Protein AF-A0A8J7SQ64-F1 (afdb_monomer)

Solvent-accessible surface area (backbone atoms only — not comparable to full-atom values): 25914 Å² total; per-residue (Å²): 132,75,70,47,69,82,54,44,61,34,35,61,50,92,50,92,68,51,44,20,25,31,20,70,39,71,40,62,25,16,48,54,80,66,48,77,78,44,72,49,49,48,28,24,40,29,30,31,47,74,80,78,87,43,92,93,32,79,51,44,76,92,58,34,40,45,36,34,55,45,58,55,84,51,38,51,83,14,46,50,96,53,75,65,32,33,33,56,42,92,40,44,45,82,41,66,35,43,42,69,44,82,62,48,44,80,44,76,47,54,33,49,90,81,44,46,58,64,89,55,80,65,48,71,85,42,43,23,52,30,47,49,35,36,37,20,49,43,10,30,50,44,27,43,38,76,74,43,40,62,56,62,66,76,35,47,45,77,69,66,76,37,35,32,36,36,52,37,20,76,39,65,77,37,74,43,79,38,30,34,66,38,52,45,55,19,33,73,77,29,99,77,85,67,60,55,46,59,38,36,54,32,97,29,56,49,55,35,50,51,57,52,37,41,27,53,67,29,43,34,37,52,92,59,65,60,51,49,75,64,40,35,50,15,44,33,47,55,49,40,36,39,49,34,40,19,29,67,66,24,44,72,50,76,46,78,43,75,50,75,59,70,60,92,59,46,58,61,52,51,51,51,46,48,58,71,71,34,61,91,70,54,56,72,68,59,46,54,49,52,61,67,43,38,66,57,51,42,61,56,54,69,67,40,53,46,48,73,67,54,54,51,50,53,52,51,49,49,49,57,81,68,56,73,87,89,59,81,63,55,62,55,48,48,49,55,50,49,53,54,48,52,51,53,39,47,76,66,26,71,33,28,43,43,78,45,50,23,43,56,20,63,69,55,52,52,51,52,51,50,52,49,54,39,50,76,72,67,38,37,29,34,38,28,27,26,63,69,51,68,72,95,85,70,82,65,47,69,40,80,28,70,54,29,42,27,50,56,24,44,55,14,65,35,33,23,14,47,77,50,66,24,36,90,76,74,58,94,53,34,19,48,20,37,28,38,30,33,21,57,49,28,54,13,35,44,42,21,29,67,89,77,65,48,76,56,74,58,52,76,22,59,59,50,70,64,66,41,70,32,60,36,72,44,16,60,32,61,42,48,49,70,54,48,49,64,23,35,38,31,39,26,34,74

pLDDT: mean 88.29, std 11.31, range [43.75, 98.62]

Structure (mmCIF, N/CA/C/O backbone):
data_AF-A0A8J7SQ64-F1
#
_entry.id   AF-A0A8J7SQ64-F1
#
loop_
_atom_site.group_PDB
_atom_site.id
_atom_site.type_symbol
_atom_site.label_atom_id
_atom_site.label_alt_id
_atom_site.label_comp_id
_atom_site.label_asym_id
_atom_site.label_entity_id
_atom_site.label_seq_id
_atom_site.pdbx_PDB_ins_code
_atom_site.Cartn_x
_atom_site.Cartn_y
_atom_site.Cartn_z
_atom_site.occupancy
_atom_site.B_iso_or_equiv
_atom_site.auth_seq_id
_atom_site.auth_comp_id
_atom_site.auth_asym_id
_atom_site.auth_atom_id
_atom_site.pdbx_PDB_model_num
ATOM 1 N N . GLY A 1 1 ? 7.816 -18.290 -26.094 1.00 52.81 1 GLY A N 1
ATOM 2 C CA . GLY A 1 1 ? 8.034 -16.859 -25.838 1.00 52.81 1 GLY A CA 1
ATOM 3 C C . GLY A 1 1 ? 9.463 -16.692 -25.401 1.00 52.81 1 GLY A C 1
ATOM 4 O O . GLY A 1 1 ? 9.955 -17.571 -24.698 1.00 52.81 1 GLY A O 1
ATOM 5 N N . ASP A 1 2 ? 10.123 -15.637 -25.861 1.00 73.06 2 ASP A N 1
ATOM 6 C CA . ASP A 1 2 ? 11.478 -15.314 -25.419 1.00 73.06 2 ASP A CA 1
ATOM 7 C C . ASP A 1 2 ? 11.495 -14.998 -23.917 1.00 73.06 2 ASP A C 1
ATOM 9 O O . ASP A 1 2 ? 10.488 -14.572 -23.345 1.00 73.06 2 ASP A O 1
ATOM 13 N N . ILE A 1 3 ? 12.628 -15.269 -23.266 1.00 80.88 3 ILE A N 1
ATOM 14 C CA . ILE A 1 3 ? 12.823 -14.954 -21.849 1.00 80.88 3 ILE A CA 1
ATOM 15 C C . ILE A 1 3 ? 13.008 -13.444 -21.717 1.00 80.88 3 ILE A C 1
ATOM 17 O O . ILE A 1 3 ? 13.889 -12.866 -22.353 1.00 80.88 3 ILE A O 1
ATOM 21 N N . SER A 1 4 ? 12.216 -12.818 -20.857 1.00 85.50 4 SER A N 1
ATOM 22 C CA . SER A 1 4 ? 12.432 -11.454 -20.399 1.00 85.50 4 SER A CA 1
ATOM 23 C C . SER A 1 4 ? 13.758 -11.362 -19.650 1.00 85.50 4 SER A C 1
ATOM 25 O O . SER A 1 4 ? 14.049 -12.185 -18.782 1.00 85.50 4 SER A O 1
ATOM 27 N N . ALA A 1 5 ? 14.554 -10.341 -19.965 1.00 86.62 5 ALA A N 1
ATOM 28 C CA . ALA A 1 5 ? 15.785 -10.073 -19.237 1.00 86.62 5 ALA A CA 1
ATOM 29 C C . ALA A 1 5 ? 15.503 -9.903 -17.736 1.00 86.62 5 ALA A C 1
ATOM 31 O O . ALA A 1 5 ? 14.507 -9.286 -17.347 1.00 86.62 5 ALA A O 1
ATOM 32 N N . ASP A 1 6 ? 16.395 -10.436 -16.902 1.00 93.38 6 ASP A N 1
ATOM 33 C CA . ASP A 1 6 ? 16.286 -10.282 -15.458 1.00 93.38 6 ASP A CA 1
ATOM 34 C C . ASP A 1 6 ? 16.346 -8.789 -15.088 1.00 93.38 6 ASP A C 1
ATOM 36 O O . ASP A 1 6 ? 17.288 -8.097 -15.493 1.00 93.38 6 ASP A O 1
ATOM 40 N N . PRO A 1 7 ? 15.373 -8.270 -14.316 1.00 95.94 7 PRO A N 1
ATOM 41 C CA . PRO A 1 7 ? 15.385 -6.872 -13.917 1.00 95.94 7 PRO A CA 1
ATOM 42 C C . PRO A 1 7 ? 16.632 -6.499 -13.120 1.00 95.94 7 PRO A C 1
ATOM 44 O O . PRO A 1 7 ? 17.193 -7.310 -12.377 1.00 95.94 7 PRO A O 1
ATOM 47 N N . VAL A 1 8 ? 17.042 -5.238 -13.208 1.00 96.19 8 VAL A N 1
ATOM 48 C CA . VAL A 1 8 ? 18.144 -4.733 -12.387 1.00 96.19 8 VAL A CA 1
ATO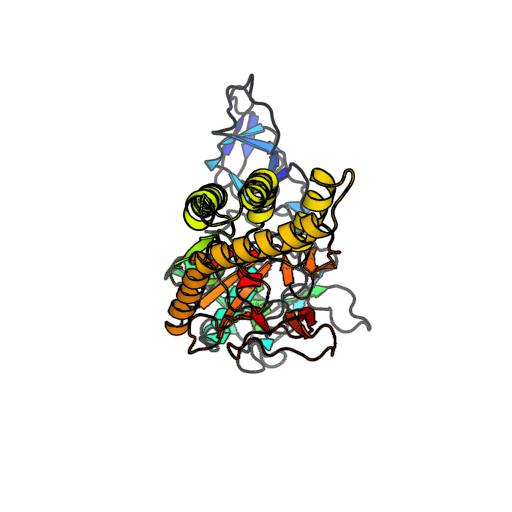M 49 C C . VAL A 1 8 ? 17.727 -4.685 -10.920 1.00 96.19 8 VAL A C 1
ATOM 51 O O . VAL A 1 8 ? 16.683 -4.134 -10.570 1.00 96.19 8 VAL A O 1
ATOM 54 N N . MET A 1 9 ? 18.579 -5.232 -10.056 1.00 96.00 9 MET A N 1
ATOM 55 C CA . MET A 1 9 ? 18.435 -5.144 -8.605 1.00 96.00 9 MET A CA 1
ATOM 56 C C . MET A 1 9 ? 18.752 -3.710 -8.166 1.00 96.00 9 MET A C 1
ATOM 58 O O . MET A 1 9 ? 19.890 -3.240 -8.270 1.00 96.00 9 MET A O 1
ATOM 62 N N . SER A 1 10 ? 17.729 -2.989 -7.727 1.00 95.94 10 SER A N 1
ATOM 63 C CA . SER A 1 10 ? 17.807 -1.576 -7.361 1.00 95.94 10 SER A CA 1
ATOM 64 C C . SER A 1 10 ? 16.888 -1.258 -6.182 1.00 95.94 10 SER A C 1
ATOM 66 O O . SER A 1 10 ? 16.122 -2.113 -5.736 1.00 95.94 10 SER A O 1
ATOM 68 N N . LYS A 1 11 ? 17.015 -0.039 -5.658 1.00 94.69 11 LYS A N 1
ATOM 69 C CA . LYS A 1 11 ? 16.102 0.573 -4.687 1.00 94.69 11 LYS A CA 1
ATOM 70 C C . LYS A 1 11 ? 15.801 2.013 -5.085 1.00 94.69 11 LYS A C 1
ATOM 72 O O . LYS A 1 11 ? 16.633 2.649 -5.738 1.00 94.69 11 LYS A O 1
ATOM 77 N N . LYS A 1 12 ? 14.655 2.537 -4.673 1.00 94.00 12 LYS A N 1
ATOM 78 C CA . LYS A 1 12 ? 14.281 3.941 -4.808 1.00 94.00 12 LYS A CA 1
ATOM 79 C C . LYS A 1 12 ? 15.234 4.823 -4.010 1.00 94.00 12 LYS A C 1
ATOM 81 O O . LYS A 1 12 ? 15.736 4.452 -2.947 1.00 94.00 12 LYS A O 1
ATOM 86 N N . VAL A 1 13 ? 15.460 6.018 -4.538 1.00 92.25 13 VAL A N 1
ATOM 87 C CA . VAL A 1 13 ? 16.202 7.082 -3.871 1.00 92.25 13 VAL A CA 1
ATOM 88 C C . VAL A 1 13 ? 15.390 8.360 -3.963 1.00 92.25 13 VAL A C 1
ATOM 90 O O . VAL A 1 13 ? 15.063 8.820 -5.058 1.00 92.25 13 VAL A O 1
ATOM 93 N N . ASP A 1 14 ? 15.103 8.951 -2.811 1.00 87.31 14 ASP A N 1
ATOM 94 C CA . ASP A 1 14 ? 14.416 10.233 -2.733 1.00 87.31 14 ASP A CA 1
ATOM 95 C C . ASP A 1 14 ? 15.458 11.353 -2.613 1.00 87.31 14 ASP A C 1
ATOM 97 O O . ASP A 1 14 ? 16.182 11.458 -1.621 1.00 87.31 14 ASP A O 1
ATOM 101 N N . ILE A 1 15 ? 15.559 12.189 -3.650 1.00 88.62 15 ILE A N 1
ATOM 102 C CA . ILE A 1 15 ? 16.463 13.345 -3.683 1.00 88.62 15 ILE A CA 1
ATOM 103 C C . ILE A 1 15 ? 15.612 14.603 -3.778 1.00 88.62 15 ILE A C 1
ATOM 105 O O . ILE A 1 15 ? 14.949 14.850 -4.785 1.00 88.62 15 ILE A O 1
ATOM 109 N N . LYS A 1 16 ? 15.645 15.403 -2.709 1.00 89.94 16 LYS A N 1
ATOM 110 C CA . LYS A 1 16 ? 14.811 16.597 -2.541 1.00 89.94 16 LYS A CA 1
ATOM 111 C C . LYS A 1 16 ? 14.906 17.535 -3.750 1.00 89.94 16 LYS A C 1
ATOM 113 O O . LYS A 1 16 ? 16.000 17.943 -4.134 1.00 89.94 16 LYS A O 1
ATOM 118 N N . GLY A 1 17 ? 13.752 17.930 -4.290 1.00 89.31 17 GLY A N 1
ATOM 119 C CA . GLY A 1 17 ? 13.652 18.857 -5.421 1.00 89.31 17 GLY A CA 1
ATOM 120 C C . GLY A 1 17 ? 13.862 18.217 -6.796 1.00 89.31 17 GLY A C 1
ATOM 121 O O . GLY A 1 17 ? 13.917 18.943 -7.792 1.00 89.31 17 GLY A O 1
ATOM 122 N N . THR A 1 18 ? 13.999 16.888 -6.859 1.00 91.44 18 THR A N 1
ATOM 123 C CA . THR A 1 18 ? 14.190 16.145 -8.108 1.00 91.44 18 THR A CA 1
ATOM 124 C C . THR A 1 18 ? 13.271 14.933 -8.187 1.00 91.44 18 THR A C 1
ATOM 126 O O . THR A 1 18 ? 13.074 14.229 -7.200 1.00 91.44 18 THR A O 1
ATOM 129 N N . GLN A 1 19 ? 12.795 14.643 -9.393 1.00 94.81 19 GLN A N 1
ATOM 130 C CA . GLN A 1 19 ? 12.017 13.454 -9.734 1.00 94.81 19 GLN A CA 1
ATOM 131 C C . GLN A 1 19 ? 12.660 12.791 -10.960 1.00 94.81 19 GLN A C 1
ATOM 133 O O . GLN A 1 19 ? 13.278 13.472 -11.773 1.00 94.81 19 GLN A O 1
ATOM 138 N N . GLY A 1 20 ? 12.560 11.474 -11.123 1.00 95.25 20 GLY A N 1
ATOM 139 C CA . GLY A 1 20 ? 12.994 10.832 -12.367 1.00 95.25 20 GLY A CA 1
ATOM 140 C C . GLY A 1 20 ? 11.999 11.114 -13.495 1.00 95.25 20 GLY A C 1
ATOM 141 O O . GLY A 1 20 ? 10.808 11.296 -13.245 1.00 95.25 20 GLY A O 1
ATOM 142 N N . GLY A 1 21 ? 12.459 11.139 -14.739 1.00 95.75 21 GLY A N 1
ATOM 143 C CA . GLY A 1 21 ? 11.611 11.259 -15.923 1.00 95.75 21 GLY A CA 1
ATOM 144 C C . GLY A 1 21 ? 11.967 10.197 -16.951 1.00 95.75 21 GLY A C 1
ATOM 145 O O . GLY A 1 21 ? 13.144 9.991 -17.216 1.00 95.75 21 GLY A O 1
ATOM 146 N N . ALA A 1 22 ? 10.969 9.531 -17.528 1.00 96.31 22 ALA A N 1
ATOM 147 C CA . ALA A 1 22 ? 11.131 8.637 -18.673 1.00 96.31 22 ALA A CA 1
ATOM 148 C C . ALA A 1 22 ? 10.503 9.267 -19.919 1.00 96.31 22 ALA A C 1
ATOM 150 O O . ALA A 1 22 ? 9.345 9.694 -19.884 1.00 96.31 22 ALA A O 1
ATOM 151 N N . PHE A 1 23 ? 11.244 9.314 -21.023 1.00 96.94 23 PHE A N 1
ATOM 152 C CA . PHE A 1 23 ? 10.729 9.850 -22.281 1.00 96.94 23 PHE A CA 1
ATOM 153 C C . PHE A 1 23 ? 9.831 8.827 -22.983 1.00 96.94 23 PHE A C 1
ATOM 155 O O . PHE A 1 23 ? 10.269 7.735 -23.343 1.00 96.94 23 PHE A O 1
ATOM 162 N N . LYS A 1 24 ? 8.573 9.218 -23.216 1.00 94.75 24 LYS A N 1
ATOM 163 C CA . LYS A 1 24 ? 7.543 8.415 -23.902 1.00 94.75 24 LYS A CA 1
ATOM 164 C C . LYS A 1 24 ? 7.705 8.367 -25.419 1.00 94.75 24 LYS A C 1
ATOM 166 O O . LYS A 1 24 ? 7.079 7.545 -26.070 1.00 94.75 24 LYS A O 1
ATOM 171 N N . LYS A 1 25 ? 8.457 9.312 -25.980 1.00 95.25 25 LYS A N 1
ATOM 172 C CA . LYS A 1 25 ? 8.663 9.497 -27.418 1.00 95.25 25 LYS A CA 1
ATOM 173 C C . LYS A 1 25 ? 9.945 10.288 -27.641 1.00 95.25 25 LYS A C 1
ATOM 175 O O . LYS A 1 25 ? 10.358 11.051 -26.764 1.00 95.25 25 LYS A O 1
ATOM 180 N N . ASN A 1 26 ? 10.530 10.177 -28.831 1.00 97.31 26 ASN A N 1
ATOM 181 C CA . ASN A 1 26 ? 11.593 11.094 -29.244 1.00 97.31 26 ASN A CA 1
ATOM 182 C C . ASN A 1 26 ? 11.079 12.539 -29.158 1.00 97.31 26 ASN A C 1
ATOM 184 O O . ASN A 1 26 ? 9.985 12.834 -29.637 1.00 97.31 26 ASN A O 1
ATOM 188 N N . THR A 1 27 ? 11.834 13.428 -28.519 1.00 97.56 27 THR A N 1
ATOM 189 C CA . THR A 1 27 ? 11.383 14.793 -28.216 1.00 97.56 27 THR A CA 1
ATOM 190 C C . THR A 1 27 ? 12.536 15.774 -28.279 1.00 97.56 27 THR A C 1
ATOM 192 O O . THR A 1 27 ? 13.620 15.513 -27.761 1.00 97.56 27 THR A O 1
ATOM 195 N N . ASP A 1 28 ? 12.291 16.919 -28.905 1.00 98.31 28 ASP A N 1
ATOM 196 C CA . ASP A 1 28 ? 13.250 18.013 -28.933 1.00 98.31 28 ASP A CA 1
ATOM 197 C C . ASP A 1 28 ? 13.348 18.664 -27.553 1.00 98.31 28 ASP A C 1
ATOM 199 O O . ASP A 1 28 ? 12.340 18.973 -26.914 1.00 98.31 28 ASP A O 1
ATOM 203 N N . ILE A 1 29 ? 14.583 18.876 -27.109 1.00 98.56 29 ILE A N 1
ATOM 204 C CA . ILE A 1 29 ? 14.885 19.660 -25.917 1.00 98.56 29 ILE A CA 1
ATOM 205 C C . ILE A 1 29 ? 15.124 21.085 -26.396 1.00 98.56 29 ILE A C 1
ATOM 207 O O . ILE A 1 29 ? 15.946 21.311 -27.292 1.00 98.56 29 ILE A O 1
ATOM 211 N N . VAL A 1 30 ? 14.406 22.039 -25.809 1.00 98.06 30 VAL A N 1
ATOM 212 C CA . VAL A 1 30 ? 14.472 23.449 -26.201 1.00 98.06 30 VAL A CA 1
ATOM 213 C C . VAL A 1 30 ? 15.034 24.339 -25.095 1.00 98.06 30 VAL A C 1
ATOM 215 O O . VAL A 1 30 ? 15.007 23.976 -23.919 1.00 98.06 30 VAL A O 1
ATOM 218 N N . ASP A 1 31 ? 15.544 25.509 -25.472 1.00 96.19 31 ASP A N 1
ATOM 219 C CA . ASP A 1 31 ? 15.875 26.595 -24.545 1.00 96.19 31 ASP A CA 1
ATOM 220 C C . ASP A 1 31 ? 14.626 27.416 -24.138 1.00 96.19 31 ASP A C 1
ATOM 222 O O . ASP A 1 31 ? 13.497 27.112 -24.530 1.00 96.19 31 ASP A O 1
ATOM 226 N N . ALA A 1 32 ? 14.816 28.478 -23.347 1.00 94.19 32 ALA A N 1
ATOM 227 C CA . ALA A 1 32 ? 13.733 29.358 -22.881 1.00 94.19 32 ALA A CA 1
ATOM 228 C C . ALA A 1 32 ? 13.016 30.125 -24.017 1.00 94.19 32 ALA A C 1
ATOM 230 O O . ALA A 1 32 ? 11.903 30.630 -23.838 1.00 94.19 32 ALA A O 1
ATOM 231 N N . SER A 1 33 ? 13.625 30.177 -25.202 1.00 93.88 33 SER A N 1
ATOM 232 C CA . SER A 1 33 ? 13.110 30.815 -26.416 1.00 93.88 33 SER A CA 1
ATOM 233 C C . SER A 1 33 ? 12.539 29.800 -27.417 1.00 93.88 33 SER A C 1
ATOM 235 O O . SER A 1 33 ? 12.230 30.173 -28.546 1.00 93.88 33 SER A O 1
ATOM 237 N N . LYS A 1 34 ? 12.374 28.529 -27.012 1.00 94.50 34 LYS A N 1
ATOM 238 C CA . LYS A 1 34 ? 11.909 27.399 -27.840 1.00 94.50 34 LYS A CA 1
ATOM 239 C C . LYS A 1 34 ? 12.844 27.013 -28.991 1.00 94.50 34 LYS A C 1
ATOM 241 O O . LYS A 1 34 ? 12.430 26.267 -29.880 1.00 94.50 34 LYS A O 1
ATOM 246 N N . ASN A 1 35 ? 14.105 27.438 -28.974 1.00 96.75 35 ASN A N 1
ATOM 247 C CA . ASN A 1 35 ? 15.074 26.936 -29.943 1.00 96.75 35 ASN A CA 1
ATOM 248 C C . ASN A 1 35 ? 15.493 25.524 -29.546 1.00 96.75 35 ASN A C 1
ATOM 250 O O . ASN A 1 35 ? 15.831 25.275 -28.388 1.00 96.75 35 ASN A O 1
ATOM 254 N N . LYS A 1 36 ? 15.512 24.601 -30.509 1.00 97.94 36 LYS A N 1
ATOM 255 C CA . LYS A 1 36 ? 16.032 23.248 -30.298 1.00 97.94 36 LYS A CA 1
ATOM 256 C C . LYS A 1 36 ? 17.521 23.305 -29.953 1.00 97.94 36 LYS A C 1
ATOM 258 O O . LYS A 1 36 ? 18.320 23.813 -30.736 1.00 97.94 36 LYS A O 1
ATOM 263 N N . ILE A 1 37 ? 17.892 22.724 -28.815 1.00 98.25 37 ILE A N 1
ATOM 264 C CA . ILE A 1 37 ? 19.281 22.650 -28.338 1.00 98.25 37 ILE A CA 1
ATOM 265 C C . ILE A 1 37 ? 19.826 21.222 -28.283 1.00 98.25 37 ILE A C 1
ATOM 267 O O . ILE A 1 37 ? 21.052 21.047 -28.297 1.00 98.25 37 ILE A O 1
ATOM 271 N N . ASP A 1 38 ? 18.933 20.230 -28.212 1.00 98.50 38 ASP A N 1
ATOM 272 C CA . ASP A 1 38 ? 19.241 18.799 -28.170 1.00 98.50 38 ASP A CA 1
ATOM 273 C C . ASP A 1 38 ? 17.981 17.950 -28.476 1.00 98.50 38 ASP A C 1
ATOM 275 O O . ASP A 1 38 ? 16.918 18.494 -28.791 1.00 98.50 38 ASP A O 1
ATOM 279 N N . GLN A 1 39 ? 18.081 16.622 -28.401 1.00 98.00 39 GLN A N 1
ATOM 280 C CA . GLN A 1 39 ? 16.969 15.692 -28.587 1.00 98.00 39 GLN A CA 1
ATOM 281 C C . GLN A 1 39 ? 17.040 14.517 -27.602 1.00 98.00 39 GLN A C 1
ATOM 283 O O . GLN A 1 39 ? 18.002 13.749 -27.585 1.00 98.00 39 GLN A O 1
ATOM 288 N N . ALA A 1 40 ? 15.973 14.321 -26.833 1.00 97.62 40 ALA A N 1
ATOM 289 C CA . ALA A 1 40 ? 15.764 13.139 -26.010 1.00 97.62 40 ALA A CA 1
ATOM 290 C C . ALA A 1 40 ? 15.181 11.988 -26.842 1.00 97.62 40 ALA A C 1
ATOM 292 O O . ALA A 1 40 ? 14.322 12.204 -27.703 1.00 97.62 40 ALA A O 1
ATOM 293 N N . LYS A 1 41 ? 15.631 10.760 -26.574 1.00 97.25 41 LYS A N 1
ATOM 294 C CA . LYS A 1 41 ? 15.117 9.545 -27.216 1.00 97.25 41 LYS A CA 1
ATOM 295 C C . LYS A 1 41 ? 14.100 8.840 -26.325 1.00 97.25 41 LYS A C 1
ATOM 297 O O . LYS A 1 41 ? 14.259 8.800 -25.107 1.00 97.25 41 LYS A O 1
ATOM 302 N N . GLU A 1 42 ? 13.094 8.237 -26.947 1.00 96.19 42 GLU A N 1
ATOM 303 C CA . GLU A 1 42 ? 12.191 7.298 -26.277 1.00 96.19 42 GLU A CA 1
ATOM 304 C C . GLU A 1 42 ? 12.988 6.190 -25.568 1.00 96.19 42 GLU A C 1
ATOM 306 O O . GLU A 1 42 ? 14.046 5.773 -26.051 1.00 96.19 42 GLU A O 1
ATOM 311 N N . GLY A 1 43 ? 12.519 5.723 -24.409 1.00 95.19 43 GLY A N 1
ATOM 312 C CA . GLY A 1 43 ? 13.238 4.687 -23.660 1.00 95.19 43 GLY A CA 1
ATOM 313 C C . GLY A 1 43 ? 14.255 5.226 -22.655 1.00 95.19 43 GLY A C 1
ATOM 314 O O . GLY A 1 43 ? 14.740 4.468 -21.812 1.00 95.19 43 GLY A O 1
ATOM 315 N N . LYS A 1 44 ? 14.627 6.509 -22.762 1.00 97.38 44 LYS A N 1
ATOM 316 C CA . LYS A 1 44 ? 15.702 7.122 -21.974 1.00 97.38 44 LYS A CA 1
ATOM 317 C C . LYS A 1 44 ? 15.174 7.865 -20.759 1.00 97.38 44 LYS A C 1
ATOM 319 O O . LYS A 1 44 ? 14.011 8.274 -20.724 1.00 97.38 44 LYS A O 1
ATOM 324 N N . VAL A 1 45 ? 16.041 8.017 -19.760 1.00 97.25 45 VAL A N 1
ATOM 325 C CA . VAL A 1 45 ? 15.698 8.673 -18.495 1.00 97.25 45 VAL A CA 1
ATOM 326 C C . VAL A 1 45 ? 16.453 9.980 -18.282 1.00 97.25 45 VAL A C 1
ATOM 328 O O . VAL A 1 45 ? 17.582 10.156 -18.738 1.00 97.25 45 VAL A O 1
ATOM 331 N N . SER A 1 46 ? 15.811 10.888 -17.557 1.00 97.50 46 SER A N 1
ATOM 332 C CA . SER A 1 46 ? 16.320 12.195 -17.152 1.00 97.50 46 SER A CA 1
ATOM 333 C C . SER A 1 46 ? 15.951 12.486 -15.698 1.00 97.50 46 SER A C 1
ATOM 335 O O . SER A 1 46 ? 15.172 11.764 -15.073 1.00 97.50 46 SER A O 1
ATOM 337 N N . ILE A 1 47 ? 16.457 13.597 -15.178 1.00 97.88 47 ILE A N 1
ATOM 338 C CA . ILE A 1 47 ? 15.970 14.205 -13.943 1.00 97.88 47 ILE A CA 1
ATOM 339 C C . ILE A 1 47 ? 14.983 15.306 -14.329 1.00 97.88 47 ILE A C 1
ATOM 341 O O . ILE A 1 47 ? 15.304 16.154 -15.156 1.00 97.88 47 ILE A O 1
ATOM 345 N N . ILE A 1 48 ? 13.795 15.302 -13.736 1.00 97.19 48 ILE A N 1
ATOM 346 C CA . ILE A 1 48 ? 12.847 16.415 -13.743 1.00 97.19 48 ILE A CA 1
ATOM 347 C C . ILE A 1 48 ? 13.144 17.279 -12.518 1.00 97.19 48 ILE A C 1
ATOM 349 O O . ILE A 1 48 ? 13.143 16.794 -11.383 1.00 97.19 48 ILE A O 1
ATOM 353 N N . VAL A 1 49 ? 13.392 18.565 -12.744 1.00 95.81 49 VAL A N 1
ATOM 354 C CA . VAL A 1 49 ? 13.673 19.529 -11.676 1.00 95.81 49 VAL A CA 1
ATOM 355 C C . VAL A 1 49 ? 12.379 20.237 -11.296 1.00 95.81 49 VAL A C 1
ATOM 357 O O . VAL A 1 49 ? 11.749 20.900 -12.121 1.00 95.81 49 VAL A O 1
ATOM 360 N N . GLU A 1 50 ? 11.986 20.126 -10.030 1.00 90.44 50 GLU A N 1
ATOM 361 C CA . GLU A 1 50 ? 10.698 20.652 -9.555 1.00 90.44 50 GLU A CA 1
ATOM 362 C C . GLU A 1 50 ? 10.667 22.185 -9.511 1.00 90.44 50 GLU A C 1
ATOM 364 O O . GLU A 1 50 ? 9.631 22.810 -9.742 1.00 90.44 50 GLU A O 1
ATOM 369 N N . LYS A 1 51 ? 11.815 22.805 -9.215 1.00 90.25 51 LYS A N 1
ATOM 370 C CA . LYS A 1 51 ? 11.944 24.255 -9.050 1.00 90.25 51 LYS A CA 1
ATOM 371 C C . LYS A 1 51 ? 12.783 24.859 -10.167 1.00 90.25 51 LYS A C 1
ATOM 373 O O . LYS A 1 51 ? 14.000 24.715 -10.188 1.00 90.25 51 LYS A O 1
ATOM 378 N N . TRP A 1 52 ? 12.118 25.593 -11.050 1.00 91.19 52 TRP A N 1
ATOM 379 C CA . TRP A 1 52 ? 12.726 26.444 -12.075 1.00 91.19 52 TRP A CA 1
ATOM 380 C C . TRP A 1 52 ? 11.907 27.737 -12.225 1.00 91.19 52 TRP A C 1
ATOM 382 O O . TRP A 1 52 ? 10.827 27.824 -11.642 1.00 91.19 52 TRP A O 1
ATOM 392 N N . ASP A 1 53 ? 12.401 28.758 -12.926 1.00 85.88 53 ASP A N 1
ATOM 393 C CA . ASP A 1 53 ? 11.690 30.036 -13.137 1.00 85.88 53 ASP A CA 1
ATOM 394 C C . ASP A 1 53 ? 11.290 30.192 -14.617 1.00 85.88 53 ASP A C 1
ATOM 396 O O . ASP A 1 53 ? 12.080 29.873 -15.505 1.00 85.88 53 ASP A O 1
ATOM 400 N N . ASP A 1 54 ? 10.061 30.648 -14.872 1.00 87.56 54 ASP A N 1
ATOM 401 C CA . ASP A 1 54 ? 9.476 30.875 -16.199 1.00 87.56 54 ASP A CA 1
ATOM 402 C C . ASP A 1 54 ? 9.037 32.332 -16.449 1.00 87.56 54 ASP A C 1
ATOM 404 O O . ASP A 1 54 ? 8.386 32.609 -17.466 1.00 87.56 54 ASP A O 1
ATOM 408 N N . LYS A 1 55 ? 9.403 33.274 -15.563 1.00 80.75 55 LYS A N 1
ATOM 409 C CA . LYS A 1 55 ? 9.011 34.695 -15.650 1.00 80.75 55 LYS A CA 1
ATOM 410 C C . LYS A 1 55 ? 9.389 35.346 -16.982 1.00 80.75 55 LYS A C 1
ATOM 412 O O . LYS A 1 55 ? 8.533 35.989 -17.581 1.00 80.75 55 LYS A O 1
ATOM 417 N N . ASP A 1 56 ? 10.578 35.049 -17.504 1.00 74.56 56 ASP A N 1
ATOM 418 C CA . ASP A 1 56 ? 11.092 35.622 -18.762 1.00 74.56 56 ASP A CA 1
ATOM 419 C C . ASP A 1 56 ? 11.213 34.587 -19.895 1.00 74.56 56 ASP A C 1
ATOM 421 O O . ASP A 1 56 ? 11.915 34.791 -20.883 1.00 74.56 56 ASP A O 1
ATOM 425 N N . SER A 1 57 ? 10.527 33.448 -19.757 1.00 83.50 57 SER A N 1
ATOM 426 C CA . SER A 1 57 ? 10.584 32.340 -20.713 1.00 83.50 57 SER A CA 1
ATOM 427 C C . SER A 1 57 ? 9.331 32.271 -21.590 1.00 83.50 57 SER A C 1
ATOM 429 O O . SER A 1 57 ? 8.206 32.464 -21.116 1.00 83.50 57 SER A O 1
ATOM 431 N N . THR A 1 58 ? 9.505 31.922 -22.868 1.00 87.06 58 THR A N 1
ATOM 432 C CA . THR A 1 58 ? 8.394 31.532 -23.762 1.00 87.06 58 THR A CA 1
ATOM 433 C C . THR A 1 58 ? 7.880 30.117 -23.463 1.00 87.06 58 THR A C 1
ATOM 435 O O . THR A 1 58 ? 6.813 29.714 -23.938 1.00 87.06 58 THR A O 1
ATOM 438 N N . VAL A 1 59 ? 8.641 29.365 -22.669 1.00 90.94 59 VAL A N 1
ATOM 439 C CA . VAL A 1 59 ? 8.326 28.040 -22.145 1.00 90.94 59 VAL A CA 1
ATOM 440 C C . VAL A 1 59 ? 7.710 28.208 -20.755 1.00 90.94 59 VAL A C 1
ATOM 442 O O . VAL A 1 59 ? 8.372 28.690 -19.838 1.00 90.94 59 VAL A O 1
ATOM 445 N N . LYS A 1 60 ? 6.448 27.803 -20.597 1.00 93.19 60 LYS A N 1
ATOM 446 C CA . LYS A 1 60 ? 5.685 27.958 -19.352 1.00 93.19 60 LYS A CA 1
ATOM 447 C C . LYS A 1 60 ? 5.548 26.648 -18.582 1.00 93.19 60 LYS A C 1
ATOM 449 O O . LYS A 1 60 ? 5.500 25.563 -19.171 1.00 93.19 60 LYS A O 1
ATOM 454 N N . LYS A 1 61 ? 5.501 26.758 -17.250 1.00 91.12 61 LYS A N 1
ATOM 455 C CA . LYS A 1 61 ? 5.444 25.617 -16.319 1.00 91.12 61 LYS A CA 1
ATOM 456 C C . LYS A 1 61 ? 4.212 24.750 -16.437 1.00 91.12 61 LYS A C 1
ATOM 458 O O . LYS A 1 61 ? 4.242 23.620 -15.969 1.00 91.12 61 LYS A O 1
ATOM 463 N N . ASP A 1 62 ? 3.118 25.260 -16.971 1.00 91.56 62 ASP A N 1
ATOM 464 C CA . ASP A 1 62 ? 1.900 24.496 -17.214 1.00 91.56 62 ASP A CA 1
ATOM 465 C C . ASP A 1 62 ? 2.105 23.459 -18.329 1.00 91.56 62 ASP A C 1
ATOM 467 O O . ASP A 1 62 ? 1.705 22.309 -18.146 1.00 91.56 62 ASP A O 1
ATOM 471 N N . ALA A 1 63 ? 2.818 23.822 -19.399 1.00 94.62 63 ALA A N 1
ATOM 472 C CA . ALA A 1 63 ? 3.003 23.012 -20.602 1.00 94.62 63 ALA A CA 1
ATOM 473 C C . ALA A 1 63 ? 4.336 22.242 -20.670 1.00 94.62 63 ALA A C 1
ATOM 475 O O . ALA A 1 63 ? 4.409 21.211 -21.341 1.00 94.62 63 ALA A O 1
ATOM 476 N N . TYR A 1 64 ? 5.382 22.701 -19.979 1.00 96.75 64 TYR A N 1
ATOM 477 C CA . TYR A 1 64 ? 6.722 22.109 -20.064 1.00 96.75 64 TYR A CA 1
ATOM 478 C C . TYR A 1 64 ? 7.264 21.640 -18.712 1.00 96.75 64 TYR A C 1
ATOM 480 O O . TYR A 1 64 ? 6.885 22.132 -17.647 1.00 96.75 64 TYR A O 1
ATOM 488 N N . ALA A 1 65 ? 8.191 20.689 -18.776 1.00 96.69 65 ALA A N 1
ATOM 489 C CA . ALA A 1 65 ? 9.058 20.283 -17.681 1.00 96.69 65 ALA A CA 1
ATOM 490 C C . ALA A 1 65 ? 10.495 20.736 -17.972 1.00 96.69 65 ALA A C 1
ATOM 492 O O . ALA A 1 65 ? 10.947 20.660 -19.116 1.00 96.69 65 ALA A O 1
ATOM 493 N N . TYR A 1 66 ? 11.212 21.180 -16.938 1.00 97.12 66 TYR A N 1
ATOM 494 C CA . TYR A 1 66 ? 12.655 21.392 -17.019 1.00 97.12 66 TYR A CA 1
ATOM 495 C C . TYR A 1 66 ? 13.372 20.099 -16.635 1.00 97.12 66 TYR A C 1
ATOM 497 O O . TYR A 1 66 ? 13.098 19.525 -15.574 1.00 97.12 66 TYR A O 1
ATOM 505 N N . ILE A 1 67 ? 14.263 19.637 -17.510 1.00 98.00 67 ILE A N 1
ATOM 506 C CA . ILE A 1 67 ? 14.987 18.380 -17.346 1.00 98.00 67 ILE A CA 1
ATOM 507 C C . ILE A 1 67 ? 16.499 18.585 -17.362 1.00 98.00 67 ILE A C 1
ATOM 509 O O . ILE A 1 67 ? 17.018 19.509 -17.990 1.00 98.00 67 ILE A O 1
ATOM 513 N N . THR A 1 68 ? 17.208 17.697 -16.674 1.00 97.75 68 THR A N 1
ATOM 514 C CA . THR A 1 68 ? 18.667 17.551 -16.741 1.00 97.75 68 THR A CA 1
ATOM 515 C C . THR A 1 68 ? 19.021 16.086 -16.966 1.00 97.75 68 THR A C 1
ATOM 517 O O . THR A 1 68 ? 18.185 15.198 -16.782 1.00 97.75 68 THR A O 1
ATOM 520 N N . LYS A 1 69 ? 20.267 15.800 -17.349 1.00 97.25 69 LYS A N 1
ATOM 521 C CA . LYS A 1 69 ? 20.721 14.411 -17.475 1.00 97.25 69 LYS A CA 1
ATOM 522 C C . LYS A 1 69 ? 20.673 13.668 -16.138 1.00 97.25 69 LYS A C 1
ATOM 524 O O . LYS A 1 69 ? 20.930 14.261 -15.092 1.00 97.25 69 LYS A O 1
ATOM 529 N N . GLU A 1 70 ? 20.357 12.379 -16.204 1.00 96.75 70 GLU A N 1
ATOM 530 C CA . GLU A 1 70 ? 20.487 11.444 -15.081 1.00 96.75 70 GLU A CA 1
ATOM 531 C C . GLU A 1 70 ? 21.924 10.914 -15.006 1.00 96.75 70 GLU A C 1
ATOM 533 O O . GLU A 1 70 ? 22.643 10.883 -16.008 1.00 96.75 70 GLU A O 1
ATOM 538 N N . GLU A 1 71 ? 22.369 10.489 -13.827 1.00 95.31 71 GLU A N 1
ATOM 539 C CA . GLU A 1 71 ? 23.697 9.902 -13.693 1.00 95.31 71 GLU A CA 1
ATOM 540 C C . GLU A 1 71 ? 23.760 8.537 -14.397 1.00 95.31 71 GLU A C 1
ATOM 542 O O . GLU A 1 71 ? 22.941 7.648 -14.152 1.00 95.31 71 GLU A O 1
ATOM 547 N N . GLN A 1 72 ? 24.777 8.330 -15.242 1.00 94.75 72 GLN A N 1
ATOM 548 C CA . GLN A 1 72 ? 24.939 7.098 -16.028 1.00 94.75 72 GLN A CA 1
ATOM 549 C C . GLN A 1 72 ? 24.918 5.827 -15.163 1.00 94.75 72 GLN A C 1
ATOM 551 O O . GLN A 1 72 ? 24.351 4.810 -15.563 1.00 94.75 72 GLN A O 1
ATOM 556 N N . ALA A 1 73 ? 25.491 5.889 -13.957 1.00 92.69 73 ALA A N 1
ATOM 557 C CA . ALA A 1 73 ? 25.506 4.771 -13.016 1.00 92.69 73 ALA A CA 1
ATOM 558 C C . ALA A 1 73 ? 24.094 4.333 -12.574 1.00 92.69 73 ALA A C 1
ATOM 560 O O . ALA A 1 73 ? 23.859 3.132 -12.406 1.00 92.69 73 ALA A O 1
ATOM 561 N N . ARG A 1 74 ? 23.164 5.290 -12.430 1.00 93.06 74 ARG A N 1
ATOM 562 C CA . ARG A 1 74 ? 21.755 5.049 -12.083 1.00 93.06 74 ARG A CA 1
ATOM 563 C C . ARG A 1 74 ? 20.936 4.643 -13.296 1.00 93.06 74 ARG A C 1
ATOM 565 O O . ARG A 1 74 ? 20.205 3.660 -13.245 1.00 93.06 74 ARG A O 1
ATOM 572 N N . ALA A 1 75 ? 21.096 5.378 -14.393 1.00 93.75 75 ALA A N 1
ATOM 573 C CA . ALA A 1 75 ? 20.300 5.199 -15.600 1.00 93.75 75 ALA A CA 1
ATOM 574 C C . ALA A 1 75 ? 20.590 3.880 -16.339 1.00 93.75 75 ALA A C 1
ATOM 576 O O . ALA A 1 75 ? 19.702 3.360 -17.014 1.00 93.75 75 ALA A O 1
ATOM 577 N N . GLY A 1 76 ? 21.807 3.330 -16.230 1.00 93.75 76 GLY A N 1
ATOM 578 C CA . GLY A 1 76 ? 22.170 2.079 -16.902 1.00 93.75 76 GLY A CA 1
ATOM 579 C C . GLY A 1 76 ? 21.923 2.153 -18.412 1.00 93.75 76 GLY A C 1
ATOM 580 O O . GLY A 1 76 ? 22.311 3.127 -19.057 1.00 93.75 76 GLY A O 1
ATOM 581 N N . ASP A 1 77 ? 21.228 1.163 -18.977 1.00 94.69 77 ASP A N 1
ATOM 582 C CA . ASP A 1 77 ? 20.933 1.134 -20.423 1.00 94.69 77 ASP A CA 1
ATOM 583 C C . ASP A 1 77 ? 19.911 2.208 -20.839 1.00 94.69 77 ASP A C 1
ATOM 585 O O . ASP A 1 77 ? 19.791 2.554 -22.021 1.00 94.69 77 ASP A O 1
ATOM 589 N N . ASN A 1 78 ? 19.208 2.799 -19.869 1.00 96.56 78 ASN A N 1
ATOM 590 C CA . ASN A 1 78 ? 18.310 3.927 -20.094 1.00 96.56 78 ASN A CA 1
ATOM 591 C C . ASN A 1 78 ? 19.060 5.270 -20.149 1.00 96.56 78 ASN A C 1
ATOM 593 O O . ASN A 1 78 ? 18.431 6.308 -20.347 1.00 96.56 78 ASN A O 1
ATOM 597 N N . TYR A 1 79 ? 20.390 5.285 -19.996 1.00 97.56 79 TYR A N 1
ATOM 598 C CA . TYR A 1 79 ? 21.180 6.513 -20.066 1.00 97.56 79 TYR A CA 1
ATOM 599 C C . TYR A 1 79 ? 21.178 7.122 -21.471 1.00 97.56 79 TYR A C 1
ATOM 601 O O . TYR A 1 79 ? 21.302 6.423 -22.488 1.00 97.56 79 TYR A O 1
ATOM 609 N N . GLN A 1 80 ? 21.097 8.448 -21.500 1.00 97.31 80 GLN A N 1
ATOM 610 C CA . GLN A 1 80 ? 21.433 9.286 -22.636 1.00 97.31 80 GLN A CA 1
ATOM 611 C C . GLN A 1 80 ? 22.137 10.537 -22.106 1.00 97.31 80 GLN A C 1
ATOM 613 O O . GLN A 1 80 ? 21.644 11.172 -21.176 1.00 97.31 80 GLN A O 1
ATOM 618 N N . ASP A 1 81 ? 23.271 10.899 -22.705 1.00 97.50 81 ASP A N 1
ATOM 619 C CA . ASP A 1 81 ? 23.878 12.203 -22.445 1.00 97.50 81 ASP A CA 1
ATOM 620 C C . ASP A 1 81 ? 23.063 13.258 -23.200 1.00 97.50 81 ASP A C 1
ATOM 622 O O . ASP A 1 81 ? 22.986 13.220 -24.429 1.00 97.50 81 ASP A O 1
ATOM 626 N N . ILE A 1 82 ? 22.389 14.126 -22.447 1.00 97.94 82 ILE A N 1
ATOM 627 C CA . ILE A 1 82 ? 21.525 15.192 -22.960 1.00 97.94 82 ILE A CA 1
ATOM 628 C C . ILE A 1 82 ? 21.901 16.526 -22.321 1.00 97.94 82 ILE A C 1
ATOM 630 O O . ILE A 1 82 ? 22.349 16.581 -21.169 1.00 97.94 82 ILE A O 1
ATOM 634 N N . LYS A 1 83 ? 21.660 17.620 -23.040 1.00 98.06 83 LYS A N 1
ATOM 635 C CA . LYS A 1 83 ? 21.683 18.970 -22.477 1.00 98.06 83 LYS A CA 1
ATOM 636 C C . LYS A 1 83 ? 20.465 19.199 -21.589 1.00 98.06 83 LYS A C 1
ATOM 638 O O . LYS A 1 83 ? 19.366 18.728 -21.873 1.00 98.06 83 LYS A O 1
ATOM 643 N N . SER A 1 84 ? 20.662 19.980 -20.533 1.00 98.00 84 SER A N 1
ATOM 644 C CA . SER A 1 84 ? 19.554 20.479 -19.723 1.00 98.00 84 SER A CA 1
ATOM 645 C C . SER A 1 84 ? 18.716 21.476 -20.519 1.00 98.00 84 SER A C 1
ATOM 647 O O . SER A 1 84 ? 19.264 22.314 -21.236 1.00 98.00 84 SER A O 1
ATOM 649 N N . GLY A 1 85 ? 17.397 21.403 -20.379 1.00 97.38 85 GLY A N 1
ATOM 650 C CA . GLY A 1 85 ? 16.469 22.247 -21.125 1.00 97.38 85 GLY A CA 1
ATOM 651 C C . GLY A 1 85 ? 15.018 21.876 -20.860 1.00 97.38 85 GLY A C 1
ATOM 652 O O . GLY A 1 85 ? 14.706 21.211 -19.871 1.00 97.38 85 GLY A O 1
ATOM 653 N N . TYR A 1 86 ? 14.127 22.315 -21.741 1.00 97.88 86 TYR A N 1
ATOM 654 C CA . TYR A 1 86 ? 12.689 22.139 -21.577 1.00 97.88 86 TYR A CA 1
ATOM 655 C C . TYR A 1 86 ? 12.131 21.118 -22.559 1.00 97.88 86 TYR A C 1
ATOM 657 O O . TYR A 1 86 ? 12.493 21.108 -23.736 1.00 97.88 86 TYR A O 1
ATOM 665 N N . VAL A 1 87 ? 11.201 20.299 -22.076 1.00 97.94 87 VAL A N 1
ATOM 666 C CA . VAL A 1 87 ? 10.433 19.349 -22.890 1.00 97.94 87 VAL A CA 1
ATOM 667 C C . VAL A 1 87 ? 8.941 19.504 -22.603 1.00 97.94 87 VAL A C 1
ATOM 669 O O . VAL A 1 87 ? 8.580 19.845 -21.472 1.00 97.94 87 VAL A O 1
ATOM 672 N N . PRO A 1 88 ? 8.054 19.269 -23.584 1.00 97.50 88 PRO A N 1
ATOM 673 C CA . PRO A 1 88 ? 6.620 19.189 -23.327 1.00 97.50 88 PRO A CA 1
ATOM 674 C C . PRO A 1 88 ? 6.314 18.173 -22.216 1.00 97.50 88 PRO A C 1
ATOM 676 O O . PRO A 1 88 ? 6.875 17.075 -22.202 1.00 97.50 88 PRO A O 1
ATOM 679 N N . LYS A 1 89 ? 5.430 18.510 -21.271 1.00 95.56 89 LYS A N 1
ATOM 680 C CA . LYS A 1 89 ? 5.095 17.602 -20.155 1.00 95.56 89 LYS A CA 1
ATOM 681 C C . LYS A 1 89 ? 4.511 16.274 -20.624 1.00 95.56 89 LYS A C 1
ATOM 683 O O . LYS A 1 89 ? 4.737 15.246 -20.000 1.00 95.56 89 LYS A O 1
ATOM 688 N N . ASP A 1 90 ? 3.775 16.272 -21.728 1.00 95.12 90 ASP A N 1
ATOM 689 C CA . ASP A 1 90 ? 3.204 15.060 -22.313 1.00 95.12 90 ASP A CA 1
ATOM 690 C C . ASP A 1 90 ? 4.268 14.135 -22.935 1.00 95.12 90 ASP A C 1
ATOM 692 O O . ASP A 1 90 ? 3.961 12.979 -23.223 1.00 95.12 90 ASP A O 1
ATOM 696 N N . ALA A 1 91 ? 5.508 14.598 -23.117 1.00 96.12 91 ALA A N 1
ATOM 697 C CA . ALA A 1 91 ? 6.618 13.795 -23.626 1.00 96.12 91 ALA A CA 1
ATOM 698 C C . ALA A 1 91 ? 7.371 13.013 -22.540 1.00 96.12 91 ALA A C 1
ATOM 700 O O . ALA A 1 91 ? 8.059 12.043 -22.861 1.00 96.12 91 ALA A O 1
ATOM 701 N N . VAL A 1 92 ? 7.227 13.392 -21.269 1.00 95.44 92 VAL A N 1
ATOM 702 C CA . VAL A 1 92 ? 7.939 12.778 -20.143 1.00 95.44 92 VAL A CA 1
ATOM 703 C C . VAL A 1 92 ? 6.952 12.255 -19.101 1.00 95.44 92 VAL A C 1
ATOM 705 O O . VAL A 1 92 ? 5.975 12.914 -18.761 1.00 95.44 92 VAL A O 1
ATOM 708 N N . THR A 1 93 ? 7.180 11.043 -18.607 1.00 93.62 93 THR A N 1
ATOM 709 C CA . THR A 1 93 ? 6.425 10.473 -17.485 1.00 93.62 93 THR A CA 1
ATOM 710 C C . THR A 1 93 ? 7.300 10.502 -16.236 1.00 93.62 93 THR A C 1
ATOM 712 O O . THR A 1 93 ? 8.428 10.008 -16.295 1.00 93.62 93 THR A O 1
ATOM 715 N N . PRO A 1 94 ? 6.822 11.057 -15.108 1.00 93.31 94 PRO A N 1
ATOM 716 C CA . PRO A 1 94 ? 7.529 10.961 -13.839 1.00 93.31 94 PRO A CA 1
ATOM 717 C C . PRO A 1 94 ? 7.744 9.501 -13.422 1.00 93.31 94 PRO A C 1
ATOM 719 O O . PRO A 1 94 ? 6.805 8.711 -13.403 1.00 93.31 94 PRO A O 1
ATOM 722 N N . ILE A 1 95 ? 8.974 9.151 -13.056 1.00 93.69 95 ILE A N 1
ATOM 723 C CA . ILE A 1 95 ? 9.358 7.826 -12.551 1.00 93.69 95 ILE A CA 1
ATOM 724 C C . ILE A 1 95 ? 10.216 7.962 -11.300 1.00 93.69 95 ILE A C 1
ATOM 726 O O . ILE A 1 95 ? 10.827 9.007 -11.068 1.00 93.69 95 ILE A O 1
ATOM 730 N N . LYS A 1 96 ? 10.293 6.911 -10.483 1.00 93.25 96 LYS A N 1
ATOM 731 C CA . LYS A 1 96 ? 11.203 6.889 -9.334 1.00 93.25 96 LYS A CA 1
ATOM 732 C C . LYS A 1 96 ? 12.658 6.968 -9.806 1.00 93.25 96 LYS A C 1
ATOM 734 O O . LYS A 1 96 ? 13.024 6.344 -10.802 1.00 93.25 96 LYS A O 1
ATOM 739 N N . ARG A 1 97 ? 13.492 7.713 -9.075 1.00 94.38 97 ARG A N 1
ATOM 740 C CA . ARG A 1 97 ? 14.952 7.612 -9.214 1.00 94.38 97 ARG A CA 1
ATOM 741 C C . ARG A 1 97 ? 15.423 6.395 -8.430 1.00 94.38 97 ARG A C 1
ATOM 743 O O . ARG A 1 97 ? 14.879 6.112 -7.362 1.00 94.38 97 ARG A O 1
ATOM 750 N N . VAL A 1 98 ? 16.406 5.672 -8.960 1.00 95.12 98 VAL A N 1
ATOM 751 C CA . VAL A 1 98 ? 16.838 4.385 -8.400 1.00 95.12 98 VAL A CA 1
ATOM 752 C C . VAL A 1 98 ? 18.358 4.271 -8.322 1.00 95.12 98 VAL A C 1
ATOM 754 O O . VAL A 1 98 ? 19.066 4.721 -9.219 1.00 95.12 98 VAL A O 1
ATOM 757 N N . ASP A 1 99 ? 18.847 3.623 -7.265 1.00 94.62 99 ASP A N 1
ATOM 758 C CA . ASP A 1 99 ? 20.242 3.203 -7.111 1.00 94.62 99 ASP A CA 1
ATOM 759 C C . ASP A 1 99 ? 20.345 1.684 -7.243 1.00 94.62 99 ASP A C 1
ATOM 761 O O . ASP A 1 99 ? 19.535 0.938 -6.687 1.00 94.62 99 ASP A O 1
ATOM 765 N N . LYS A 1 100 ? 21.378 1.209 -7.946 1.00 93.69 100 LYS A N 1
ATOM 766 C CA . LYS A 1 100 ? 21.694 -0.224 -8.015 1.00 93.69 100 LYS A CA 1
ATOM 767 C C . LYS A 1 100 ? 22.073 -0.751 -6.628 1.00 93.69 100 LYS A C 1
ATOM 769 O O . LYS A 1 100 ? 22.863 -0.126 -5.920 1.00 93.69 100 LYS A O 1
ATOM 774 N N . LYS A 1 101 ? 21.592 -1.943 -6.269 1.00 92.50 101 LYS A N 1
ATOM 775 C CA . LYS A 1 101 ? 21.999 -2.636 -5.035 1.00 92.50 101 LYS A CA 1
ATOM 776 C C . LYS A 1 101 ? 23.191 -3.553 -5.301 1.00 92.50 101 LYS A C 1
ATOM 778 O O . LYS A 1 101 ? 23.035 -4.733 -5.602 1.00 92.50 101 LYS A O 1
ATOM 783 N N . ALA A 1 102 ? 24.403 -3.002 -5.232 1.00 89.19 102 ALA A N 1
ATOM 784 C CA . ALA A 1 102 ? 25.639 -3.738 -5.538 1.00 89.19 102 ALA A CA 1
ATOM 785 C C . ALA A 1 102 ? 25.915 -4.924 -4.588 1.00 89.19 102 ALA A C 1
ATOM 787 O O . ALA A 1 102 ? 26.634 -5.865 -4.943 1.00 89.19 102 ALA A O 1
ATOM 788 N N . ASP A 1 103 ? 25.325 -4.897 -3.396 1.00 89.62 103 ASP A N 1
ATOM 789 C CA . ASP A 1 103 ? 25.362 -5.931 -2.364 1.00 89.62 103 ASP A CA 1
ATOM 790 C C . ASP A 1 103 ? 24.370 -7.077 -2.611 1.00 89.62 103 ASP A C 1
ATOM 792 O O . ASP A 1 103 ? 24.230 -7.947 -1.762 1.00 89.62 103 ASP A O 1
ATOM 796 N N . THR A 1 104 ? 23.719 -7.135 -3.775 1.00 92.75 104 THR A N 1
ATOM 797 C CA . THR A 1 104 ? 22.765 -8.197 -4.130 1.00 92.75 104 THR A CA 1
ATOM 798 C C . THR A 1 104 ? 23.255 -9.041 -5.305 1.00 92.75 104 THR A C 1
ATOM 800 O O . THR A 1 104 ? 24.185 -8.665 -6.034 1.00 92.75 104 THR A O 1
ATOM 803 N N . LYS A 1 105 ? 22.675 -10.232 -5.465 1.00 93.44 105 LYS A N 1
ATOM 804 C CA . LYS A 1 105 ? 22.873 -11.099 -6.631 1.00 93.44 105 LYS A CA 1
ATOM 805 C C . LYS A 1 105 ? 21.613 -11.907 -6.924 1.00 93.44 105 LYS A C 1
ATOM 807 O O . LYS A 1 105 ? 20.841 -12.198 -6.013 1.00 93.44 105 LYS A O 1
ATOM 812 N N . TYR A 1 106 ? 21.479 -12.350 -8.171 1.00 94.00 106 TYR A N 1
ATOM 813 C CA . TYR A 1 106 ? 20.545 -13.417 -8.502 1.00 94.00 106 TYR A CA 1
ATOM 814 C C . TYR A 1 106 ? 21.090 -14.771 -8.043 1.00 94.00 106 TYR A C 1
ATOM 816 O O . TYR A 1 106 ? 22.249 -15.108 -8.297 1.00 94.00 106 TYR A O 1
ATOM 824 N N . GLN A 1 107 ? 20.240 -15.549 -7.383 1.00 92.12 107 GLN A N 1
ATOM 825 C CA . GLN A 1 107 ? 20.476 -16.940 -7.029 1.00 92.12 107 GLN A CA 1
ATOM 826 C C . GLN A 1 107 ? 19.508 -17.817 -7.822 1.00 92.12 107 GLN A C 1
ATOM 828 O O . GLN A 1 107 ? 18.294 -17.712 -7.666 1.00 92.12 107 GLN A O 1
ATOM 833 N N . ASN A 1 108 ? 20.049 -18.665 -8.697 1.00 90.81 108 ASN A N 1
ATOM 834 C CA . ASN A 1 108 ? 19.249 -19.640 -9.432 1.00 90.81 108 ASN A CA 1
ATOM 835 C C . ASN A 1 108 ? 18.657 -20.661 -8.462 1.00 90.81 108 ASN A C 1
ATOM 837 O O . ASN A 1 108 ? 19.364 -21.161 -7.592 1.00 90.81 108 ASN A O 1
ATOM 841 N N . GLN A 1 109 ? 17.386 -20.985 -8.666 1.00 88.06 109 GLN A N 1
ATOM 842 C CA . GLN A 1 109 ? 16.643 -21.959 -7.865 1.00 88.06 109 GLN A CA 1
ATOM 843 C C . GLN A 1 109 ? 16.459 -23.281 -8.623 1.00 88.06 109 GLN A C 1
ATOM 845 O O . GLN A 1 109 ? 15.543 -24.037 -8.340 1.00 88.06 109 GLN A O 1
ATOM 850 N N . GLY A 1 110 ? 17.306 -23.549 -9.622 1.00 82.19 110 GLY A N 1
ATOM 851 C CA . GLY A 1 110 ? 17.373 -24.847 -10.290 1.00 82.19 110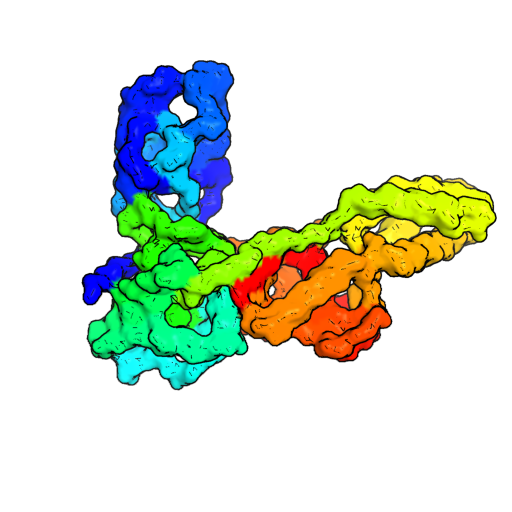 GLY A CA 1
ATOM 852 C C . GLY A 1 110 ? 16.050 -25.322 -10.897 1.00 82.19 110 GLY A C 1
ATOM 853 O O . GLY A 1 110 ? 15.333 -24.563 -11.558 1.00 82.19 110 GLY A O 1
ATOM 854 N N . THR A 1 111 ? 15.769 -26.611 -10.717 1.00 78.94 111 THR A N 1
ATOM 855 C CA . THR A 1 111 ? 14.565 -27.279 -11.240 1.00 78.94 111 THR A CA 1
ATOM 856 C C . THR A 1 111 ? 13.440 -27.346 -10.204 1.00 78.94 111 THR A C 1
ATOM 858 O O . THR A 1 111 ? 13.642 -27.102 -9.019 1.00 78.94 111 THR A O 1
ATOM 861 N N . ASP A 1 112 ? 12.226 -27.688 -10.638 1.00 76.62 112 ASP A N 1
ATOM 862 C CA . ASP A 1 112 ? 11.076 -27.878 -9.738 1.00 76.62 112 ASP A CA 1
ATOM 863 C C . ASP A 1 112 ? 11.257 -29.042 -8.746 1.00 76.62 112 ASP A C 1
ATOM 865 O O . ASP A 1 112 ? 10.698 -29.016 -7.656 1.00 76.62 112 ASP A O 1
ATOM 869 N N . LEU A 1 113 ? 12.098 -30.028 -9.080 1.00 73.75 113 LEU A N 1
ATOM 870 C CA . LEU A 1 113 ? 12.439 -31.128 -8.172 1.00 73.75 113 LEU A CA 1
ATOM 871 C C . LEU A 1 113 ? 13.337 -30.677 -7.011 1.00 73.75 113 LEU A C 1
ATOM 873 O O . LEU A 1 113 ? 13.240 -31.225 -5.917 1.00 73.75 113 LEU A O 1
ATOM 877 N N . GLU A 1 114 ? 14.217 -29.704 -7.250 1.00 78.00 114 GLU A N 1
ATOM 878 C CA . GLU A 1 114 ? 15.142 -29.182 -6.236 1.00 78.00 114 GLU A CA 1
ATOM 879 C C . GLU A 1 114 ? 14.466 -28.114 -5.373 1.00 78.00 114 GLU A C 1
ATOM 881 O O . GLU A 1 114 ? 14.594 -28.116 -4.149 1.00 78.00 114 GLU A O 1
ATOM 886 N N . HIS A 1 115 ? 13.720 -27.218 -6.021 1.00 85.06 115 HIS A N 1
ATOM 887 C CA . HIS A 1 115 ? 13.037 -26.103 -5.381 1.00 85.06 115 HIS A CA 1
ATOM 888 C C . HIS A 1 115 ? 11.636 -25.955 -5.985 1.00 85.06 115 HIS A C 1
ATOM 890 O O . HIS A 1 115 ? 11.467 -25.217 -6.964 1.00 85.06 115 HIS A O 1
ATOM 896 N N . PRO A 1 116 ? 10.623 -26.659 -5.447 1.00 90.12 116 PRO A N 1
ATOM 897 C CA . PRO A 1 116 ? 9.278 -26.605 -5.995 1.00 90.12 116 PRO A CA 1
ATOM 898 C C . PRO A 1 116 ? 8.734 -25.181 -5.931 1.00 90.12 116 PRO A C 1
ATOM 900 O O . PRO A 1 116 ? 8.887 -24.491 -4.920 1.00 90.12 116 PRO A O 1
ATOM 903 N N . LEU A 1 117 ? 8.075 -24.740 -7.003 1.00 91.50 117 LEU A N 1
ATOM 904 C CA . LEU A 1 117 ? 7.448 -23.416 -7.038 1.00 91.50 117 LEU A CA 1
ATOM 905 C C . LEU A 1 117 ? 6.400 -23.258 -5.920 1.00 91.50 117 LEU A C 1
ATOM 907 O O . LEU A 1 117 ? 6.291 -22.194 -5.312 1.00 91.50 117 LEU A O 1
ATOM 911 N N . PHE A 1 118 ? 5.681 -24.346 -5.629 1.00 94.19 118 PHE A N 1
ATOM 912 C CA . PHE A 1 118 ? 4.683 -24.450 -4.568 1.00 94.19 118 PHE A CA 1
ATOM 913 C C . PHE A 1 118 ? 4.988 -25.665 -3.677 1.00 94.19 118 PHE A C 1
ATOM 915 O O . PHE A 1 118 ? 4.527 -26.768 -3.976 1.00 94.19 118 PHE A O 1
ATOM 922 N N . PRO A 1 119 ? 5.749 -25.505 -2.577 1.00 91.88 119 PRO A N 1
ATOM 923 C CA . PRO A 1 119 ? 5.991 -26.598 -1.627 1.00 91.88 119 PRO A CA 1
ATOM 924 C C . PRO A 1 119 ? 4.716 -27.027 -0.879 1.00 91.88 119 PRO A C 1
ATOM 926 O O . PRO A 1 119 ? 4.642 -28.121 -0.327 1.00 91.88 119 PRO A O 1
ATOM 929 N N . HIS A 1 120 ? 3.706 -26.161 -0.867 1.00 94.19 120 HIS A N 1
ATOM 930 C CA . HIS A 1 120 ? 2.354 -26.392 -0.377 1.00 94.19 120 HIS A CA 1
ATOM 931 C C . HIS A 1 120 ? 1.380 -25.507 -1.178 1.00 94.19 120 HIS A C 1
ATOM 933 O O . HIS A 1 120 ? 1.832 -24.614 -1.905 1.00 94.19 120 HIS A O 1
ATOM 939 N N . PRO A 1 121 ? 0.051 -25.714 -1.073 1.00 94.69 121 PRO A N 1
ATOM 940 C CA . PRO A 1 121 ? -0.919 -24.779 -1.639 1.00 94.69 121 PRO A CA 1
ATOM 941 C C . PRO A 1 121 ? -0.658 -23.341 -1.155 1.00 94.69 121 PRO A C 1
ATOM 943 O O . PRO A 1 121 ? -0.238 -23.184 -0.005 1.00 94.69 121 PRO A O 1
ATOM 946 N N . PRO A 1 122 ? -0.905 -22.301 -1.974 1.00 96.38 122 PRO A N 1
ATOM 947 C CA . PRO A 1 122 ? -0.712 -20.918 -1.548 1.00 96.38 122 PRO A CA 1
ATOM 948 C C . PRO A 1 122 ? -1.504 -20.580 -0.285 1.00 96.38 122 PRO A C 1
ATOM 950 O O . PRO A 1 122 ? -2.696 -20.873 -0.179 1.00 96.38 122 PRO A O 1
ATOM 953 N N . THR A 1 123 ? -0.839 -19.934 0.663 1.00 96.12 123 THR A N 1
ATOM 954 C CA . THR A 1 123 ? -1.408 -19.515 1.945 1.00 96.12 123 THR A CA 1
ATOM 955 C C . THR A 1 123 ? -1.068 -18.065 2.246 1.00 96.12 123 THR A C 1
ATOM 957 O O . THR A 1 123 ? -0.162 -17.474 1.659 1.00 96.12 123 THR A O 1
ATOM 960 N N . MET A 1 124 ? -1.773 -17.471 3.209 1.00 94.94 124 MET A N 1
ATOM 961 C CA . MET A 1 124 ? -1.456 -16.115 3.651 1.00 94.94 124 MET A CA 1
ATOM 962 C C . MET A 1 124 ? -0.017 -16.026 4.171 1.00 94.94 124 MET A C 1
ATOM 964 O O . MET A 1 124 ? 0.613 -14.991 3.986 1.00 94.94 124 MET A O 1
ATOM 968 N N . GLN A 1 125 ? 0.528 -17.093 4.764 1.00 95.44 125 GLN A N 1
ATOM 969 C CA . GLN A 1 125 ? 1.875 -17.146 5.341 1.00 95.44 125 GLN A CA 1
ATOM 970 C C . GLN A 1 125 ? 3.000 -17.085 4.296 1.00 95.44 125 GLN A C 1
ATOM 972 O O . GLN A 1 125 ? 4.134 -16.773 4.666 1.00 95.44 125 GLN A O 1
ATOM 977 N N . ASP A 1 126 ? 2.691 -17.333 3.020 1.00 96.44 126 ASP A N 1
ATOM 978 C CA . ASP A 1 126 ? 3.627 -17.164 1.904 1.00 96.44 126 ASP A CA 1
ATOM 979 C C . ASP A 1 126 ? 3.946 -15.697 1.615 1.00 96.44 126 ASP A C 1
ATOM 981 O O . ASP A 1 126 ? 5.044 -15.370 1.173 1.00 96.44 126 ASP A O 1
ATOM 985 N N . ILE A 1 127 ? 2.987 -14.800 1.856 1.00 97.44 127 ILE A N 1
ATOM 986 C CA . ILE A 1 127 ? 3.118 -13.387 1.500 1.00 97.44 127 ILE A CA 1
ATOM 987 C C . ILE A 1 127 ? 3.954 -12.663 2.560 1.00 97.44 127 ILE A C 1
ATOM 989 O O . ILE A 1 127 ? 3.448 -12.278 3.621 1.00 97.44 127 ILE A O 1
ATOM 993 N N . LYS A 1 128 ? 5.243 -12.483 2.279 1.00 96.88 128 LYS A N 1
ATOM 994 C CA . LYS A 1 128 ? 6.178 -11.771 3.154 1.00 96.88 128 LYS A CA 1
ATOM 995 C C . LYS A 1 128 ? 7.027 -10.807 2.342 1.00 96.88 128 LYS A C 1
ATOM 997 O O . LYS A 1 128 ? 7.850 -11.220 1.533 1.00 96.88 128 LYS A O 1
ATOM 1002 N N . GLN A 1 129 ? 6.822 -9.520 2.578 1.00 95.81 129 GLN A N 1
ATOM 1003 C CA . GLN A 1 129 ? 7.639 -8.457 2.003 1.00 95.81 129 GLN A CA 1
ATOM 1004 C C . GLN A 1 129 ? 9.022 -8.421 2.658 1.00 95.81 129 GLN A C 1
ATOM 1006 O O . GLN A 1 129 ? 9.128 -8.521 3.888 1.00 95.81 129 GLN A O 1
ATOM 1011 N N . GLY A 1 130 ? 10.059 -8.204 1.853 1.00 93.94 130 GLY A N 1
ATOM 1012 C CA . GLY A 1 130 ? 11.408 -7.889 2.325 1.00 93.94 130 GLY A CA 1
ATOM 1013 C C . GLY A 1 130 ? 11.710 -6.403 2.255 1.00 93.94 130 GLY A C 1
ATOM 1014 O O . GLY A 1 130 ? 10.936 -5.587 2.751 1.00 93.94 130 GLY A O 1
ATOM 1015 N N . LYS A 1 131 ? 12.866 -6.033 1.702 1.00 90.88 131 LYS A N 1
ATOM 1016 C CA . LYS A 1 131 ? 13.471 -4.698 1.869 1.00 90.88 131 LYS A CA 1
ATOM 1017 C C . LYS A 1 131 ? 13.110 -3.687 0.778 1.00 90.88 131 LYS A C 1
ATOM 1019 O O . LYS A 1 131 ? 13.867 -2.746 0.549 1.00 90.88 131 LYS A O 1
ATOM 1024 N N . ILE A 1 132 ? 12.015 -3.912 0.062 1.00 93.00 132 ILE A N 1
ATOM 1025 C CA . ILE A 1 132 ? 11.538 -3.012 -0.986 1.00 93.00 132 ILE A CA 1
ATOM 1026 C C . ILE A 1 132 ? 10.132 -2.529 -0.656 1.00 93.00 132 ILE A C 1
ATOM 1028 O O . ILE A 1 132 ? 9.331 -3.299 -0.144 1.00 93.00 132 ILE A O 1
ATOM 1032 N N . GLY A 1 133 ? 9.845 -1.248 -0.886 1.00 94.12 133 GLY A N 1
ATOM 1033 C CA . GLY A 1 133 ? 8.567 -0.603 -0.562 1.00 94.12 133 GLY A CA 1
ATOM 1034 C C . GLY A 1 133 ? 7.425 -0.915 -1.536 1.00 94.12 133 GLY A C 1
ATOM 1035 O O . GLY A 1 133 ? 6.796 0.007 -2.049 1.00 94.12 133 GLY A O 1
ATOM 1036 N N . ASP A 1 134 ? 7.149 -2.184 -1.822 1.00 96.75 134 ASP A N 1
ATOM 1037 C CA . ASP A 1 134 ? 6.103 -2.637 -2.751 1.00 96.75 134 ASP A CA 1
ATOM 1038 C C . ASP A 1 134 ? 4.878 -3.241 -2.035 1.00 96.75 134 ASP A C 1
ATOM 1040 O O . ASP A 1 134 ? 4.129 -4.045 -2.590 1.00 96.75 134 ASP A O 1
ATOM 1044 N N . CYS A 1 135 ? 4.629 -2.806 -0.797 1.00 97.38 135 CYS A N 1
ATOM 1045 C CA . CYS A 1 135 ? 3.560 -3.308 0.069 1.00 97.38 135 CYS A CA 1
ATOM 1046 C C . CYS A 1 135 ? 2.184 -3.379 -0.605 1.00 97.38 135 CYS A C 1
ATOM 1048 O O . CYS A 1 135 ? 1.423 -4.305 -0.339 1.00 97.38 135 CYS A O 1
ATOM 1050 N N . TYR A 1 136 ? 1.873 -2.446 -1.509 1.00 97.31 136 TYR A N 1
ATOM 1051 C CA . TYR A 1 136 ? 0.634 -2.434 -2.288 1.00 97.31 136 TYR A CA 1
ATOM 1052 C C . TYR A 1 136 ? 0.446 -3.702 -3.137 1.00 97.31 136 TYR A C 1
ATOM 1054 O O . TYR A 1 136 ? -0.671 -4.213 -3.232 1.00 97.31 136 TYR A O 1
ATOM 1062 N N . LEU A 1 137 ? 1.528 -4.227 -3.723 1.00 98.00 137 LEU A N 1
ATOM 1063 C CA . LEU A 1 137 ? 1.513 -5.426 -4.553 1.00 98.00 137 LEU A CA 1
ATOM 1064 C C . LEU A 1 137 ? 1.259 -6.657 -3.685 1.00 98.00 137 LEU A C 1
ATOM 1066 O O . LEU A 1 137 ? 0.357 -7.444 -3.967 1.00 98.00 137 LEU A O 1
ATOM 1070 N N . LEU A 1 138 ? 1.996 -6.795 -2.582 1.00 98.44 138 LEU A N 1
ATOM 1071 C CA . LEU A 1 138 ? 1.852 -7.948 -1.694 1.00 98.44 138 LEU A CA 1
ATOM 1072 C C . LEU A 1 138 ? 0.531 -7.916 -0.913 1.00 98.44 138 LEU A C 1
ATOM 1074 O O . LEU A 1 138 ? -0.088 -8.962 -0.715 1.00 98.44 138 LEU A O 1
ATOM 1078 N N . ALA A 1 139 ? 0.044 -6.737 -0.522 1.00 98.38 139 ALA A N 1
ATOM 1079 C CA . ALA A 1 139 ? -1.281 -6.584 0.074 1.00 98.38 139 ALA A CA 1
ATOM 1080 C C . ALA A 1 139 ? -2.380 -7.016 -0.909 1.00 98.38 139 ALA A C 1
ATOM 1082 O O . ALA A 1 139 ? -3.297 -7.741 -0.511 1.00 98.38 139 ALA A O 1
ATOM 1083 N N . ALA A 1 140 ? -2.263 -6.648 -2.191 1.00 97.62 140 ALA A N 1
ATOM 1084 C CA . ALA A 1 140 ? -3.155 -7.129 -3.243 1.00 97.62 140 ALA A CA 1
ATOM 1085 C C . ALA A 1 140 ? -3.086 -8.661 -3.378 1.00 97.62 140 ALA A C 1
ATOM 1087 O O . ALA A 1 140 ? -4.124 -9.325 -3.334 1.00 97.62 140 ALA A O 1
ATOM 1088 N N . MET A 1 141 ? -1.883 -9.244 -3.438 1.00 98.25 141 MET A N 1
ATOM 1089 C CA . MET A 1 141 ? -1.712 -10.701 -3.512 1.00 98.25 141 MET A CA 1
ATOM 1090 C C . MET A 1 141 ? -2.360 -11.429 -2.332 1.00 98.25 141 MET A C 1
ATOM 1092 O O . MET A 1 141 ? -3.052 -12.426 -2.529 1.00 98.25 141 MET A O 1
ATOM 1096 N N . ALA A 1 142 ? -2.208 -10.907 -1.116 1.00 98.38 142 ALA A N 1
ATOM 1097 C CA . ALA A 1 142 ? -2.832 -11.466 0.078 1.00 98.38 142 ALA A CA 1
ATOM 1098 C C . ALA A 1 142 ? -4.372 -11.453 0.002 1.00 98.38 142 ALA A C 1
ATOM 1100 O O . ALA A 1 142 ? -5.001 -12.444 0.369 1.00 98.38 142 ALA A O 1
ATOM 1101 N N . THR A 1 143 ? -5.004 -10.401 -0.535 1.00 97.69 143 THR A N 1
ATOM 1102 C CA . THR A 1 143 ? -6.471 -10.419 -0.732 1.00 97.69 143 THR A CA 1
ATOM 1103 C C . THR A 1 143 ? -6.912 -11.485 -1.736 1.00 97.69 143 THR A C 1
ATOM 1105 O O . THR A 1 143 ? -7.947 -12.122 -1.534 1.00 97.69 143 THR A O 1
ATOM 1108 N N . ILE A 1 144 ? -6.109 -11.720 -2.781 1.00 97.50 144 ILE A N 1
ATOM 1109 C CA . ILE A 1 144 ? -6.363 -12.761 -3.777 1.00 97.50 144 ILE A CA 1
ATOM 1110 C C . ILE A 1 144 ? -6.237 -14.137 -3.130 1.00 97.50 144 ILE A C 1
ATOM 1112 O O . ILE A 1 144 ? -7.154 -14.934 -3.279 1.00 97.50 144 ILE A O 1
ATOM 1116 N N . VAL A 1 145 ? -5.171 -14.409 -2.365 1.00 97.50 145 VAL A N 1
ATOM 1117 C CA . VAL A 1 145 ? -5.011 -15.694 -1.657 1.00 97.50 145 VAL A CA 1
ATOM 1118 C C . VAL A 1 145 ? -6.176 -15.947 -0.697 1.00 97.50 145 VAL A C 1
ATOM 1120 O O . VAL A 1 145 ? -6.713 -17.053 -0.671 1.00 97.50 145 VAL A O 1
ATOM 1123 N N . ASN A 1 146 ? -6.616 -14.921 0.039 1.00 96.44 146 ASN A N 1
ATOM 1124 C CA . ASN A 1 146 ? -7.764 -15.023 0.942 1.00 96.44 146 ASN A CA 1
ATOM 1125 C C . ASN A 1 146 ? -9.069 -15.377 0.202 1.00 96.44 146 ASN A C 1
ATOM 1127 O O . ASN A 1 146 ? -9.954 -16.005 0.779 1.00 96.44 146 ASN A O 1
ATOM 1131 N N . LYS A 1 147 ? -9.203 -14.976 -1.071 1.00 95.38 147 LYS A N 1
ATOM 1132 C CA . LYS A 1 147 ? -10.420 -15.181 -1.869 1.00 95.38 147 LYS A CA 1
ATOM 1133 C C . LYS A 1 147 ? -10.390 -16.434 -2.753 1.00 95.38 147 LYS A C 1
ATOM 1135 O O . LYS A 1 147 ? -11.391 -17.144 -2.824 1.00 95.38 147 LYS A O 1
ATOM 1140 N N . ASP A 1 148 ? -9.288 -16.668 -3.456 1.00 95.25 148 ASP A N 1
ATOM 1141 C CA . ASP A 1 148 ? -9.009 -17.829 -4.307 1.00 95.25 148 ASP A CA 1
ATOM 1142 C C . ASP A 1 148 ? -7.512 -18.165 -4.221 1.00 95.25 148 ASP A C 1
ATOM 1144 O O . ASP A 1 148 ? -6.699 -17.700 -5.022 1.00 95.25 148 ASP A O 1
ATOM 1148 N N . ALA A 1 149 ? -7.147 -19.025 -3.266 1.00 90.38 149 ALA A N 1
ATOM 1149 C CA . ALA A 1 149 ? -5.778 -19.519 -3.104 1.00 90.38 149 ALA A CA 1
ATOM 1150 C C . ALA A 1 149 ? -5.219 -20.192 -4.376 1.00 90.38 149 ALA A C 1
ATOM 1152 O O . ALA A 1 149 ? -4.008 -20.211 -4.584 1.00 90.38 149 ALA A O 1
ATOM 1153 N N . ASN A 1 150 ? -6.082 -20.696 -5.267 1.00 94.44 150 ASN A N 1
ATOM 1154 C CA . ASN A 1 150 ? -5.666 -21.323 -6.522 1.00 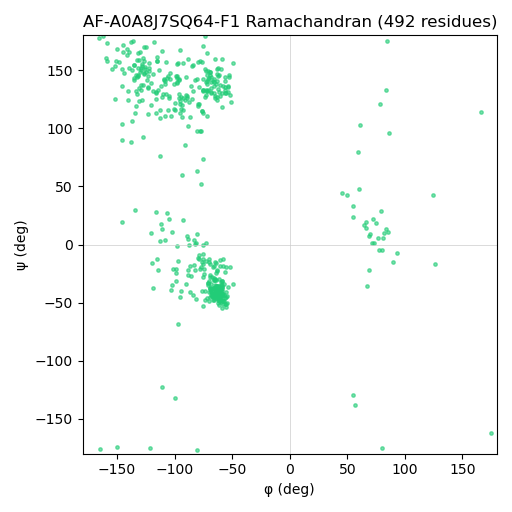94.44 150 ASN A CA 1
ATOM 1155 C C . ASN A 1 150 ? -5.491 -20.321 -7.672 1.00 94.44 150 ASN A C 1
ATOM 1157 O O . ASN A 1 150 ? -5.164 -20.732 -8.783 1.00 94.44 150 ASN A O 1
ATOM 1161 N N . HIS A 1 151 ? -5.724 -19.021 -7.462 1.00 96.19 151 HIS A N 1
ATOM 1162 C CA . HIS A 1 151 ? -5.513 -18.017 -8.508 1.00 96.19 151 HIS A CA 1
ATOM 1163 C C . HIS A 1 151 ? -4.079 -18.082 -9.035 1.00 96.19 151 HIS A C 1
ATOM 1165 O O . HIS A 1 151 ? -3.869 -18.221 -10.235 1.00 96.19 151 HIS A O 1
ATOM 1171 N N . PHE A 1 152 ? -3.091 -18.057 -8.143 1.00 96.88 152 PHE A N 1
ATOM 1172 C CA . PHE A 1 152 ? -1.683 -18.014 -8.535 1.00 96.88 152 PHE A CA 1
ATOM 1173 C C . PHE A 1 152 ? -1.211 -19.313 -9.189 1.00 96.88 152 PHE A C 1
ATOM 1175 O O . PHE A 1 152 ? -0.487 -19.258 -10.175 1.00 96.88 152 PHE A O 1
ATOM 1182 N N . THR A 1 153 ? -1.675 -20.477 -8.726 1.00 96.12 153 THR A N 1
ATOM 1183 C CA . THR A 1 153 ? -1.304 -21.770 -9.330 1.00 96.12 153 THR A CA 1
ATOM 1184 C C . THR A 1 153 ? -1.824 -21.925 -10.761 1.00 96.12 153 THR A C 1
ATOM 1186 O O . THR A 1 153 ? -1.168 -22.561 -11.580 1.00 96.12 153 THR A O 1
ATOM 1189 N N . LYS A 1 154 ? -2.969 -21.314 -11.099 1.00 96.62 154 LYS A N 1
ATOM 1190 C CA . LYS A 1 154 ? -3.530 -21.319 -12.465 1.00 96.62 154 LYS A CA 1
ATOM 1191 C C . LYS A 1 154 ? -2.779 -20.396 -13.430 1.00 96.62 154 LYS A C 1
ATOM 1193 O O . LYS A 1 154 ? -2.834 -20.613 -14.638 1.00 96.62 154 LYS A O 1
ATOM 1198 N N . HIS A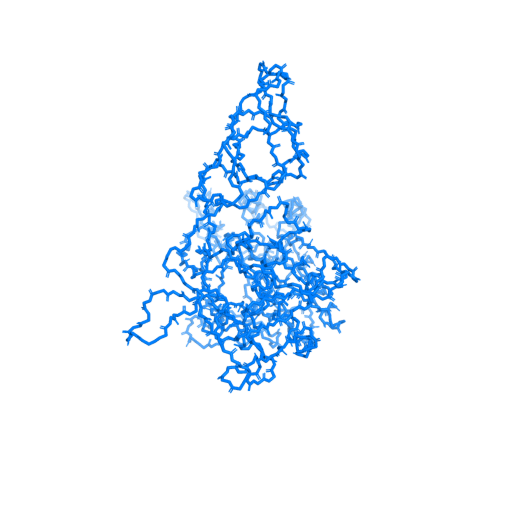 1 155 ? -2.111 -19.367 -12.910 1.00 96.94 155 HIS A N 1
ATOM 1199 C CA . HIS A 1 155 ? -1.514 -18.284 -13.699 1.00 96.94 155 HIS A CA 1
ATOM 1200 C C . HIS A 1 155 ? 0.020 -18.306 -13.685 1.00 96.94 155 HIS A C 1
ATOM 1202 O O . HIS A 1 155 ? 0.653 -17.347 -14.122 1.00 96.94 155 HIS A O 1
ATOM 1208 N N . ILE A 1 156 ? 0.634 -19.400 -13.235 1.00 96.50 156 ILE A N 1
ATOM 1209 C CA . ILE A 1 156 ? 2.080 -19.591 -13.293 1.00 96.50 156 ILE A CA 1
ATOM 1210 C C . ILE A 1 156 ? 2.416 -20.997 -13.785 1.00 96.50 156 ILE A C 1
ATOM 1212 O O . ILE A 1 156 ? 1.748 -21.973 -13.450 1.00 96.50 156 ILE A O 1
ATOM 1216 N N . LYS A 1 157 ? 3.461 -21.100 -14.602 1.00 95.06 157 LYS A N 1
ATOM 1217 C CA . LYS A 1 157 ? 3.935 -22.362 -15.166 1.00 95.06 157 LYS A CA 1
ATOM 1218 C C . LYS A 1 157 ? 5.446 -22.466 -15.028 1.00 95.06 157 LYS A C 1
ATOM 1220 O O . LYS A 1 157 ? 6.171 -21.670 -15.624 1.00 95.06 157 LYS A O 1
ATOM 1225 N N . ASP A 1 158 ? 5.906 -23.480 -14.305 1.00 94.00 158 ASP A N 1
ATOM 1226 C CA . ASP A 1 158 ? 7.298 -23.927 -14.356 1.00 94.00 158 ASP A CA 1
ATOM 1227 C C . ASP A 1 158 ? 7.515 -24.788 -15.613 1.00 94.00 158 ASP A C 1
ATOM 1229 O O . ASP A 1 158 ? 6.679 -25.624 -15.967 1.00 94.00 158 ASP A O 1
ATOM 1233 N N . HIS A 1 159 ? 8.619 -24.559 -16.325 1.00 92.81 159 HIS A N 1
ATOM 1234 C CA . HIS A 1 159 ? 8.979 -25.319 -17.529 1.00 92.81 159 HIS A CA 1
ATOM 1235 C C . HIS A 1 159 ? 9.987 -26.443 -17.260 1.00 92.81 159 HIS A C 1
ATOM 1237 O O . HIS A 1 159 ? 10.385 -27.133 -18.198 1.00 92.81 159 HIS A O 1
ATOM 1243 N N . GLY A 1 160 ? 10.450 -26.607 -16.018 1.00 89.88 160 GLY A N 1
ATOM 1244 C CA . GLY A 1 160 ? 11.420 -27.627 -15.611 1.00 89.88 160 GLY A CA 1
ATOM 1245 C C . GLY A 1 160 ? 12.851 -27.382 -16.105 1.00 89.88 160 GLY A C 1
ATOM 1246 O O . GLY A 1 160 ? 13.738 -28.184 -15.838 1.00 89.88 160 GLY A O 1
ATOM 1247 N N . ASN A 1 161 ? 13.099 -26.278 -16.813 1.00 88.62 161 ASN A N 1
ATOM 1248 C CA . ASN A 1 161 ? 14.392 -25.929 -17.412 1.00 88.62 161 ASN A CA 1
ATOM 1249 C C . ASN A 1 161 ? 14.998 -24.645 -16.815 1.00 88.62 161 ASN A C 1
ATOM 1251 O O . ASN A 1 161 ? 15.721 -23.920 -17.501 1.00 88.62 161 ASN A O 1
ATOM 1255 N N . GLY A 1 162 ? 14.662 -24.342 -15.556 1.00 90.12 162 GLY A N 1
ATOM 1256 C CA . GLY A 1 162 ? 15.102 -23.128 -14.863 1.00 90.12 162 GLY A CA 1
ATOM 1257 C C . GLY A 1 162 ? 14.376 -21.856 -15.312 1.00 90.12 162 GLY A C 1
ATOM 1258 O O . GLY A 1 162 ? 14.873 -20.755 -15.076 1.00 90.12 162 GLY A O 1
ATOM 1259 N N . LYS A 1 163 ? 13.215 -21.983 -15.965 1.00 93.50 163 LYS A N 1
ATOM 1260 C CA . LYS A 1 163 ? 12.382 -20.862 -16.422 1.00 93.50 163 LYS A CA 1
ATOM 1261 C C . LYS A 1 163 ? 10.959 -21.011 -15.913 1.00 93.50 163 LYS A C 1
ATOM 1263 O O . LYS A 1 163 ? 10.429 -22.119 -15.852 1.00 93.50 163 LYS A O 1
ATOM 1268 N N . VAL A 1 164 ? 10.323 -19.875 -15.654 1.00 95.69 164 VAL A N 1
ATOM 1269 C CA . VAL A 1 164 ? 8.926 -19.786 -15.226 1.00 95.69 164 VAL A CA 1
ATOM 1270 C C . VAL A 1 164 ? 8.200 -18.779 -16.110 1.00 95.69 164 VAL A C 1
ATOM 1272 O O . VAL A 1 164 ? 8.742 -17.719 -16.417 1.00 95.69 164 VAL A O 1
ATOM 1275 N N . THR A 1 165 ? 6.977 -19.100 -16.529 1.00 97.38 165 THR A N 1
ATOM 1276 C CA . THR A 1 165 ? 6.066 -18.130 -17.149 1.00 97.38 165 THR A CA 1
ATOM 1277 C C . THR A 1 165 ? 4.983 -17.742 -16.159 1.00 97.38 165 THR A C 1
ATOM 1279 O O . THR A 1 165 ? 4.270 -18.609 -15.661 1.00 97.38 165 THR A O 1
ATOM 1282 N N . VAL A 1 166 ? 4.835 -16.442 -15.926 1.00 97.81 166 VAL A N 1
ATOM 1283 C CA . VAL A 1 166 ? 3.766 -15.847 -15.121 1.00 97.81 166 VAL A CA 1
ATOM 1284 C C . VAL A 1 166 ? 2.797 -15.135 -16.056 1.00 97.81 166 VAL A C 1
ATOM 1286 O O . VAL A 1 166 ? 3.220 -14.343 -16.899 1.00 97.81 166 VAL A O 1
ATOM 1289 N N . GLN A 1 167 ? 1.504 -15.404 -15.920 1.00 97.69 167 GLN A N 1
ATOM 1290 C CA . GLN A 1 167 ? 0.458 -14.617 -16.556 1.00 97.69 167 GLN A CA 1
ATOM 1291 C C . GLN A 1 167 ? 0.071 -13.450 -15.643 1.00 97.69 167 GLN A C 1
ATOM 1293 O O . GLN A 1 167 ? -0.327 -13.648 -14.495 1.00 97.69 167 GLN A O 1
ATOM 1298 N N . LEU A 1 168 ? 0.189 -12.243 -16.184 1.00 96.44 168 LEU A N 1
ATOM 1299 C CA . LEU A 1 168 ? -0.298 -10.990 -15.614 1.00 96.44 168 LEU A CA 1
ATOM 1300 C C . LEU A 1 168 ? -1.279 -10.349 -16.602 1.00 96.44 168 LEU A C 1
ATOM 1302 O O . LEU A 1 168 ? -1.581 -10.927 -17.646 1.00 96.44 168 LEU A O 1
ATOM 1306 N N . PHE A 1 169 ? -1.754 -9.146 -16.304 1.00 94.81 169 PHE A N 1
ATOM 1307 C CA . PHE A 1 169 ? -2.697 -8.412 -17.137 1.00 94.81 169 PHE A CA 1
ATOM 1308 C C . PHE A 1 169 ? -2.222 -6.969 -17.312 1.00 94.81 169 PHE A C 1
ATOM 1310 O O . PHE A 1 169 ? -1.893 -6.312 -16.333 1.00 94.81 169 PHE A O 1
ATOM 1317 N N . LYS A 1 170 ? -2.168 -6.474 -18.554 1.00 89.62 170 LYS A N 1
ATOM 1318 C CA . LYS A 1 170 ? -1.837 -5.059 -18.833 1.00 89.62 170 LYS A CA 1
ATOM 1319 C C . LYS A 1 170 ? -3.001 -4.119 -18.529 1.00 89.62 170 LYS A C 1
ATOM 1321 O O . LYS A 1 170 ? -2.795 -2.946 -18.257 1.00 89.62 170 LYS A O 1
ATOM 1326 N N . ASP A 1 171 ? -4.209 -4.658 -18.643 1.00 84.12 171 ASP A N 1
ATOM 1327 C CA . ASP A 1 171 ? -5.488 -4.003 -18.399 1.00 84.12 171 ASP A CA 1
ATOM 1328 C C . ASP A 1 171 ? -6.561 -5.099 -18.219 1.00 84.12 171 ASP A C 1
ATOM 1330 O O . ASP A 1 171 ? -6.276 -6.302 -18.325 1.00 84.12 171 ASP A O 1
ATOM 1334 N N . VAL A 1 172 ? -7.805 -4.696 -17.981 1.00 84.81 172 VAL A N 1
ATOM 1335 C CA . VAL A 1 172 ? -8.979 -5.558 -17.869 1.00 84.81 172 VAL A CA 1
ATOM 1336 C C . VAL A 1 172 ? -9.071 -6.500 -19.070 1.00 84.81 172 VAL A C 1
ATOM 1338 O O . VAL A 1 172 ? -9.126 -6.070 -20.220 1.00 84.81 172 VAL A O 1
ATOM 1341 N N . ASN A 1 173 ? -9.103 -7.806 -18.800 1.00 87.00 173 ASN A N 1
ATOM 1342 C CA . ASN A 1 173 ? -9.128 -8.870 -19.811 1.00 87.00 173 ASN A CA 1
ATOM 1343 C C . ASN A 1 173 ? -7.983 -8.823 -20.850 1.00 87.00 173 ASN A C 1
ATOM 1345 O O . ASN A 1 173 ? -8.122 -9.395 -21.931 1.00 87.00 173 ASN A O 1
ATOM 1349 N N . SER A 1 174 ? -6.845 -8.193 -20.536 1.00 92.56 174 SER A N 1
ATOM 1350 C CA . SER A 1 174 ? -5.677 -8.116 -21.426 1.00 92.56 174 SER A CA 1
ATOM 1351 C C . SER A 1 174 ? -4.486 -8.910 -20.863 1.00 92.56 174 SER A C 1
ATOM 1353 O O . SER A 1 174 ? -3.549 -8.303 -20.329 1.00 92.56 174 SER A O 1
ATOM 1355 N N . PRO A 1 175 ? -4.494 -10.258 -20.952 1.00 95.44 175 PRO A N 1
ATOM 1356 C CA . PRO A 1 175 ? -3.440 -11.092 -20.386 1.00 95.44 175 PRO A CA 1
ATOM 1357 C C . PRO A 1 175 ? -2.105 -10.918 -21.119 1.00 95.44 175 PRO A C 1
ATOM 1359 O O . PRO A 1 175 ? -2.044 -10.808 -22.345 1.00 95.44 175 PRO A O 1
ATOM 1362 N N . VAL A 1 176 ? -1.015 -10.974 -20.362 1.00 94.50 176 VAL A N 1
ATOM 1363 C CA . VAL A 1 176 ? 0.363 -10.982 -20.852 1.00 94.50 176 VAL A CA 1
ATOM 1364 C C . VAL A 1 176 ? 1.151 -12.079 -20.138 1.00 94.50 176 VAL A C 1
ATOM 1366 O O . VAL A 1 176 ? 1.101 -12.207 -18.918 1.00 94.50 176 VAL A O 1
ATOM 1369 N N . ASN A 1 177 ? 1.879 -12.891 -20.905 1.00 96.88 177 ASN A N 1
ATOM 1370 C CA . ASN A 1 177 ? 2.706 -13.972 -20.373 1.00 96.88 177 ASN A CA 1
ATOM 1371 C C . ASN A 1 177 ? 4.169 -13.523 -20.312 1.00 96.88 177 ASN A C 1
ATOM 1373 O O . ASN A 1 177 ? 4.796 -13.299 -21.348 1.00 96.88 177 ASN A O 1
ATOM 1377 N N . ILE A 1 178 ? 4.717 -13.445 -19.105 1.00 96.88 178 ILE A N 1
ATOM 1378 C CA . ILE A 1 178 ? 6.081 -12.997 -18.833 1.00 96.88 178 ILE A CA 1
ATOM 1379 C C . ILE A 1 178 ? 6.927 -14.215 -18.486 1.00 96.88 178 ILE A C 1
ATOM 1381 O O . ILE A 1 178 ? 6.664 -14.896 -17.498 1.00 96.88 178 ILE A O 1
ATOM 1385 N N . THR A 1 179 ? 7.922 -14.527 -19.317 1.00 97.44 179 THR A N 1
ATOM 1386 C CA . THR A 1 179 ? 8.825 -15.663 -19.078 1.00 97.44 179 THR A CA 1
ATOM 1387 C C . THR A 1 179 ? 10.118 -15.154 -18.467 1.00 97.44 179 THR A C 1
ATOM 1389 O O . THR A 1 179 ? 10.792 -14.345 -19.084 1.00 97.44 179 THR A O 1
ATOM 1392 N N . ILE A 1 180 ? 10.481 -15.632 -17.284 1.00 96.88 180 ILE A N 1
ATOM 1393 C CA . ILE A 1 180 ? 11.653 -15.190 -16.515 1.00 96.88 180 ILE A CA 1
ATOM 1394 C C . ILE A 1 180 ? 12.515 -16.383 -16.109 1.00 96.88 180 ILE A C 1
ATOM 1396 O O . ILE A 1 180 ? 12.049 -17.526 -16.072 1.00 96.88 180 ILE A O 1
ATOM 1400 N N . ASN A 1 181 ? 13.776 -16.117 -15.765 1.00 95.62 181 ASN A N 1
ATOM 1401 C CA . ASN A 1 181 ? 14.612 -17.116 -15.103 1.00 95.62 181 ASN A CA 1
ATOM 1402 C C . ASN A 1 181 ? 14.051 -17.425 -13.708 1.00 95.62 181 ASN A C 1
ATOM 1404 O O . ASN A 1 181 ? 13.661 -16.505 -12.979 1.00 95.62 181 ASN A O 1
ATOM 1408 N N . LYS A 1 182 ? 14.078 -18.701 -13.316 1.00 94.88 182 LYS A N 1
ATOM 1409 C CA . LYS A 1 182 ? 13.726 -19.178 -11.974 1.00 94.88 182 LYS A CA 1
ATOM 1410 C C . LYS A 1 182 ? 14.862 -18.857 -10.999 1.00 94.88 182 LYS A C 1
ATOM 1412 O O . LYS A 1 182 ? 15.673 -19.708 -10.633 1.00 94.88 182 LYS A O 1
ATOM 1417 N N . SER A 1 183 ? 14.972 -17.582 -10.648 1.00 94.50 183 SER A N 1
ATOM 1418 C CA . SER A 1 183 ? 16.027 -17.052 -9.791 1.00 94.50 183 SER A CA 1
ATOM 1419 C C . SER A 1 183 ? 15.502 -15.943 -8.894 1.00 94.50 183 SER A C 1
ATOM 1421 O O . SER A 1 183 ? 14.614 -15.182 -9.282 1.00 94.50 183 SER A O 1
ATOM 1423 N N . THR A 1 184 ? 16.074 -15.851 -7.700 1.00 94.25 184 THR A N 1
ATOM 1424 C CA . THR A 1 184 ? 15.642 -14.942 -6.634 1.00 94.25 184 THR A CA 1
ATOM 1425 C C . THR A 1 184 ? 16.734 -13.930 -6.346 1.00 94.25 184 THR A C 1
ATOM 1427 O O . THR A 1 184 ? 17.902 -14.159 -6.669 1.00 94.25 184 THR A O 1
ATOM 1430 N N . VAL A 1 185 ? 16.365 -12.790 -5.770 1.00 94.88 185 VAL A N 1
ATOM 1431 C CA . VAL A 1 185 ? 17.333 -11.760 -5.395 1.00 94.88 185 VAL A CA 1
ATOM 1432 C C . VAL A 1 185 ? 17.701 -11.936 -3.934 1.00 94.88 185 VAL A C 1
ATOM 1434 O O . VAL A 1 185 ? 16.834 -11.905 -3.064 1.00 94.88 185 VAL A O 1
ATOM 1437 N N . VAL A 1 186 ? 18.998 -12.092 -3.673 1.00 93.00 186 VAL A N 1
ATOM 1438 C CA . VAL A 1 186 ? 19.527 -12.285 -2.322 1.00 93.00 186 VAL A CA 1
ATOM 1439 C C . VAL A 1 186 ? 20.633 -11.284 -2.003 1.00 93.00 186 VAL A C 1
ATOM 1441 O O . VAL A 1 186 ? 21.429 -10.925 -2.882 1.00 93.00 186 VAL A O 1
ATOM 1444 N N . SER A 1 187 ? 20.738 -10.860 -0.741 1.00 88.81 187 SER A N 1
ATOM 1445 C CA . SER A 1 187 ? 21.895 -10.090 -0.269 1.00 88.81 187 SER A CA 1
ATOM 1446 C C . SER A 1 187 ? 23.154 -10.969 -0.227 1.00 88.81 187 SER A C 1
ATOM 1448 O O . SER A 1 187 ? 23.119 -12.158 0.109 1.00 88.81 187 SER A O 1
ATOM 1450 N N . LYS A 1 188 ? 24.308 -10.370 -0.516 1.00 81.62 188 LYS A N 1
ATOM 1451 C CA . LYS A 1 188 ? 25.633 -10.969 -0.340 1.00 81.62 188 LYS A CA 1
ATOM 1452 C C . LYS A 1 188 ? 25.982 -10.942 1.153 1.00 81.62 188 LYS A C 1
ATOM 1454 O O . LYS A 1 188 ? 26.165 -9.866 1.707 1.00 81.62 188 LYS A O 1
ATOM 1459 N N . GLY A 1 189 ? 26.102 -12.113 1.788 1.00 62.97 189 GLY A N 1
ATOM 1460 C CA . GLY A 1 189 ? 26.655 -12.231 3.149 1.00 62.97 189 GLY A CA 1
ATOM 1461 C C . GLY A 1 189 ? 25.780 -12.921 4.202 1.00 62.97 189 GLY A C 1
ATOM 1462 O O . GLY A 1 189 ? 25.732 -12.447 5.332 1.00 62.97 189 GLY A O 1
ATOM 1463 N N . GLY A 1 190 ? 25.111 -14.036 3.884 1.00 55.50 190 GLY A N 1
ATOM 1464 C CA . GLY A 1 190 ? 24.493 -14.880 4.919 1.00 55.50 190 GLY A CA 1
ATOM 1465 C C . GLY A 1 190 ? 25.514 -15.348 5.972 1.00 55.50 190 GLY A C 1
ATOM 1466 O O . GLY A 1 190 ? 26.669 -15.616 5.634 1.00 55.50 190 GLY A O 1
ATOM 1467 N N . TRP A 1 191 ? 25.082 -15.438 7.240 1.00 47.56 191 TRP A N 1
ATOM 1468 C CA . TRP A 1 191 ? 25.920 -15.531 8.457 1.00 47.56 191 TRP A CA 1
ATOM 1469 C C . TRP A 1 191 ? 26.996 -16.639 8.442 1.00 47.56 191 TRP A C 1
ATOM 1471 O O . TRP A 1 191 ? 27.966 -16.522 9.177 1.00 47.56 191 TRP A O 1
ATOM 1481 N N . LEU A 1 192 ? 26.927 -17.686 7.612 1.00 46.88 192 LEU A N 1
ATOM 1482 C CA . LEU A 1 192 ? 27.920 -18.784 7.621 1.00 46.88 192 LEU A CA 1
ATOM 1483 C C . LEU A 1 192 ? 28.410 -19.214 6.231 1.00 46.88 192 LEU A C 1
ATOM 1485 O O . LEU A 1 192 ? 28.742 -20.377 6.025 1.00 46.88 192 LEU A O 1
ATOM 1489 N N . GLY A 1 193 ? 28.437 -18.312 5.246 1.00 43.75 193 GLY A N 1
ATOM 1490 C CA . GLY A 1 193 ? 28.962 -18.650 3.913 1.00 43.75 193 GLY A CA 1
ATOM 1491 C C . GLY A 1 193 ? 28.099 -19.633 3.102 1.00 43.75 193 GLY A C 1
ATOM 1492 O O . GLY A 1 193 ? 28.504 -20.036 2.015 1.00 43.75 193 GLY A O 1
ATOM 1493 N N . GLY A 1 194 ? 26.897 -19.975 3.580 1.00 44.78 194 GLY A N 1
ATOM 1494 C CA . GLY A 1 194 ? 25.896 -20.769 2.865 1.00 44.78 194 GLY A CA 1
ATOM 1495 C C . GLY A 1 194 ? 24.574 -20.008 2.744 1.00 44.78 194 GLY A C 1
ATOM 1496 O O . GLY A 1 194 ? 23.910 -19.783 3.749 1.00 44.78 194 GLY A O 1
ATOM 1497 N N . GLY A 1 195 ? 24.205 -19.622 1.517 1.00 57.47 195 GLY A N 1
ATOM 1498 C CA . GLY A 1 195 ? 22.932 -18.966 1.171 1.00 57.47 195 GLY A CA 1
ATOM 1499 C C . GLY A 1 195 ? 22.914 -17.445 1.375 1.00 57.47 195 GLY A C 1
ATOM 1500 O O . GLY A 1 195 ? 23.374 -16.935 2.393 1.00 57.47 195 GLY A O 1
ATOM 1501 N N . GLY A 1 196 ? 22.422 -16.694 0.385 1.00 68.50 196 GLY A N 1
ATOM 1502 C CA . GLY A 1 196 ? 22.072 -15.287 0.602 1.00 68.50 196 GLY A CA 1
ATOM 1503 C C . GLY A 1 196 ? 20.729 -15.172 1.335 1.00 68.50 196 GLY A C 1
ATOM 1504 O O . GLY A 1 196 ? 19.944 -16.115 1.321 1.00 68.50 196 GLY A O 1
ATOM 1505 N N . VAL A 1 197 ? 20.475 -14.039 1.993 1.00 84.38 197 VAL A N 1
ATOM 1506 C CA . VAL A 1 197 ? 19.163 -13.731 2.594 1.00 84.38 197 VAL A CA 1
ATOM 1507 C C . VAL A 1 197 ? 18.281 -13.110 1.518 1.00 84.38 197 VAL A C 1
ATOM 1509 O O . VAL A 1 197 ? 18.778 -12.264 0.773 1.00 84.38 197 VAL A O 1
ATOM 1512 N N . ASP A 1 198 ? 17.011 -13.510 1.432 1.00 90.25 198 ASP A N 1
ATOM 1513 C CA . ASP A 1 198 ? 16.059 -12.918 0.486 1.00 90.25 198 ASP A CA 1
ATOM 1514 C C . ASP A 1 198 ? 16.009 -11.392 0.642 1.00 90.25 198 ASP A C 1
ATOM 1516 O O . ASP A 1 198 ? 15.940 -10.856 1.751 1.00 90.25 198 ASP A O 1
ATOM 1520 N N . GLU A 1 199 ? 16.101 -10.684 -0.482 1.00 91.75 199 GLU A N 1
ATOM 1521 C CA . GLU A 1 199 ? 16.200 -9.225 -0.487 1.00 91.75 199 GLU A CA 1
ATOM 1522 C C . GLU A 1 199 ? 14.840 -8.537 -0.644 1.00 91.75 199 GLU A C 1
ATOM 1524 O O . GLU A 1 199 ? 14.595 -7.510 -0.010 1.00 91.75 199 GLU A O 1
ATOM 1529 N N . TYR A 1 200 ? 13.978 -9.091 -1.496 1.00 93.69 200 TYR A N 1
ATOM 1530 C CA . TYR A 1 200 ? 12.670 -8.544 -1.863 1.00 93.69 200 TYR A CA 1
ATOM 1531 C C . TYR A 1 200 ? 11.570 -9.437 -1.279 1.00 93.69 200 TYR A C 1
ATOM 1533 O O . TYR A 1 200 ? 11.597 -9.632 -0.070 1.00 93.69 200 TYR A O 1
ATOM 1541 N N . ALA A 1 201 ? 10.634 -10.015 -2.033 1.00 94.69 201 ALA A N 1
ATOM 1542 C CA . ALA A 1 201 ? 9.734 -11.019 -1.451 1.00 94.69 201 ALA A CA 1
ATOM 1543 C C . ALA A 1 201 ? 10.518 -12.166 -0.764 1.00 94.69 201 ALA A C 1
ATOM 1545 O O . ALA A 1 201 ? 11.518 -12.663 -1.286 1.00 94.69 201 ALA A O 1
ATOM 1546 N N . GLU A 1 202 ? 10.079 -12.591 0.422 1.00 92.69 202 GLU A N 1
ATOM 1547 C CA . GLU A 1 202 ? 10.812 -13.525 1.288 1.00 92.69 202 GLU A CA 1
ATOM 1548 C C . GLU A 1 202 ? 10.178 -14.928 1.289 1.00 92.69 202 GLU A C 1
ATOM 1550 O O . GLU A 1 202 ? 8.957 -15.074 1.340 1.00 92.69 202 GLU A O 1
ATOM 1555 N N . GLN A 1 203 ? 11.024 -15.962 1.348 1.00 89.94 203 GLN A N 1
ATOM 1556 C CA . GLN A 1 203 ? 10.733 -17.378 1.633 1.00 89.94 203 GLN A CA 1
ATOM 1557 C C . GLN A 1 203 ? 9.899 -18.143 0.596 1.00 89.94 203 GLN A C 1
ATOM 1559 O O . GLN A 1 203 ? 10.138 -19.334 0.401 1.00 89.94 203 GLN A O 1
ATOM 1564 N N . SER A 1 204 ? 8.924 -17.506 -0.052 1.00 95.06 204 SER A N 1
ATOM 1565 C CA . SER A 1 204 ? 7.996 -18.182 -0.955 1.00 95.06 204 SER A CA 1
ATOM 1566 C C . SER A 1 204 ? 8.353 -17.932 -2.419 1.00 95.06 204 SER A C 1
ATOM 1568 O O . SER A 1 204 ? 8.205 -16.823 -2.941 1.00 95.06 204 SER A O 1
ATOM 1570 N N . LEU A 1 205 ? 8.821 -18.985 -3.098 1.00 95.56 205 LEU A N 1
ATOM 1571 C CA . LEU A 1 205 ? 9.360 -18.874 -4.453 1.00 95.56 205 LEU A CA 1
ATOM 1572 C C . LEU A 1 205 ? 8.318 -18.381 -5.460 1.00 95.56 205 LEU A C 1
ATOM 1574 O O . LEU A 1 205 ? 8.639 -17.565 -6.321 1.00 95.56 205 LEU A O 1
ATOM 1578 N N . TRP A 1 206 ? 7.061 -18.821 -5.353 1.00 96.94 206 TRP A N 1
ATOM 1579 C CA . TRP A 1 206 ? 6.012 -18.333 -6.247 1.00 96.94 206 TRP A CA 1
ATOM 1580 C C . TRP A 1 206 ? 5.765 -16.831 -6.075 1.00 96.94 206 TRP A C 1
ATOM 1582 O O . TRP A 1 206 ? 5.606 -16.135 -7.076 1.00 96.94 206 TRP A O 1
ATOM 1592 N N . VAL A 1 207 ? 5.815 -16.307 -4.845 1.00 97.81 207 VAL A N 1
ATOM 1593 C CA . VAL A 1 207 ? 5.667 -14.866 -4.580 1.00 97.81 207 VAL A CA 1
ATOM 1594 C C . VAL A 1 207 ? 6.819 -14.096 -5.221 1.00 97.81 207 VAL A C 1
ATOM 1596 O O . VAL A 1 207 ? 6.585 -13.132 -5.949 1.00 97.81 207 VAL A O 1
ATOM 1599 N N . GLN A 1 208 ? 8.048 -14.586 -5.046 1.00 97.75 208 GLN A N 1
ATOM 1600 C CA . GLN A 1 208 ? 9.252 -14.019 -5.661 1.00 97.75 208 GLN A CA 1
ATOM 1601 C C . GLN A 1 208 ? 9.189 -14.032 -7.196 1.00 97.75 208 GLN A C 1
ATOM 1603 O O . GLN A 1 208 ? 9.610 -13.074 -7.844 1.00 97.75 208 GLN A O 1
ATOM 1608 N N . MET A 1 209 ? 8.640 -15.090 -7.806 1.00 97.88 209 MET A N 1
ATOM 1609 C CA . MET A 1 209 ? 8.454 -15.143 -9.261 1.00 97.88 209 MET A CA 1
ATOM 1610 C C . MET A 1 209 ? 7.401 -14.140 -9.745 1.00 97.88 209 MET A C 1
ATOM 1612 O O . MET A 1 209 ? 7.604 -13.525 -10.791 1.00 97.88 209 MET A O 1
ATOM 1616 N N . TYR A 1 210 ? 6.311 -13.939 -8.998 1.00 97.94 210 TYR A N 1
ATOM 1617 C CA . TYR A 1 210 ? 5.299 -12.929 -9.328 1.00 97.94 210 TYR A CA 1
ATOM 1618 C C . TYR A 1 210 ? 5.849 -11.505 -9.230 1.00 97.94 210 TYR A C 1
ATOM 1620 O O . TYR A 1 210 ? 5.689 -10.740 -10.178 1.00 97.94 210 TYR A O 1
ATOM 1628 N N . GLU A 1 211 ? 6.544 -11.163 -8.143 1.00 98.19 211 GLU A N 1
ATOM 1629 C CA . GLU A 1 211 ? 7.200 -9.859 -7.965 1.00 98.19 211 GLU A CA 1
ATOM 1630 C C . GLU A 1 211 ? 8.207 -9.593 -9.100 1.00 98.19 211 GLU A C 1
ATOM 1632 O O . GLU A 1 211 ? 8.149 -8.565 -9.778 1.00 98.19 211 GLU A O 1
ATOM 1637 N N . LYS A 1 212 ? 9.066 -10.573 -9.410 1.00 98.00 212 LYS A N 1
ATOM 1638 C CA . LYS A 1 212 ? 10.030 -10.473 -10.513 1.00 98.00 212 LYS A CA 1
ATOM 1639 C C . LYS A 1 212 ? 9.358 -10.306 -11.877 1.00 98.00 212 LYS A C 1
ATOM 1641 O O . LYS A 1 212 ? 9.793 -9.475 -12.677 1.00 98.00 212 LYS A O 1
ATOM 1646 N N . ALA A 1 213 ? 8.316 -11.087 -12.161 1.00 97.38 213 ALA A N 1
ATOM 1647 C CA . ALA A 1 213 ? 7.569 -10.986 -13.412 1.00 97.38 213 ALA A CA 1
ATOM 1648 C C . ALA A 1 213 ? 6.845 -9.641 -13.536 1.00 97.38 213 ALA A C 1
ATOM 1650 O O . ALA A 1 213 ? 6.791 -9.086 -14.631 1.00 97.38 213 ALA A O 1
ATOM 1651 N N . TYR A 1 214 ? 6.352 -9.091 -12.425 1.00 97.06 214 TYR A N 1
ATOM 1652 C CA . TYR A 1 214 ? 5.722 -7.774 -12.372 1.00 97.06 214 TYR A CA 1
ATOM 1653 C C . TYR A 1 214 ? 6.701 -6.672 -12.800 1.00 97.06 214 TYR A C 1
ATOM 1655 O O . TYR A 1 214 ? 6.387 -5.858 -13.670 1.00 97.06 214 TYR A O 1
ATOM 1663 N N . VAL A 1 215 ? 7.934 -6.709 -12.283 1.00 96.69 215 VAL A N 1
ATOM 1664 C CA . VAL A 1 215 ? 9.000 -5.786 -12.707 1.00 96.69 215 VAL A CA 1
ATOM 1665 C C . VAL A 1 215 ? 9.393 -6.026 -14.171 1.00 96.69 215 VAL A C 1
ATOM 1667 O O . VAL A 1 215 ? 9.550 -5.071 -14.933 1.00 96.69 215 VAL A O 1
ATOM 1670 N N . ALA A 1 216 ? 9.542 -7.286 -14.590 1.00 95.44 216 ALA A N 1
ATOM 1671 C CA . ALA A 1 216 ? 9.925 -7.641 -15.960 1.00 95.44 216 ALA A CA 1
ATOM 1672 C C . ALA A 1 216 ? 8.866 -7.243 -17.005 1.00 95.44 216 ALA A C 1
ATOM 1674 O O . ALA A 1 216 ? 9.226 -6.895 -18.130 1.00 95.44 216 ALA A O 1
ATOM 1675 N N . ALA A 1 217 ? 7.583 -7.219 -16.627 1.00 93.62 217 ALA A N 1
ATOM 1676 C CA . ALA A 1 217 ? 6.495 -6.679 -17.443 1.00 93.62 217 ALA A CA 1
ATOM 1677 C C . ALA A 1 217 ? 6.611 -5.160 -17.660 1.00 93.62 217 ALA A C 1
ATOM 1679 O O . ALA A 1 217 ? 6.014 -4.616 -18.583 1.00 93.62 217 ALA A O 1
ATOM 1680 N N . GLY A 1 218 ? 7.397 -4.462 -16.835 1.00 93.12 218 GLY A N 1
ATOM 1681 C CA . GLY A 1 218 ? 7.500 -3.006 -16.857 1.00 93.12 218 GLY A CA 1
ATO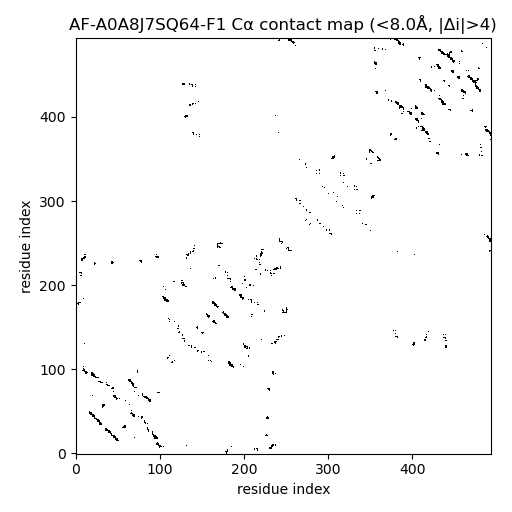M 1682 C C . GLY A 1 218 ? 6.412 -2.292 -16.063 1.00 93.12 218 GLY A C 1
ATOM 1683 O O . GLY A 1 218 ? 6.289 -1.072 -16.205 1.00 93.12 218 GLY A O 1
ATOM 1684 N N . PHE A 1 219 ? 5.663 -3.022 -15.233 1.00 94.12 219 PHE A N 1
ATOM 1685 C CA . PHE A 1 219 ? 4.755 -2.428 -14.263 1.00 94.12 219 PHE A CA 1
ATOM 1686 C C . PHE A 1 219 ? 5.539 -1.762 -13.135 1.00 94.12 219 PHE A C 1
ATOM 1688 O O . PHE A 1 219 ? 6.649 -2.167 -12.789 1.00 94.12 219 PHE A O 1
ATOM 1695 N N . HIS A 1 220 ? 4.955 -0.707 -12.576 1.00 92.00 220 HIS A N 1
ATOM 1696 C CA . HIS A 1 220 ? 5.640 0.174 -11.627 1.00 92.00 220 HIS A CA 1
ATOM 1697 C C . HIS A 1 220 ? 4.707 0.731 -10.539 1.00 92.00 220 HIS A C 1
ATOM 1699 O O . HIS A 1 220 ? 4.988 1.758 -9.929 1.00 92.00 220 HIS A O 1
ATOM 1705 N N . GLY A 1 221 ? 3.562 0.074 -10.326 1.00 89.25 221 GLY A N 1
ATOM 1706 C CA . GLY A 1 221 ? 2.592 0.465 -9.298 1.00 89.25 221 GLY A CA 1
ATOM 1707 C C . GLY A 1 221 ? 1.646 1.599 -9.691 1.00 89.25 221 GLY A C 1
ATOM 1708 O O . GLY A 1 221 ? 0.925 2.118 -8.840 1.00 89.25 221 GLY A O 1
ATOM 1709 N N . SER A 1 222 ? 1.624 1.991 -10.961 1.00 90.00 222 SER A N 1
ATOM 1710 C CA . SER A 1 222 ? 0.630 2.901 -11.540 1.00 90.00 222 SER A CA 1
ATOM 1711 C C . SER A 1 222 ? 0.175 2.369 -12.897 1.00 90.00 222 SER A C 1
ATOM 1713 O O . SER A 1 222 ? 0.687 1.343 -13.350 1.00 90.00 222 SER A O 1
ATOM 1715 N N . ASP A 1 223 ? -0.803 3.041 -13.502 1.00 85.25 223 ASP A N 1
ATOM 1716 C CA . ASP A 1 223 ? -1.375 2.639 -14.785 1.00 85.25 223 ASP A CA 1
ATOM 1717 C C . ASP A 1 223 ? -0.325 2.556 -15.897 1.00 85.25 223 ASP A C 1
ATOM 1719 O O . ASP A 1 223 ? 0.484 3.469 -16.089 1.00 85.25 223 ASP A O 1
ATOM 1723 N N . GLY A 1 224 ? -0.411 1.486 -16.685 1.00 82.75 224 GLY A N 1
ATOM 1724 C CA . GLY A 1 224 ? 0.400 1.284 -17.878 1.00 82.75 224 GLY A CA 1
ATOM 1725 C C . GLY A 1 224 ? 1.818 0.767 -17.621 1.00 82.75 224 GLY A C 1
ATOM 1726 O O . GLY A 1 224 ? 2.221 0.406 -16.515 1.00 82.75 224 GLY A O 1
ATOM 1727 N N . GLU A 1 225 ? 2.583 0.693 -18.708 1.00 84.12 225 GLU A N 1
ATOM 1728 C CA . GLU A 1 225 ? 3.970 0.225 -18.712 1.00 84.12 225 GLU A CA 1
ATOM 1729 C C . GLU A 1 225 ? 4.935 1.401 -18.869 1.00 84.12 225 GLU A C 1
ATOM 1731 O O . GLU A 1 225 ? 4.678 2.351 -19.615 1.00 84.12 225 GLU A O 1
ATOM 1736 N N . LEU A 1 226 ? 6.100 1.319 -18.219 1.00 86.25 226 LEU A N 1
ATOM 1737 C CA . LEU A 1 226 ? 7.135 2.335 -18.408 1.00 86.25 226 LEU A CA 1
ATOM 1738 C C . LEU A 1 226 ? 7.796 2.214 -19.789 1.00 86.25 226 LEU A C 1
ATOM 1740 O O . LEU A 1 226 ? 8.284 1.127 -20.125 1.00 86.25 226 LEU A O 1
ATOM 1744 N N . PRO A 1 227 ? 7.955 3.322 -20.539 1.00 86.12 227 PRO A N 1
ATOM 1745 C CA . PRO A 1 227 ? 8.674 3.356 -21.809 1.00 86.12 227 PRO A CA 1
ATOM 1746 C C . PRO A 1 227 ? 10.182 3.425 -21.541 1.00 86.12 227 PRO A C 1
ATOM 1748 O O . PRO A 1 227 ? 10.828 4.427 -21.817 1.00 86.12 227 PRO A O 1
ATOM 1751 N N . ILE A 1 228 ? 10.740 2.392 -20.913 1.00 90.50 228 ILE A N 1
ATOM 1752 C CA . ILE A 1 228 ? 12.173 2.281 -20.605 1.00 90.50 228 ILE A CA 1
ATOM 1753 C C . ILE A 1 228 ? 12.688 0.907 -21.020 1.00 90.50 228 ILE A C 1
ATOM 1755 O O . ILE A 1 228 ? 11.967 -0.088 -20.894 1.00 90.50 228 ILE A O 1
ATOM 1759 N N . ALA A 1 229 ? 13.932 0.853 -21.489 1.00 86.56 229 ALA A N 1
ATOM 1760 C CA . ALA A 1 229 ? 14.549 -0.378 -21.974 1.00 86.56 229 ALA A CA 1
ATOM 1761 C C . ALA A 1 229 ? 14.908 -1.331 -20.823 1.00 86.56 229 ALA A C 1
ATOM 1763 O O . ALA A 1 229 ? 14.573 -2.512 -20.855 1.00 86.56 229 ALA A O 1
ATOM 1764 N N . GLN A 1 230 ? 15.550 -0.809 -19.779 1.00 91.31 230 GLN A N 1
ATOM 1765 C CA . GLN A 1 230 ? 15.988 -1.577 -18.617 1.00 91.31 230 GLN A CA 1
ATOM 1766 C C . GLN A 1 230 ? 15.010 -1.385 -17.456 1.00 91.31 230 GLN A C 1
ATOM 1768 O O . GLN A 1 230 ? 14.854 -0.275 -16.941 1.00 91.31 230 GLN A O 1
ATOM 1773 N N . LYS A 1 231 ? 14.355 -2.475 -17.045 1.00 94.25 231 LYS A N 1
ATOM 1774 C CA . LYS A 1 231 ? 13.468 -2.515 -15.873 1.00 94.25 231 LYS A CA 1
ATOM 1775 C C . LYS A 1 231 ? 14.277 -2.763 -14.601 1.00 94.25 231 LYS A C 1
ATOM 1777 O O . LYS A 1 231 ? 15.352 -3.364 -14.649 1.00 94.25 231 LYS A O 1
ATOM 1782 N N . SER A 1 232 ? 13.775 -2.308 -13.457 1.00 95.69 232 SER A N 1
ATOM 1783 C CA . SER A 1 232 ? 14.471 -2.475 -12.179 1.00 95.69 232 SER A CA 1
ATOM 1784 C C . SER A 1 232 ? 13.509 -2.456 -10.996 1.00 95.69 232 SER A C 1
ATOM 1786 O O . SER A 1 232 ? 12.474 -1.796 -11.071 1.00 95.69 232 SER A O 1
ATOM 1788 N N . TYR A 1 233 ? 13.859 -3.150 -9.914 1.00 97.00 233 TYR A N 1
ATOM 1789 C CA . TYR A 1 233 ? 12.986 -3.315 -8.747 1.00 97.00 233 TYR A CA 1
ATOM 1790 C C . TYR A 1 233 ? 12.629 -1.988 -8.069 1.00 97.00 233 TYR A C 1
ATOM 1792 O O . TYR A 1 233 ? 11.466 -1.743 -7.796 1.00 97.00 233 TYR A O 1
ATOM 1800 N N . GLY A 1 234 ? 13.568 -1.058 -7.896 1.00 95.69 234 GLY A N 1
ATOM 1801 C CA . GLY A 1 234 ? 13.296 0.241 -7.263 1.00 95.69 234 GLY A CA 1
ATOM 1802 C C . GLY A 1 234 ? 12.214 1.091 -7.953 1.00 95.69 234 GLY A C 1
ATOM 1803 O O . GLY A 1 234 ? 11.754 2.075 -7.379 1.00 95.69 234 GLY A O 1
ATOM 1804 N N . LEU A 1 235 ? 11.791 0.734 -9.173 1.00 95.19 235 LEU A N 1
ATOM 1805 C CA . LEU A 1 235 ? 10.678 1.384 -9.872 1.00 95.19 235 LEU A CA 1
ATOM 1806 C C . LEU A 1 235 ? 9.303 0.945 -9.361 1.00 95.19 235 LEU A C 1
ATOM 1808 O O . LEU A 1 235 ? 8.349 1.688 -9.564 1.00 95.19 235 LEU A O 1
ATOM 18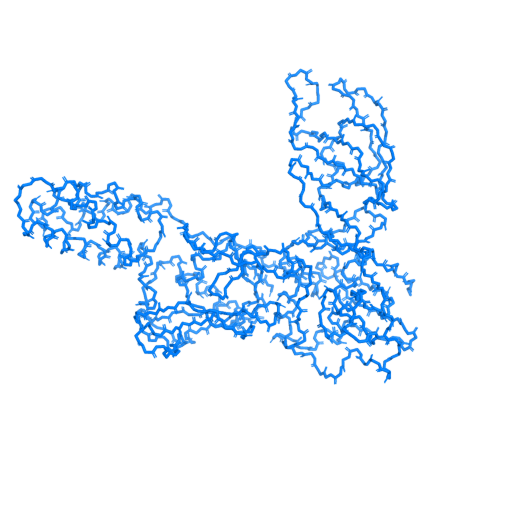12 N N . ILE A 1 236 ? 9.196 -0.217 -8.709 1.00 95.62 236 ILE A N 1
ATOM 1813 C CA . ILE A 1 236 ? 7.950 -0.684 -8.089 1.00 95.62 236 ILE A CA 1
ATOM 1814 C C . ILE A 1 236 ? 7.797 -0.198 -6.642 1.00 95.62 236 ILE A C 1
ATOM 1816 O O . ILE A 1 236 ? 6.840 -0.586 -5.989 1.00 95.62 236 ILE A O 1
ATOM 1820 N N . GLU A 1 237 ? 8.692 0.647 -6.119 1.00 95.06 237 GLU A N 1
ATOM 1821 C CA . GLU A 1 237 ? 8.551 1.201 -4.766 1.00 95.06 237 GLU A CA 1
ATOM 1822 C C . GLU A 1 237 ? 7.506 2.317 -4.699 1.00 95.06 237 GLU A C 1
ATOM 1824 O O . GLU A 1 237 ? 7.699 3.417 -5.231 1.00 95.06 237 GLU A O 1
ATOM 1829 N N . GLY A 1 238 ? 6.433 2.051 -3.957 1.00 91.69 238 GLY A N 1
ATOM 1830 C CA . GLY A 1 238 ? 5.247 2.889 -3.862 1.00 91.69 238 GLY A CA 1
ATOM 1831 C C . GLY A 1 238 ? 4.339 2.717 -5.078 1.00 91.69 238 GLY A C 1
ATOM 1832 O O . GLY A 1 238 ? 4.727 3.001 -6.209 1.00 91.69 238 GLY A O 1
ATOM 1833 N N . GLY A 1 239 ? 3.099 2.305 -4.835 1.00 92.88 239 GLY A N 1
ATOM 1834 C CA . GLY A 1 239 ? 2.121 2.052 -5.883 1.00 92.88 239 GLY A CA 1
ATOM 1835 C C . GLY A 1 239 ? 0.705 1.937 -5.340 1.00 92.88 239 GLY A C 1
ATOM 1836 O O . GLY A 1 239 ? 0.476 2.034 -4.135 1.00 92.88 239 GLY A O 1
ATOM 1837 N N . SER A 1 240 ? -0.248 1.747 -6.247 1.00 93.62 240 SER A N 1
ATOM 1838 C CA . SER A 1 240 ? -1.665 1.605 -5.923 1.00 93.62 240 SER A CA 1
ATOM 1839 C C . SER A 1 240 ? -2.070 0.130 -5.824 1.00 93.62 240 SER A C 1
ATOM 1841 O O . SER A 1 240 ? -1.891 -0.616 -6.796 1.00 93.62 240 SER A O 1
ATOM 1843 N N . PRO A 1 241 ? -2.679 -0.304 -4.702 1.00 94.44 241 PRO A N 1
ATOM 1844 C CA . PRO A 1 241 ? -3.218 -1.655 -4.586 1.00 94.44 241 PRO A CA 1
ATOM 1845 C C . PRO A 1 241 ? -4.299 -1.963 -5.628 1.00 94.44 241 PRO A C 1
ATOM 1847 O O . PRO A 1 241 ? -4.347 -3.081 -6.135 1.00 94.44 241 PRO A O 1
ATOM 1850 N N . ALA A 1 242 ? -5.130 -0.978 -5.998 1.00 92.56 242 ALA A N 1
ATOM 1851 C CA . ALA A 1 242 ? -6.146 -1.134 -7.042 1.00 92.56 242 ALA A CA 1
ATOM 1852 C C . ALA A 1 242 ? -5.518 -1.537 -8.385 1.00 92.56 242 ALA A C 1
ATOM 1854 O O . ALA A 1 242 ? -5.993 -2.461 -9.046 1.00 92.56 242 ALA A O 1
ATOM 1855 N N . ILE A 1 243 ? -4.414 -0.880 -8.750 1.00 93.25 243 ILE A N 1
ATOM 1856 C CA . ILE A 1 243 ? -3.679 -1.172 -9.982 1.00 93.25 243 ILE A CA 1
ATOM 1857 C C . ILE A 1 243 ? -3.003 -2.540 -9.909 1.00 93.25 243 ILE A C 1
ATOM 1859 O O . ILE A 1 243 ? -3.108 -3.325 -10.849 1.00 93.25 243 ILE A O 1
ATOM 1863 N N . ALA A 1 244 ? -2.380 -2.883 -8.777 1.00 95.25 244 ALA A N 1
ATOM 1864 C CA . ALA A 1 244 ? -1.825 -4.222 -8.586 1.00 95.25 244 ALA A CA 1
ATOM 1865 C C . ALA A 1 244 ? -2.899 -5.314 -8.710 1.00 95.25 244 ALA A C 1
ATOM 1867 O O . ALA A 1 244 ? -2.677 -6.315 -9.388 1.00 95.25 244 ALA A O 1
ATOM 1868 N N . LEU A 1 245 ? -4.079 -5.124 -8.113 1.00 94.81 245 LEU A N 1
ATOM 1869 C CA . LEU A 1 245 ? -5.192 -6.066 -8.241 1.00 94.81 245 LEU A CA 1
ATOM 1870 C C . LEU A 1 245 ? -5.641 -6.216 -9.698 1.00 94.81 245 LEU A C 1
ATOM 1872 O O . LEU A 1 245 ? -5.872 -7.344 -10.141 1.00 94.81 245 LEU A O 1
ATOM 1876 N N . ALA A 1 246 ? -5.724 -5.122 -10.457 1.00 93.88 246 ALA A N 1
ATOM 1877 C CA . ALA A 1 246 ? -6.045 -5.175 -11.881 1.00 93.88 246 ALA A CA 1
ATOM 1878 C C . ALA A 1 246 ? -4.975 -5.958 -12.663 1.00 93.88 246 ALA A C 1
ATOM 1880 O O . ALA A 1 246 ? -5.313 -6.902 -13.379 1.00 93.88 246 ALA A O 1
ATOM 1881 N N . HIS A 1 247 ? -3.690 -5.666 -12.444 1.00 95.00 247 HIS A N 1
ATOM 1882 C CA . HIS A 1 247 ? -2.580 -6.369 -13.093 1.00 95.00 247 HIS A CA 1
ATOM 1883 C C . HIS A 1 247 ? -2.486 -7.857 -12.729 1.00 95.00 247 HIS A C 1
ATOM 1885 O O . HIS A 1 247 ? -2.028 -8.665 -13.535 1.00 95.00 247 HIS A O 1
ATOM 1891 N N . LEU A 1 248 ? -2.906 -8.239 -11.521 1.00 95.88 248 LEU A N 1
ATOM 1892 C CA . LEU A 1 248 ? -2.865 -9.625 -11.055 1.00 95.88 248 LEU A CA 1
ATOM 1893 C C . LEU A 1 248 ? -4.096 -10.434 -11.471 1.00 95.88 248 LEU A C 1
ATOM 1895 O O . LEU A 1 248 ? -4.002 -11.656 -11.570 1.00 95.88 248 LEU A O 1
ATOM 1899 N N . THR A 1 249 ? -5.248 -9.791 -11.682 1.00 95.06 249 THR A N 1
ATOM 1900 C CA . THR A 1 249 ? -6.535 -10.492 -11.859 1.00 95.06 249 THR A CA 1
ATOM 1901 C C . THR A 1 249 ? -7.227 -10.237 -13.192 1.00 95.06 249 THR A C 1
ATOM 1903 O O . THR A 1 249 ? -8.162 -10.966 -13.521 1.00 95.06 249 THR A O 1
ATOM 1906 N N . GLY A 1 250 ? -6.826 -9.201 -13.934 1.00 94.19 250 GLY A N 1
ATOM 1907 C CA . GLY A 1 250 ? -7.483 -8.781 -15.171 1.00 94.19 250 GLY A CA 1
ATOM 1908 C C . GLY A 1 250 ? -8.901 -8.248 -14.966 1.00 94.19 250 GLY A C 1
ATOM 1909 O O . GLY A 1 250 ? -9.655 -8.149 -15.933 1.00 94.19 250 GLY A O 1
ATOM 1910 N N . LYS A 1 251 ? -9.296 -7.939 -13.726 1.00 92.19 251 LYS A N 1
ATOM 1911 C CA . LYS A 1 251 ? -10.629 -7.433 -13.383 1.00 92.19 251 LYS A CA 1
ATOM 1912 C C . LYS A 1 251 ? -10.612 -5.914 -13.260 1.00 92.19 251 LYS A C 1
ATOM 1914 O O . LYS A 1 251 ? -9.650 -5.338 -12.762 1.00 92.19 251 LYS A O 1
ATOM 1919 N N . ALA A 1 252 ? -11.711 -5.285 -13.672 1.00 84.31 252 ALA A N 1
ATOM 1920 C CA . ALA A 1 252 ? -11.923 -3.861 -13.455 1.00 84.31 252 ALA A CA 1
ATOM 1921 C C . ALA A 1 252 ? -12.043 -3.577 -11.954 1.00 84.31 252 ALA A C 1
ATOM 1923 O O . ALA A 1 252 ? -12.844 -4.214 -11.264 1.00 84.31 252 ALA A O 1
ATOM 1924 N N . GLY A 1 253 ? -11.256 -2.624 -11.463 1.00 70.00 253 GLY A N 1
ATOM 1925 C CA . GLY A 1 253 ? -11.361 -2.175 -10.084 1.00 70.00 253 GLY A CA 1
ATOM 1926 C C . GLY A 1 253 ? -12.514 -1.204 -9.871 1.00 70.00 253 GLY A C 1
ATOM 1927 O O . GLY A 1 253 ? -12.959 -0.518 -10.787 1.00 70.00 253 GLY A O 1
ATOM 1928 N N . GLY A 1 254 ? -12.973 -1.119 -8.626 1.00 68.69 254 GLY A N 1
ATOM 1929 C CA . GLY A 1 254 ? -13.863 -0.061 -8.156 1.00 68.69 254 GLY A CA 1
ATOM 1930 C C . GLY A 1 254 ? -13.171 1.285 -7.925 1.00 68.69 254 GLY A C 1
ATOM 1931 O O . GLY A 1 254 ? -13.842 2.239 -7.543 1.00 68.69 254 GLY A O 1
ATOM 1932 N N . GLY A 1 255 ? -11.855 1.355 -8.160 1.00 74.94 255 GLY A N 1
ATOM 1933 C CA . GLY A 1 255 ? -11.016 2.530 -7.938 1.00 74.94 255 GLY A CA 1
ATOM 1934 C C . GLY A 1 255 ? -10.521 2.668 -6.495 1.00 74.94 255 GLY A C 1
ATOM 1935 O O . GLY A 1 255 ? -10.895 1.894 -5.611 1.00 74.94 255 GLY A O 1
ATOM 1936 N N . SER A 1 256 ? -9.663 3.667 -6.280 1.00 86.00 256 SER A N 1
ATOM 1937 C CA . SER A 1 256 ? -9.210 4.089 -4.951 1.00 86.00 256 SER A CA 1
ATOM 1938 C C . SER A 1 256 ? -10.152 5.160 -4.412 1.00 86.00 256 SER A C 1
ATOM 1940 O O . SER A 1 256 ? -10.441 6.132 -5.111 1.00 86.00 256 SER A O 1
ATOM 1942 N N . THR A 1 257 ? -10.654 4.981 -3.192 1.00 92.38 257 THR A N 1
ATOM 1943 C CA . THR A 1 257 ? -11.545 5.943 -2.537 1.00 92.38 257 THR A CA 1
ATOM 1944 C C . THR A 1 257 ? -10.877 6.513 -1.298 1.00 92.38 257 THR A C 1
ATOM 1946 O O . THR A 1 257 ? -10.486 5.773 -0.394 1.00 92.38 257 THR A O 1
ATOM 1949 N N . THR A 1 258 ? -10.786 7.839 -1.239 1.00 91.50 258 THR A N 1
ATOM 1950 C CA . THR A 1 258 ? -10.253 8.553 -0.080 1.00 91.50 258 THR A CA 1
ATOM 1951 C C . THR A 1 258 ? -11.185 8.434 1.118 1.00 91.50 258 THR A C 1
ATOM 1953 O O . THR A 1 258 ? -12.399 8.613 1.010 1.00 91.50 258 THR A O 1
ATOM 1956 N N . ILE A 1 259 ? -10.594 8.145 2.273 1.00 88.88 259 ILE A N 1
ATOM 1957 C CA . ILE A 1 259 ? -11.263 8.183 3.568 1.00 88.88 259 ILE A CA 1
ATOM 1958 C C . ILE A 1 259 ? -11.118 9.610 4.090 1.00 88.88 259 ILE A C 1
ATOM 1960 O O . ILE A 1 259 ? -10.058 10.016 4.567 1.00 88.88 259 ILE A O 1
ATOM 1964 N N . ASP A 1 260 ? -12.188 10.387 3.960 1.00 76.12 260 ASP A N 1
ATOM 1965 C CA . ASP A 1 260 ? -12.257 11.729 4.525 1.00 76.12 260 ASP A CA 1
ATOM 1966 C C . ASP A 1 260 ? -12.511 11.635 6.032 1.00 76.12 260 ASP A C 1
ATOM 1968 O O . ASP A 1 260 ? -13.643 11.450 6.486 1.00 76.12 260 ASP A O 1
ATOM 1972 N N . SER A 1 261 ? -11.431 11.738 6.808 1.00 65.44 261 SER A N 1
ATOM 1973 C CA . SER A 1 261 ? -11.530 11.830 8.262 1.00 65.44 261 SER A CA 1
ATOM 1974 C C . SER A 1 261 ? -12.018 13.203 8.719 1.00 65.44 261 SER A C 1
ATOM 1976 O O . SER A 1 261 ? -12.527 13.313 9.820 1.00 65.44 261 SER A O 1
ATOM 1978 N N . THR A 1 262 ? -11.892 14.253 7.907 1.00 60.03 262 THR A N 1
ATOM 1979 C CA . THR A 1 262 ? -12.270 15.620 8.286 1.00 60.03 262 THR A CA 1
ATOM 1980 C C . THR A 1 262 ? -13.739 15.922 7.983 1.00 60.03 262 THR A C 1
ATOM 1982 O O . THR A 1 262 ? -14.419 15.244 7.214 1.00 60.03 262 THR A O 1
ATOM 1985 N N . SER A 1 263 ? -14.299 16.938 8.630 1.00 57.72 263 SER A N 1
ATOM 1986 C CA . SER A 1 263 ? -15.591 17.479 8.216 1.00 57.72 263 SER A CA 1
ATOM 1987 C C . SER A 1 263 ? -15.602 18.976 8.463 1.00 57.72 263 SER A C 1
ATOM 1989 O O . SER A 1 263 ? -15.768 19.434 9.594 1.00 57.72 263 SER A O 1
ATOM 1991 N N . ASP A 1 264 ? -15.460 19.734 7.377 1.00 55.47 264 ASP A N 1
ATOM 1992 C CA . ASP A 1 264 ? -15.498 21.202 7.369 1.00 55.47 264 ASP A CA 1
ATOM 1993 C C . ASP A 1 264 ? -16.818 21.763 7.932 1.00 55.47 264 ASP A C 1
ATOM 1995 O O . ASP A 1 264 ? -16.894 22.922 8.336 1.00 55.47 264 ASP A O 1
ATOM 1999 N N . ALA A 1 265 ? -17.868 20.936 8.001 1.00 60.03 265 ALA A N 1
ATOM 2000 C CA . ALA A 1 265 ? -19.166 21.298 8.557 1.00 60.03 265 ALA A CA 1
ATOM 2001 C C . ALA A 1 265 ? -19.245 21.180 10.092 1.00 60.03 265 ALA A C 1
ATOM 2003 O O . ALA A 1 265 ? -20.142 21.784 10.687 1.00 60.03 265 ALA A O 1
ATOM 2004 N N . ILE A 1 266 ? -18.327 20.448 10.749 1.00 67.50 266 ILE A N 1
ATOM 2005 C CA . ILE A 1 266 ? -18.369 20.228 12.209 1.00 67.50 266 ILE A CA 1
ATOM 2006 C C . ILE A 1 266 ? -18.434 21.562 12.971 1.00 67.50 266 ILE A C 1
ATOM 2008 O O . ILE A 1 266 ? -19.357 21.722 13.770 1.00 67.50 266 ILE A O 1
ATOM 2012 N N . PRO A 1 267 ? -17.577 22.572 12.712 1.00 68.62 267 PRO A N 1
ATOM 2013 C CA . PRO A 1 267 ? -17.605 23.822 13.475 1.00 68.62 267 PRO A CA 1
ATOM 2014 C C . PRO A 1 267 ? -18.949 24.568 13.429 1.00 68.62 267 PRO A C 1
ATOM 2016 O O . PRO A 1 267 ? -19.364 25.146 14.438 1.00 68.62 267 PRO A O 1
ATOM 2019 N N . ALA A 1 268 ? -19.640 24.547 12.282 1.00 73.19 268 ALA A N 1
ATOM 2020 C CA . ALA A 1 268 ? -20.939 25.197 12.107 1.00 73.19 268 ALA A CA 1
ATOM 2021 C C . ALA A 1 268 ? -22.076 24.401 12.771 1.00 73.19 268 ALA A C 1
ATOM 2023 O O . ALA A 1 268 ? -22.960 24.986 13.401 1.00 73.19 268 ALA A O 1
ATOM 2024 N N . GLU A 1 269 ? -22.046 23.070 12.678 1.00 76.75 269 GLU A N 1
ATOM 2025 C CA . GLU A 1 269 ? -23.025 22.204 13.344 1.00 76.75 269 GLU A CA 1
ATOM 2026 C C . GLU A 1 269 ? -22.894 22.258 14.870 1.00 76.75 269 GLU A C 1
ATOM 2028 O O . GLU A 1 269 ? -23.902 22.336 15.575 1.00 76.75 269 GLU A O 1
ATOM 2033 N N . LEU A 1 270 ? -21.669 22.342 15.400 1.00 75.88 270 LEU A N 1
ATOM 2034 C CA . LEU A 1 270 ? -21.445 22.553 16.831 1.00 75.88 270 LEU A CA 1
ATOM 2035 C C . LEU A 1 270 ? -22.081 23.865 17.302 1.00 75.88 270 LEU A C 1
ATOM 2037 O O . LEU A 1 270 ? -22.787 23.867 18.307 1.00 75.88 270 LEU A O 1
ATOM 2041 N N . GLN A 1 271 ? -21.929 24.963 16.554 1.00 78.62 271 GLN A N 1
ATOM 2042 C CA . GLN A 1 271 ? -22.590 26.229 16.890 1.00 78.62 271 GLN A CA 1
ATOM 2043 C C . GLN A 1 271 ? -24.117 26.093 16.941 1.00 78.62 271 GLN A C 1
ATOM 2045 O O . GLN A 1 271 ? -24.759 26.610 17.860 1.00 78.62 271 GLN A O 1
ATOM 2050 N N . LYS A 1 272 ? -24.714 25.376 15.982 1.00 83.00 272 LYS A N 1
ATOM 2051 C CA . LYS A 1 272 ? -26.162 25.116 15.973 1.00 83.00 272 LYS A CA 1
ATOM 2052 C C . LYS A 1 272 ? -26.595 24.310 17.193 1.00 83.00 272 LYS A C 1
ATOM 2054 O O . LYS A 1 272 ? -27.634 24.623 17.775 1.00 83.00 272 LYS A O 1
ATOM 2059 N N . ILE A 1 273 ? -25.814 23.315 17.615 1.00 82.50 273 ILE A N 1
ATOM 2060 C CA . ILE A 1 273 ? -26.084 22.543 18.838 1.00 82.50 273 ILE A CA 1
ATOM 2061 C C . ILE A 1 273 ? -26.091 23.457 20.055 1.00 82.50 273 ILE A C 1
ATOM 2063 O O . ILE A 1 273 ? -27.037 23.417 20.832 1.00 82.50 273 ILE A O 1
ATOM 2067 N N . ILE A 1 274 ? -25.081 24.313 20.199 1.00 81.50 274 ILE A N 1
ATOM 2068 C CA . ILE A 1 274 ? -24.983 25.248 21.326 1.00 81.50 274 ILE A CA 1
ATOM 2069 C C . ILE A 1 274 ? -26.241 26.114 21.409 1.00 81.50 274 ILE A C 1
ATOM 2071 O O . ILE A 1 274 ? -26.907 26.190 22.444 1.00 81.50 274 ILE A O 1
ATOM 2075 N N . LEU A 1 275 ? -26.613 26.723 20.286 1.00 85.50 275 LEU A N 1
ATOM 2076 C CA . LEU A 1 275 ? -27.762 27.618 20.231 1.00 85.50 275 LEU A CA 1
ATOM 2077 C C . LEU A 1 275 ? -29.102 26.892 20.419 1.00 85.50 275 LEU A C 1
ATOM 2079 O O . LEU A 1 275 ? -30.014 27.478 20.991 1.00 85.50 275 LEU A O 1
ATOM 2083 N N . SER A 1 276 ? -29.243 25.651 19.950 1.00 86.38 276 SER A N 1
ATOM 2084 C CA . SER A 1 276 ? -30.519 24.917 19.997 1.00 86.38 276 SER A CA 1
ATOM 2085 C C . SER A 1 276 ? -30.715 24.083 21.265 1.00 86.38 276 SER A C 1
ATOM 2087 O O . SER A 1 276 ? -31.843 23.956 21.746 1.00 86.38 276 SER A O 1
ATOM 2089 N N . GLU A 1 277 ? -29.648 23.512 21.820 1.00 85.31 277 GLU A N 1
ATOM 2090 C CA . GLU A 1 277 ? -29.707 22.580 22.951 1.00 85.31 277 GLU A CA 1
ATOM 2091 C C . GLU A 1 277 ? -29.396 23.246 24.294 1.00 85.31 277 GLU A C 1
ATOM 2093 O O . GLU A 1 277 ? -29.832 22.731 25.320 1.00 85.31 277 GLU A O 1
ATOM 2098 N N . PHE A 1 278 ? -28.709 24.394 24.298 1.00 85.56 278 PHE A N 1
ATOM 2099 C CA . PHE A 1 278 ? -28.236 25.026 25.534 1.00 85.56 278 PHE A CA 1
ATOM 2100 C C . PHE A 1 278 ? -28.814 26.427 25.761 1.00 85.56 278 PHE A C 1
ATOM 2102 O O . PHE A 1 278 ? -29.166 26.761 26.890 1.00 85.56 278 PHE A O 1
ATOM 2109 N N . LYS A 1 279 ? -28.994 27.252 24.721 1.00 86.88 279 LYS A N 1
ATOM 2110 C CA . LYS A 1 279 ? -29.507 28.625 24.900 1.00 86.88 279 LYS A CA 1
ATOM 2111 C C . LYS A 1 279 ? -30.884 28.635 25.578 1.00 86.88 279 LYS A C 1
ATOM 2113 O O . LYS A 1 279 ? -31.850 28.106 25.032 1.00 86.88 279 LYS A O 1
ATOM 2118 N N . GLY A 1 280 ? -30.968 29.258 26.757 1.00 85.50 280 GLY A N 1
ATOM 2119 C CA . GLY A 1 280 ? -32.194 29.331 27.563 1.00 85.50 280 GLY A CA 1
ATOM 2120 C C . GLY A 1 280 ? -32.635 28.000 28.193 1.00 85.50 280 GLY A C 1
ATOM 2121 O O . GLY A 1 280 ? -33.748 27.921 28.705 1.00 85.50 280 GLY A O 1
ATOM 2122 N N . LYS A 1 281 ? -31.795 26.957 28.129 1.00 85.81 281 LYS A N 1
ATOM 2123 C CA . LYS A 1 281 ? -32.033 25.617 28.702 1.00 85.81 281 LYS A CA 1
ATOM 2124 C C . LYS A 1 281 ? -31.052 25.254 29.826 1.00 85.81 281 LYS A C 1
ATOM 2126 O O . LYS A 1 281 ? -31.281 24.268 30.521 1.00 85.81 281 LYS A O 1
ATOM 2131 N N . ILE A 1 282 ? -29.983 26.030 29.984 1.00 82.25 282 ILE A N 1
ATOM 2132 C CA . ILE A 1 282 ? -28.993 25.951 31.068 1.00 82.25 282 ILE A CA 1
ATOM 2133 C C . ILE A 1 282 ? -28.855 27.330 31.727 1.00 82.25 282 ILE A C 1
ATOM 2135 O O . ILE A 1 282 ? -29.398 28.306 31.202 1.00 82.25 282 ILE A O 1
ATOM 2139 N N . ASP A 1 283 ? -28.158 27.412 32.861 1.00 84.56 283 ASP A N 1
ATOM 2140 C CA . ASP A 1 283 ? -27.916 28.688 33.541 1.00 84.56 283 ASP A CA 1
ATOM 2141 C C . ASP A 1 283 ? -27.122 29.654 32.639 1.00 84.56 283 ASP A C 1
ATOM 2143 O O . ASP A 1 283 ? -26.266 29.236 31.855 1.00 84.56 283 ASP A O 1
ATOM 2147 N N . ASP A 1 284 ? -27.389 30.958 32.743 1.00 81.06 284 ASP A N 1
ATOM 2148 C CA . ASP A 1 284 ? -26.742 31.972 31.900 1.00 81.06 284 ASP A CA 1
ATOM 2149 C C . ASP A 1 284 ? -25.210 31.958 32.042 1.00 81.06 284 ASP A C 1
ATOM 2151 O O . ASP A 1 284 ? -24.494 32.215 31.068 1.00 81.06 284 ASP A O 1
ATOM 2155 N N . LEU A 1 285 ? -24.690 31.610 33.227 1.00 77.62 285 LEU A N 1
ATOM 2156 C CA . LEU A 1 285 ? -23.256 31.457 33.461 1.00 77.62 285 LEU A CA 1
ATOM 2157 C C . LEU A 1 285 ? -22.696 30.218 32.753 1.00 77.62 285 LEU A C 1
ATOM 2159 O O . LEU A 1 285 ? -21.615 30.294 32.169 1.00 77.62 285 LEU A O 1
ATOM 2163 N N . GLU A 1 286 ? -23.423 29.096 32.767 1.00 78.88 286 GLU A N 1
ATOM 2164 C CA . GLU A 1 286 ? -23.053 27.879 32.028 1.00 78.88 286 GLU A CA 1
ATOM 2165 C C . GLU A 1 286 ? -23.072 28.137 30.513 1.00 78.88 286 GLU A C 1
ATOM 2167 O O . GLU A 1 286 ? -22.172 27.711 29.784 1.00 78.88 286 GLU A O 1
ATOM 2172 N N . PHE A 1 287 ? -24.061 28.891 30.024 1.00 82.31 287 PHE A N 1
ATOM 2173 C CA . PHE A 1 287 ? -24.157 29.242 28.609 1.00 82.31 287 PHE A CA 1
ATOM 2174 C C . PHE A 1 287 ? -23.029 30.186 28.172 1.00 82.31 287 PHE A C 1
ATOM 2176 O O . PHE A 1 287 ? -22.396 29.961 27.138 1.00 82.31 287 PHE A O 1
ATOM 2183 N N . ALA A 1 288 ? -22.722 31.213 28.972 1.00 80.62 288 ALA A N 1
ATOM 2184 C CA . ALA A 1 288 ? -21.606 32.126 28.718 1.00 80.62 288 ALA A CA 1
ATOM 2185 C C . ALA A 1 288 ? -20.247 31.405 28.731 1.00 80.62 288 ALA A C 1
ATOM 2187 O O . ALA A 1 288 ? -19.372 31.694 27.905 1.00 80.62 288 ALA A O 1
ATOM 2188 N N . LEU A 1 289 ? -20.088 30.430 29.629 1.00 77.75 289 LEU A N 1
ATOM 2189 C CA . LEU A 1 289 ? -18.914 29.568 29.700 1.00 77.75 289 LEU A CA 1
ATOM 2190 C C . LEU A 1 289 ? -18.748 28.755 28.414 1.00 77.75 289 LEU A C 1
ATOM 2192 O O . LEU A 1 289 ? -17.670 28.746 27.819 1.00 77.75 289 LEU A O 1
ATOM 2196 N N . LEU A 1 290 ? -19.828 28.140 27.937 1.00 78.25 290 LEU A N 1
ATOM 2197 C CA . LEU A 1 290 ? -19.807 27.338 26.720 1.00 78.25 290 LEU A CA 1
ATOM 2198 C C . LEU A 1 290 ? -19.486 28.192 25.476 1.00 78.25 290 LEU A C 1
ATOM 2200 O O . LEU A 1 290 ? -18.689 27.777 24.634 1.00 78.25 290 LEU A O 1
ATOM 2204 N N . MET A 1 291 ? -20.026 29.413 25.391 1.00 81.38 291 MET A N 1
ATOM 2205 C CA . MET A 1 291 ? -19.709 30.361 24.313 1.00 81.38 291 MET A CA 1
ATOM 2206 C C . MET A 1 291 ? -18.247 30.828 24.338 1.00 81.38 291 MET A C 1
ATOM 2208 O O . MET A 1 291 ? -17.634 30.975 23.285 1.00 81.38 291 MET A O 1
ATOM 2212 N N . THR A 1 292 ? -17.666 31.026 25.522 1.00 79.19 292 THR A N 1
ATOM 2213 C CA . THR A 1 292 ? -16.246 31.399 25.664 1.00 79.19 292 THR A CA 1
ATOM 2214 C C . THR A 1 292 ? -15.315 30.260 25.253 1.00 79.19 292 THR A C 1
ATOM 2216 O O . THR A 1 292 ? -14.293 30.492 24.613 1.00 79.19 292 THR A O 1
ATOM 2219 N N . LEU A 1 293 ? -15.679 29.015 25.574 1.00 75.94 293 LEU A N 1
ATOM 2220 C CA . LEU A 1 293 ? -14.911 27.830 25.185 1.00 75.94 293 LEU A CA 1
ATOM 2221 C C . LEU A 1 293 ? -15.079 27.465 23.706 1.00 75.94 293 LEU A C 1
ATOM 2223 O O . LEU A 1 293 ? -14.353 26.608 23.210 1.00 75.94 293 LEU A O 1
ATOM 2227 N N . MET A 1 294 ? -15.997 28.110 22.986 1.00 76.69 294 MET A N 1
ATOM 2228 C CA . MET A 1 294 ? -16.347 27.770 21.610 1.00 76.69 294 MET A CA 1
ATOM 2229 C C . MET A 1 294 ? -15.155 27.744 20.637 1.00 76.69 294 MET A C 1
ATOM 2231 O O . MET A 1 294 ? -15.068 26.771 19.892 1.00 76.69 294 MET A O 1
ATOM 2235 N N . PRO A 1 295 ? -14.206 28.703 20.638 1.00 76.12 295 PRO A N 1
ATOM 2236 C CA . PRO A 1 295 ? -13.036 28.626 19.762 1.00 76.12 295 PRO A CA 1
ATOM 2237 C C . PRO A 1 295 ? -12.166 27.404 20.068 1.00 76.12 295 PRO A C 1
ATOM 2239 O O . PRO A 1 295 ? -11.693 26.743 19.155 1.00 76.12 295 PRO A O 1
ATOM 2242 N N . THR A 1 296 ? -12.012 27.060 21.350 1.00 72.12 296 THR A N 1
ATOM 2243 C CA . THR A 1 296 ? -11.300 25.854 21.800 1.00 72.12 296 THR A CA 1
ATOM 2244 C C . THR A 1 296 ? -12.035 24.591 21.373 1.00 72.12 296 THR A C 1
ATOM 2246 O O . THR A 1 296 ? -11.419 23.665 20.863 1.00 72.12 296 THR A O 1
ATOM 2249 N N . LEU A 1 297 ? -13.360 24.556 21.528 1.00 70.94 297 LEU A N 1
ATOM 2250 C CA . LEU A 1 297 ? -14.179 23.446 21.055 1.00 70.94 297 LEU A CA 1
ATOM 2251 C C . LEU A 1 297 ? -14.057 23.303 19.534 1.00 70.94 297 LEU A C 1
ATOM 2253 O O . LEU A 1 297 ? -13.860 22.197 19.057 1.00 70.94 297 LEU A O 1
ATOM 2257 N N . GLN A 1 298 ? -14.092 24.388 18.760 1.00 71.94 298 GLN A N 1
ATOM 2258 C CA . GLN A 1 298 ? -13.916 24.346 17.303 1.00 71.94 298 GLN A CA 1
ATOM 2259 C C . GLN A 1 298 ? -12.508 23.898 16.890 1.00 71.94 298 GLN A C 1
ATOM 2261 O O . GLN A 1 298 ? -12.368 23.026 16.036 1.00 71.94 298 GLN A O 1
ATOM 2266 N N . GLU A 1 299 ? -11.471 24.449 17.520 1.00 69.50 299 GLU A N 1
ATOM 2267 C CA . GLU A 1 299 ? -10.076 24.075 17.279 1.00 69.50 299 GLU A CA 1
ATOM 2268 C C . GLU A 1 299 ? -9.855 22.592 17.580 1.00 69.50 299 GLU A C 1
ATOM 2270 O O . GLU A 1 299 ? -9.303 21.862 16.762 1.00 69.50 299 GLU A O 1
ATOM 2275 N N . MET A 1 300 ? -10.334 22.111 18.723 1.00 62.66 300 MET A N 1
ATOM 2276 C CA . MET A 1 300 ? -10.048 20.750 19.153 1.00 62.66 300 MET A CA 1
ATOM 2277 C C . MET A 1 300 ? -10.969 19.702 18.508 1.00 62.66 300 MET A C 1
ATOM 2279 O O . MET A 1 300 ? -10.574 18.548 18.381 1.00 62.66 300 MET A O 1
ATOM 2283 N N . THR A 1 301 ? -12.152 20.086 18.017 1.00 60.81 301 THR A N 1
ATOM 2284 C CA . THR A 1 301 ? -13.029 19.196 17.227 1.00 60.81 301 THR A CA 1
ATOM 2285 C C . THR A 1 301 ? -12.608 19.056 15.768 1.00 60.81 301 THR A C 1
ATOM 2287 O O . THR A 1 301 ? -13.041 18.114 15.105 1.00 60.81 301 THR A O 1
ATOM 2290 N N . SER A 1 302 ? -11.675 19.887 15.288 1.00 57.78 302 SER A N 1
ATOM 2291 C CA . SER A 1 302 ? -10.971 19.631 14.022 1.00 57.78 302 SER A CA 1
ATOM 2292 C C . SER A 1 302 ? -10.181 18.311 14.036 1.00 57.78 302 SER A C 1
ATOM 2294 O O . SER A 1 302 ? -9.891 17.760 12.977 1.00 57.78 302 SER A O 1
ATOM 2296 N N . LYS A 1 303 ? -9.896 17.761 15.229 1.00 57.19 303 LYS A N 1
ATOM 2297 C CA . LYS A 1 303 ? -9.244 16.459 15.423 1.00 57.19 303 LYS A CA 1
ATOM 2298 C C . LYS A 1 303 ? -10.186 15.248 15.314 1.00 57.19 303 LYS A C 1
ATOM 2300 O O . LYS A 1 303 ? -9.721 14.124 15.462 1.00 57.19 303 LYS A O 1
ATOM 2305 N N . VAL A 1 304 ? -11.483 15.444 15.029 1.00 57.09 304 VAL A N 1
ATOM 2306 C CA . VAL A 1 304 ? -12.492 14.403 14.683 1.00 57.09 304 VAL A CA 1
ATOM 2307 C C . VAL A 1 304 ? -12.880 13.444 15.827 1.00 57.09 304 VAL A C 1
ATOM 2309 O O . VAL A 1 304 ? -13.978 12.889 15.820 1.00 57.09 304 VAL A O 1
ATOM 2312 N N . PHE A 1 305 ? -12.043 13.292 16.854 1.00 65.56 305 PHE A N 1
ATOM 2313 C CA . PHE A 1 305 ? -12.183 12.271 17.891 1.00 65.56 305 PHE A CA 1
ATOM 2314 C C . PHE A 1 305 ? -12.246 12.853 19.311 1.00 65.56 305 PHE A C 1
ATOM 2316 O O . PHE A 1 305 ? -11.505 13.778 19.649 1.00 65.56 305 PHE A O 1
ATOM 2323 N N . VAL A 1 306 ? -13.091 12.273 20.170 1.00 65.94 306 VAL A N 1
ATOM 2324 C CA . VAL A 1 306 ? -13.141 12.587 21.605 1.00 65.94 306 VAL A CA 1
ATOM 2325 C C . VAL A 1 306 ? -12.134 11.728 22.370 1.00 65.94 306 VAL A C 1
ATOM 2327 O O . VAL A 1 306 ? -12.347 10.530 22.537 1.00 65.94 306 VAL A O 1
ATOM 2330 N N . SER A 1 307 ? -11.055 12.335 22.873 1.00 65.94 307 SER A N 1
ATOM 2331 C CA . SER A 1 307 ? -10.062 11.685 23.745 1.00 65.94 307 SER A CA 1
ATOM 2332 C C . SER A 1 307 ? -10.092 12.224 25.183 1.00 65.94 307 SER A C 1
ATOM 2334 O O . SER A 1 307 ? -10.692 13.261 25.466 1.00 65.94 307 SER A O 1
ATOM 2336 N N . GLU A 1 308 ? -9.432 11.525 26.110 1.00 65.81 308 GLU A N 1
ATOM 2337 C CA . GLU A 1 308 ? -9.193 12.059 27.461 1.00 65.81 308 GLU A CA 1
ATOM 2338 C C . GLU A 1 308 ? -8.319 13.324 27.404 1.00 65.81 308 GLU A C 1
ATOM 2340 O O . GLU A 1 308 ? -8.649 14.317 28.046 1.00 65.81 308 GLU A O 1
ATOM 2345 N N . ASP A 1 309 ? -7.316 13.361 26.520 1.00 65.69 309 ASP A N 1
ATOM 2346 C CA . ASP A 1 309 ? -6.485 14.552 26.287 1.00 65.69 309 ASP A CA 1
ATOM 2347 C C . ASP A 1 309 ? -7.291 15.750 25.758 1.00 65.69 309 ASP A C 1
ATOM 2349 O O . ASP A 1 309 ? -7.010 16.899 26.105 1.00 65.69 309 ASP A O 1
ATOM 2353 N N . LEU A 1 310 ? -8.314 15.505 24.924 1.00 68.19 310 LEU A N 1
ATOM 2354 C CA . LEU A 1 310 ? -9.245 16.540 24.465 1.00 68.19 310 LEU A CA 1
ATOM 2355 C C . LEU A 1 310 ? -9.960 17.168 25.665 1.00 68.19 310 LEU A C 1
ATOM 2357 O O . LEU A 1 310 ? -9.997 18.389 25.800 1.00 68.19 310 LEU A O 1
ATOM 2361 N N . LEU A 1 311 ? -10.511 16.336 26.548 1.00 67.69 311 LEU A N 1
ATOM 2362 C CA . LEU A 1 311 ? -11.197 16.787 27.756 1.00 67.69 311 LEU A CA 1
ATOM 2363 C C . LEU A 1 311 ? -10.258 17.569 28.680 1.00 67.69 311 LEU A C 1
ATOM 2365 O O . LEU A 1 311 ? -10.600 18.674 29.106 1.00 67.69 311 LEU A O 1
ATOM 2369 N N . GLU A 1 312 ? -9.069 17.036 28.958 1.00 69.88 312 GLU A N 1
ATOM 2370 C CA . GLU A 1 312 ? -8.076 17.707 29.800 1.00 69.88 312 GLU A CA 1
ATOM 2371 C C . GLU A 1 312 ? -7.601 19.030 29.197 1.00 69.88 312 GLU A C 1
ATOM 2373 O O . GLU A 1 312 ? -7.483 20.025 29.915 1.00 69.88 312 GLU A O 1
ATOM 2378 N N . GLY A 1 313 ? -7.390 19.085 27.880 1.00 71.25 313 GLY A N 1
ATOM 2379 C CA . GLY A 1 313 ? -7.009 20.305 27.174 1.00 71.25 313 GLY A CA 1
ATOM 2380 C C . GLY A 1 313 ? -8.077 21.396 27.270 1.00 71.25 313 GLY A C 1
ATOM 2381 O O . GLY A 1 313 ? -7.753 22.540 27.610 1.00 71.25 313 GLY A O 1
ATOM 2382 N N . ILE A 1 314 ? -9.353 21.044 27.059 1.00 70.88 314 ILE A N 1
ATOM 2383 C CA . ILE A 1 314 ? -10.474 21.983 27.222 1.00 70.88 314 ILE A CA 1
ATOM 2384 C C . ILE A 1 314 ? -10.544 22.460 28.678 1.00 70.88 314 ILE A C 1
ATOM 2386 O O . ILE A 1 314 ? -10.654 23.661 28.925 1.00 70.88 314 ILE A O 1
ATOM 2390 N N . LEU A 1 315 ? -10.438 21.548 29.650 1.00 72.50 315 LEU A N 1
ATOM 2391 C CA . LEU A 1 315 ? -10.508 21.878 31.077 1.00 72.50 315 LEU A CA 1
ATOM 2392 C C . LEU A 1 315 ? -9.332 22.741 31.545 1.00 72.50 315 LEU A C 1
ATOM 2394 O O . LEU A 1 315 ? -9.524 23.645 32.361 1.00 72.50 315 LEU A O 1
ATOM 2398 N N . LYS A 1 316 ? -8.124 22.506 31.028 1.00 75.31 316 LYS A N 1
ATOM 2399 C CA . LYS A 1 316 ? -6.939 23.318 31.322 1.00 75.31 316 LYS A CA 1
ATOM 2400 C C . LYS A 1 316 ? -7.086 24.727 30.758 1.00 75.31 316 LYS A C 1
ATOM 2402 O O . LYS A 1 316 ? -6.777 25.687 31.460 1.00 75.31 316 LYS A O 1
ATOM 2407 N N . LYS A 1 317 ? -7.598 24.862 29.531 1.00 72.00 317 LYS A N 1
ATOM 2408 C CA . LYS A 1 317 ? -7.862 26.171 28.920 1.00 72.00 317 LYS A CA 1
ATOM 2409 C C . LYS A 1 317 ? -8.988 26.910 29.639 1.00 72.00 317 LYS A C 1
ATOM 2411 O O . LYS A 1 317 ? -8.808 28.068 29.984 1.00 72.00 317 LYS A O 1
ATOM 2416 N N . ALA A 1 318 ? -10.064 26.217 30.015 1.00 68.94 318 ALA A N 1
ATOM 2417 C CA . ALA A 1 318 ? -11.083 26.769 30.908 1.00 68.94 318 ALA A CA 1
ATOM 2418 C C . ALA A 1 318 ? -10.470 27.222 32.247 1.00 68.94 318 ALA A C 1
ATOM 2420 O O . ALA A 1 318 ? -10.745 28.309 32.740 1.00 68.94 318 ALA A O 1
ATOM 2421 N N . SER A 1 319 ? -9.579 26.424 32.831 1.00 70.06 319 SER A N 1
ATOM 2422 C CA . SER A 1 319 ? -8.909 26.798 34.078 1.00 70.06 319 SER A CA 1
ATOM 2423 C C . SER A 1 319 ? -7.998 28.014 33.919 1.00 70.06 319 SER A C 1
ATOM 2425 O O . SER A 1 319 ? -7.847 28.747 34.881 1.00 70.06 319 SER A O 1
ATOM 2427 N N . HIS A 1 320 ? -7.403 28.239 32.747 1.00 74.00 320 HIS A N 1
ATOM 2428 C CA . HIS A 1 320 ? -6.604 29.429 32.448 1.00 74.00 320 HIS A CA 1
ATOM 2429 C C . HIS A 1 320 ? -7.489 30.661 32.212 1.00 74.00 320 HIS A C 1
ATOM 2431 O O . HIS A 1 320 ? -7.325 31.677 32.881 1.00 74.00 320 HIS A O 1
ATOM 2437 N N . ASP A 1 321 ? -8.466 30.554 31.311 1.00 68.81 321 ASP A N 1
ATOM 2438 C CA . ASP A 1 321 ? -9.291 31.680 30.857 1.00 68.81 321 ASP A CA 1
ATOM 2439 C C . ASP A 1 321 ? -10.234 32.196 31.957 1.00 68.81 321 ASP A C 1
ATOM 2441 O O . ASP A 1 321 ? -10.582 33.376 31.986 1.00 68.81 321 ASP A O 1
ATOM 2445 N N . PHE A 1 322 ? -10.605 31.326 32.901 1.00 67.31 322 PHE A N 1
ATOM 2446 C CA . PHE A 1 322 ? -11.433 31.656 34.066 1.00 67.31 322 PHE A CA 1
ATOM 2447 C C . PHE A 1 322 ? -10.638 31.656 35.384 1.00 67.31 322 PHE A C 1
ATOM 2449 O O . PHE A 1 322 ? -11.207 31.829 36.466 1.00 67.31 322 PHE A O 1
ATOM 2456 N N . GLY A 1 323 ? -9.322 31.447 35.305 1.00 59.22 323 GLY A N 1
ATOM 2457 C CA . GLY A 1 323 ? -8.419 31.271 36.435 1.00 59.22 323 GLY A CA 1
ATOM 2458 C C . GLY A 1 323 ? -7.748 32.546 36.892 1.00 59.22 323 GLY A C 1
ATOM 2459 O O . GLY A 1 323 ? -6.526 32.591 36.952 1.00 59.22 323 GLY A O 1
ATOM 2460 N N . ASP A 1 324 ? -8.524 33.544 37.305 1.00 51.22 324 ASP A N 1
ATOM 2461 C CA . ASP A 1 324 ? -7.995 34.525 38.246 1.00 51.22 324 ASP A CA 1
ATOM 2462 C C . ASP A 1 324 ? -9.031 34.845 39.332 1.00 51.22 324 ASP A C 1
ATOM 2464 O O . ASP A 1 324 ? -10.044 35.506 39.121 1.00 51.22 324 ASP A O 1
ATOM 2468 N N . LYS A 1 325 ? -8.750 34.318 40.531 1.00 51.28 325 LYS A N 1
ATOM 2469 C CA . LYS A 1 325 ? -9.421 34.554 41.824 1.00 51.28 325 LYS A CA 1
ATOM 2470 C C . LYS A 1 325 ? -10.919 34.178 41.918 1.00 51.28 325 LYS A C 1
ATOM 2472 O O . LYS A 1 325 ? -11.810 34.985 41.687 1.00 51.28 325 LYS A O 1
ATOM 2477 N N . LYS A 1 326 ? -11.142 33.020 42.567 1.00 48.53 326 LYS A N 1
ATOM 2478 C CA . LYS A 1 326 ? -12.367 32.539 43.261 1.00 48.53 326 LYS A CA 1
ATOM 2479 C C . LYS A 1 326 ? -13.420 31.818 42.398 1.00 48.53 326 LYS A C 1
ATOM 2481 O O . LYS A 1 326 ? -14.366 32.444 41.935 1.00 48.53 326 LYS A O 1
ATOM 2486 N N . LYS A 1 327 ? -13.358 30.473 42.380 1.00 56.44 327 LYS A N 1
ATOM 2487 C CA . LYS A 1 327 ? -14.412 29.533 42.858 1.00 56.44 327 LYS A CA 1
ATOM 2488 C C . LYS A 1 327 ? -14.124 28.095 42.356 1.00 56.44 327 LYS A C 1
ATOM 2490 O O . LYS A 1 327 ? -14.285 27.857 41.164 1.00 56.44 327 LYS A O 1
ATOM 2495 N N . PRO A 1 328 ? -13.815 27.107 43.222 1.00 57.22 328 PRO A N 1
ATOM 2496 C CA . PRO A 1 328 ? -13.744 25.684 42.826 1.00 57.22 328 PRO A CA 1
ATOM 2497 C C . PRO A 1 328 ? -15.034 25.160 42.154 1.00 57.22 328 PRO A C 1
ATOM 2499 O O . PRO A 1 328 ? -15.011 24.191 41.395 1.00 57.22 328 PRO A O 1
ATOM 2502 N N . ASN A 1 329 ? -16.154 25.859 42.354 1.00 69.94 329 ASN A N 1
ATOM 2503 C CA . ASN A 1 329 ? -17.425 25.571 41.699 1.00 69.94 329 ASN A CA 1
ATOM 2504 C C . ASN A 1 329 ? -17.407 25.838 40.182 1.00 69.94 329 ASN A C 1
ATOM 2506 O O . ASN A 1 329 ? -18.137 25.159 39.477 1.00 69.94 329 ASN A O 1
ATOM 2510 N N . ILE A 1 330 ? -16.584 26.762 39.659 1.00 69.44 330 ILE A N 1
ATOM 2511 C CA . ILE A 1 330 ? -16.570 27.102 38.219 1.00 69.44 330 ILE A CA 1
ATOM 2512 C C . ILE A 1 330 ? -15.918 26.000 37.381 1.00 69.44 330 ILE A C 1
ATOM 2514 O O . ILE A 1 330 ? -16.439 25.667 36.327 1.00 69.44 330 ILE A O 1
ATOM 2518 N N . ILE A 1 331 ? -14.829 25.382 37.849 1.00 69.50 331 ILE A N 1
ATOM 2519 C CA . ILE A 1 331 ? -14.197 24.257 37.132 1.00 69.50 331 ILE A CA 1
ATOM 2520 C C . ILE A 1 331 ? -15.128 23.038 37.129 1.00 69.50 331 ILE A C 1
ATOM 2522 O O . ILE A 1 331 ? -15.278 22.366 36.113 1.00 69.50 331 ILE A O 1
ATOM 2526 N N . THR A 1 332 ? -15.798 22.781 38.255 1.00 76.75 332 THR A N 1
ATOM 2527 C CA . THR A 1 332 ? -16.801 21.710 38.362 1.00 76.75 332 THR A CA 1
ATOM 2528 C C . THR A 1 332 ? -17.983 21.965 37.419 1.00 76.75 332 THR A C 1
ATOM 2530 O O . THR A 1 332 ? -18.415 21.056 36.713 1.00 76.75 332 THR A O 1
ATOM 2533 N N . LEU A 1 333 ? -18.457 23.214 37.357 1.00 75.56 333 LEU A N 1
ATOM 2534 C CA . LEU A 1 333 ? -19.504 23.663 36.439 1.00 75.56 333 LEU A CA 1
ATOM 2535 C C . LEU A 1 333 ? -19.070 23.535 34.971 1.00 75.56 333 LEU A C 1
ATOM 2537 O O . LEU A 1 333 ? -19.822 23.016 34.150 1.00 75.56 333 LEU A O 1
ATOM 2541 N N . ALA A 1 334 ? -17.833 23.933 34.654 1.00 73.44 334 ALA A N 1
ATOM 2542 C CA . ALA A 1 334 ? -17.231 23.789 33.332 1.00 73.44 334 ALA A CA 1
ATOM 2543 C C . ALA A 1 334 ? -17.202 22.332 32.902 1.00 73.44 334 ALA A C 1
ATOM 2545 O O . ALA A 1 334 ? -17.662 22.010 31.812 1.00 73.44 334 ALA A O 1
ATOM 2546 N N . LYS A 1 335 ? -16.733 21.445 33.783 1.00 77.81 335 LYS A N 1
ATOM 2547 C CA . LYS A 1 335 ? -16.705 20.010 33.521 1.00 77.81 335 LYS A CA 1
ATOM 2548 C C . LYS A 1 335 ? -18.100 19.464 33.227 1.00 77.81 335 LYS A C 1
ATOM 2550 O O . LYS A 1 335 ? -18.283 18.855 32.182 1.00 77.81 335 LYS A O 1
ATOM 2555 N N . GLY A 1 336 ? -19.091 19.751 34.076 1.00 80.44 336 GLY A N 1
ATOM 2556 C CA . GLY A 1 336 ? -20.472 19.308 33.845 1.00 80.44 336 GLY A CA 1
ATOM 2557 C C . GLY A 1 336 ? -21.069 19.844 32.537 1.00 80.44 336 GLY A C 1
ATOM 2558 O O . GLY A 1 336 ? -21.730 19.108 31.805 1.00 80.44 336 GLY A O 1
ATOM 2559 N N . THR A 1 337 ? -20.776 21.103 32.207 1.00 78.31 337 THR A N 1
ATOM 2560 C CA . THR A 1 337 ? -21.222 21.754 30.967 1.00 78.31 337 THR A CA 1
ATOM 2561 C C . THR A 1 337 ? -20.566 21.127 29.730 1.00 78.31 337 THR A C 1
ATOM 2563 O O . THR A 1 337 ? -21.248 20.837 28.746 1.00 78.31 337 THR A O 1
ATOM 2566 N N . ILE A 1 338 ? -19.256 20.861 29.783 1.00 78.38 338 ILE A N 1
ATOM 2567 C CA . ILE A 1 338 ? -18.494 20.195 28.715 1.00 78.38 338 ILE A CA 1
ATOM 2568 C C . ILE A 1 338 ? -18.975 18.751 28.532 1.00 78.38 338 ILE A C 1
ATOM 2570 O O . ILE A 1 338 ? -19.203 18.330 27.400 1.00 78.38 338 ILE A O 1
ATOM 2574 N N . ASP A 1 339 ? -19.193 18.010 29.620 1.00 81.25 339 ASP A N 1
ATOM 2575 C CA . ASP A 1 339 ? -19.702 16.635 29.574 1.00 81.25 339 ASP A CA 1
ATOM 2576 C C . ASP A 1 339 ? -21.088 16.584 28.907 1.00 81.25 339 ASP A C 1
ATOM 2578 O O . ASP A 1 339 ? -21.345 15.734 28.048 1.00 81.25 339 ASP A O 1
ATOM 2582 N N . LEU A 1 340 ? -21.977 17.527 29.248 1.00 82.44 340 LEU A N 1
ATOM 2583 C CA . LEU A 1 340 ? -23.298 17.643 28.626 1.00 82.44 340 LEU A CA 1
ATOM 2584 C C . LEU A 1 340 ? -23.201 18.006 27.137 1.00 82.44 340 LEU A C 1
ATOM 2586 O O . LEU A 1 340 ? -23.918 17.426 26.316 1.00 82.44 340 LEU A O 1
ATOM 2590 N N . PHE A 1 341 ? -22.304 18.928 26.781 1.00 82.19 341 PHE A N 1
ATOM 2591 C CA . PHE A 1 341 ? -22.014 19.287 25.394 1.00 82.19 341 PHE A CA 1
ATOM 2592 C C . PHE A 1 341 ? -21.529 18.085 24.585 1.00 82.19 341 PHE A C 1
ATOM 2594 O O . PHE A 1 341 ? -22.154 17.731 23.585 1.00 82.19 341 PHE A O 1
ATOM 2601 N N . LEU A 1 342 ? -20.480 17.401 25.042 1.00 80.75 342 LEU A N 1
ATOM 2602 C CA . LEU A 1 342 ? -19.924 16.235 24.357 1.00 80.75 342 LEU A CA 1
ATOM 2603 C C . LEU A 1 342 ? -20.955 15.117 24.225 1.00 80.75 342 LEU A C 1
ATOM 2605 O O . LEU A 1 342 ? -21.073 14.521 23.156 1.00 80.75 342 LEU A O 1
ATOM 2609 N N . LYS A 1 343 ? -21.775 14.885 25.256 1.00 84.31 343 LYS A N 1
ATOM 2610 C CA . LYS A 1 343 ? -22.895 13.943 25.170 1.00 84.31 343 LYS A CA 1
ATOM 2611 C C . LYS A 1 343 ? -23.842 14.296 24.018 1.00 84.31 343 LYS A C 1
ATOM 2613 O O . LYS A 1 343 ? -24.192 13.410 23.243 1.00 84.31 343 LYS A O 1
ATOM 2618 N N . LYS A 1 344 ? -24.226 15.569 23.865 1.00 85.81 344 LYS A N 1
ATOM 2619 C CA . LYS A 1 344 ? -25.117 16.020 22.776 1.00 85.81 344 LYS A CA 1
ATOM 2620 C C . LYS A 1 344 ? -24.476 15.903 21.396 1.00 85.81 344 LYS A C 1
ATOM 2622 O O . LYS A 1 344 ? -25.154 15.541 20.437 1.00 85.81 344 LYS A O 1
ATOM 2627 N N . VAL A 1 345 ? -23.181 16.179 21.298 1.00 82.50 345 VAL A N 1
ATOM 2628 C CA . VAL A 1 345 ? -22.410 16.043 20.056 1.00 82.50 345 VAL A CA 1
ATOM 2629 C C . VAL A 1 345 ? -22.309 14.574 19.625 1.00 82.50 345 VAL A C 1
ATOM 2631 O O . VAL A 1 345 ? -22.521 14.268 18.451 1.00 82.50 345 VAL A O 1
ATOM 2634 N N . LEU A 1 346 ? -22.076 13.660 20.574 1.00 83.88 346 LEU A N 1
ATOM 2635 C CA . LEU A 1 346 ? -22.067 12.212 20.335 1.00 83.88 346 LEU A CA 1
ATOM 2636 C C . LEU A 1 346 ? -23.466 11.666 20.003 1.00 83.88 346 LEU A C 1
ATOM 2638 O O . LEU A 1 346 ? -23.595 10.834 19.111 1.00 83.88 346 LEU A O 1
ATOM 2642 N N . GLU A 1 347 ? -24.526 12.145 20.669 1.00 85.88 347 GLU A N 1
ATOM 2643 C CA . GLU A 1 347 ? -25.925 11.800 20.344 1.00 85.88 347 GLU A CA 1
ATOM 2644 C C . GLU A 1 347 ? -26.294 12.188 18.905 1.00 85.88 347 GLU A C 1
ATOM 2646 O O . GLU A 1 347 ? -27.046 11.472 18.248 1.00 85.88 347 GLU A O 1
ATOM 2651 N N . LYS A 1 348 ? -25.738 13.296 18.403 1.00 85.06 348 LYS A N 1
ATOM 2652 C CA . LYS A 1 348 ? -25.915 13.757 17.019 1.00 85.06 348 LYS A CA 1
ATOM 2653 C C . LYS A 1 348 ? -24.870 13.195 16.047 1.00 85.06 348 LYS A C 1
ATOM 2655 O O . LYS A 1 348 ? -24.843 13.628 14.901 1.00 85.06 348 LYS A O 1
ATOM 2660 N N . LYS A 1 349 ? -24.022 12.252 16.483 1.00 86.25 349 LYS A N 1
ATOM 2661 C CA . LYS A 1 349 ? -23.029 11.552 15.644 1.00 86.25 349 LYS A CA 1
ATOM 2662 C C . LYS A 1 349 ? -22.075 12.490 14.892 1.00 86.25 349 LYS A C 1
ATOM 2664 O O . LYS A 1 349 ? -21.655 12.187 13.779 1.00 86.25 349 LYS A O 1
ATOM 2669 N N . LEU A 1 350 ? -21.731 13.631 15.493 1.00 80.12 350 LEU A N 1
ATOM 2670 C CA . LEU A 1 350 ? -20.845 14.619 14.866 1.00 80.12 350 LEU A CA 1
ATOM 2671 C C . LEU A 1 350 ? -19.357 14.377 15.142 1.00 80.12 350 LEU A C 1
ATOM 2673 O O . LEU A 1 350 ? -18.522 14.871 14.391 1.00 80.12 350 LEU A O 1
ATOM 2677 N N . LEU A 1 351 ? -19.032 13.653 16.215 1.00 80.12 351 LEU A N 1
ATOM 2678 C CA . LEU A 1 351 ? -17.668 13.265 16.577 1.00 80.12 351 LEU A CA 1
ATOM 2679 C C . LEU A 1 351 ? -17.612 11.782 16.913 1.00 80.12 351 LEU A C 1
ATOM 2681 O O . LEU A 1 351 ? -18.587 11.213 17.413 1.00 80.12 351 LEU A O 1
ATOM 2685 N N . THR A 1 352 ? -16.448 11.188 16.688 1.00 83.69 352 THR A N 1
ATOM 2686 C CA . THR A 1 352 ? -16.142 9.831 17.133 1.00 83.69 352 THR A CA 1
ATOM 2687 C C . THR A 1 352 ? -15.954 9.838 18.648 1.00 83.69 352 THR A C 1
ATOM 2689 O O . THR A 1 352 ? -15.274 10.711 19.194 1.00 83.69 352 THR A O 1
ATOM 2692 N N . GLY A 1 353 ? -16.573 8.892 19.355 1.00 82.56 353 GLY A N 1
ATOM 2693 C CA . GLY A 1 353 ? -16.366 8.742 20.796 1.00 82.56 353 GLY A CA 1
ATOM 2694 C C . GLY A 1 353 ? -15.002 8.146 21.121 1.00 82.56 353 GLY A C 1
ATOM 2695 O O . GLY A 1 353 ? -14.244 7.789 20.229 1.00 82.56 353 GLY A O 1
ATOM 2696 N N . THR A 1 354 ? -14.707 7.980 22.411 1.00 82.19 354 THR A N 1
ATOM 2697 C CA . THR A 1 354 ? -13.454 7.352 22.845 1.00 82.19 354 THR A CA 1
ATOM 2698 C C . THR A 1 354 ? -13.307 5.931 22.293 1.00 82.19 354 THR A C 1
ATOM 2700 O O . THR A 1 354 ? -14.275 5.270 21.906 1.00 82.19 354 THR A O 1
ATOM 2703 N N . LEU A 1 355 ? -12.073 5.441 22.264 1.00 85.81 355 LEU A N 1
ATOM 2704 C CA . LEU A 1 355 ? -11.730 4.162 21.663 1.00 85.81 355 LEU A CA 1
ATOM 2705 C C . LEU A 1 355 ? -12.475 3.042 22.406 1.00 85.81 355 LEU A C 1
ATOM 2707 O O . LEU A 1 355 ? -12.482 3.026 23.638 1.00 85.81 355 LEU A O 1
ATOM 2711 N N . GLY A 1 356 ? -13.138 2.149 21.665 1.00 89.56 356 GLY A N 1
ATOM 2712 C CA . GLY A 1 356 ? -13.959 1.087 22.251 1.00 89.56 356 GLY A CA 1
ATOM 2713 C C . GLY A 1 356 ? -15.324 1.527 22.790 1.00 89.56 356 GLY A C 1
ATOM 2714 O O . GLY A 1 356 ? -16.037 0.714 23.381 1.00 89.56 356 GLY A O 1
ATOM 2715 N N . SER A 1 357 ? -15.729 2.787 22.596 1.00 91.19 357 SER A N 1
ATOM 2716 C CA . SER A 1 357 ? -17.019 3.298 23.088 1.00 91.19 357 SER A CA 1
ATOM 2717 C C . SER A 1 357 ? -18.238 2.840 22.280 1.00 91.19 357 SER A C 1
ATOM 2719 O O . SER A 1 357 ? -19.363 2.993 22.759 1.00 91.19 357 SER A O 1
ATOM 2721 N N . GLY A 1 358 ? -18.040 2.332 21.057 1.00 92.25 358 GLY A N 1
ATOM 2722 C CA . GLY A 1 358 ? -19.130 2.023 20.123 1.00 92.25 358 GLY A CA 1
ATOM 2723 C C . GLY A 1 358 ? -19.891 3.266 19.636 1.00 92.25 358 GLY A C 1
ATOM 2724 O O . GLY A 1 358 ? -21.043 3.174 19.206 1.00 92.25 358 GLY A O 1
ATOM 2725 N N . LYS A 1 359 ? -19.291 4.458 19.763 1.00 91.06 359 LYS A N 1
ATOM 2726 C CA . LYS A 1 359 ? -19.857 5.732 19.305 1.00 91.06 359 LYS A CA 1
ATOM 2727 C C . LYS A 1 359 ? -19.092 6.217 18.084 1.00 91.06 359 LYS A C 1
ATOM 2729 O O . LYS A 1 359 ? -17.944 6.633 18.197 1.00 91.06 359 LYS A O 1
ATOM 2734 N N . TYR A 1 360 ? -19.772 6.188 16.948 1.00 89.44 360 TYR A N 1
ATOM 2735 C CA . TYR A 1 360 ? -19.220 6.527 15.645 1.00 89.44 360 TYR A CA 1
ATOM 2736 C C . TYR A 1 360 ? -20.071 7.611 14.976 1.00 89.44 360 TYR A C 1
ATOM 2738 O O . TYR A 1 360 ? -21.277 7.713 15.235 1.00 89.44 360 TYR A O 1
ATOM 2746 N N . THR A 1 361 ? -19.453 8.409 14.112 1.00 86.94 361 THR A N 1
ATOM 2747 C CA . THR A 1 361 ? -20.164 9.363 13.257 1.00 86.94 361 THR A CA 1
ATOM 2748 C C . THR A 1 361 ? -20.930 8.647 12.146 1.00 86.94 361 THR A C 1
ATOM 2750 O O . THR A 1 361 ? -20.668 7.482 11.836 1.00 86.94 361 THR A O 1
ATOM 2753 N N . GLU A 1 362 ? -21.853 9.353 11.489 1.00 86.25 362 GLU A N 1
ATOM 2754 C CA . GLU A 1 362 ? -22.574 8.796 10.335 1.00 86.25 362 GLU A CA 1
ATOM 2755 C C . GLU A 1 362 ? -21.623 8.376 9.204 1.00 86.25 362 GLU A C 1
ATOM 2757 O O . GLU A 1 362 ? -21.797 7.301 8.625 1.00 86.25 362 GLU A O 1
ATOM 2762 N N . LYS A 1 363 ? -20.573 9.174 8.940 1.00 85.56 363 LYS A N 1
ATOM 2763 C CA . LYS A 1 363 ? -19.543 8.863 7.934 1.00 85.56 363 LYS A CA 1
ATOM 2764 C C . LYS A 1 363 ? -18.828 7.547 8.250 1.00 85.56 363 LYS A C 1
ATOM 2766 O O . LYS A 1 363 ? -18.608 6.738 7.354 1.00 85.56 363 LYS A O 1
ATOM 2771 N N . GLU A 1 364 ? -18.495 7.320 9.516 1.00 89.75 364 GLU A N 1
ATOM 2772 C CA . GLU A 1 364 ? -17.792 6.112 9.956 1.00 89.75 364 GLU A CA 1
ATOM 2773 C C . GLU A 1 364 ? -18.679 4.876 9.838 1.00 89.75 364 GLU A C 1
ATOM 2775 O O . GLU A 1 364 ? -18.252 3.858 9.294 1.00 89.75 364 GLU A O 1
ATOM 2780 N N . THR A 1 365 ? -19.938 4.970 10.278 1.00 92.00 365 THR A N 1
ATOM 2781 C CA . THR A 1 365 ? -20.890 3.861 10.123 1.00 92.00 365 THR A CA 1
ATOM 2782 C C . THR A 1 365 ? -21.153 3.540 8.652 1.00 92.00 365 THR A C 1
ATOM 2784 O O . THR A 1 365 ? -21.143 2.370 8.278 1.00 92.00 365 THR A O 1
ATOM 2787 N N . ALA A 1 366 ? -21.274 4.559 7.793 1.00 91.94 366 ALA A N 1
ATOM 2788 C CA . ALA A 1 366 ? -21.430 4.365 6.354 1.00 91.94 366 ALA A CA 1
ATOM 2789 C C . ALA A 1 366 ? -20.190 3.706 5.725 1.00 91.94 366 ALA A C 1
ATOM 2791 O O . ALA A 1 366 ? -20.323 2.825 4.876 1.00 91.94 366 ALA A O 1
ATOM 2792 N N . LEU A 1 367 ? -18.982 4.085 6.159 1.00 93.56 367 LEU A N 1
ATOM 2793 C CA . LEU A 1 367 ? -17.744 3.444 5.718 1.00 93.56 367 LEU A CA 1
ATOM 2794 C C . LEU A 1 367 ? -17.702 1.964 6.122 1.00 93.56 367 LEU A C 1
ATOM 2796 O O . LEU A 1 367 ? -17.369 1.106 5.302 1.00 93.56 367 LEU A O 1
ATOM 2800 N N . PHE A 1 368 ? -18.079 1.650 7.361 1.00 96.38 368 PHE A N 1
ATOM 2801 C CA . PHE A 1 368 ? -18.157 0.268 7.824 1.00 96.38 368 PHE A CA 1
ATOM 2802 C C . PHE A 1 368 ? -19.180 -0.552 7.026 1.00 96.38 368 PHE A C 1
ATOM 2804 O O . PHE A 1 368 ? -18.890 -1.684 6.630 1.00 96.38 368 PHE A O 1
ATOM 2811 N N . ASP A 1 369 ? -20.340 0.029 6.711 1.00 96.06 369 ASP A N 1
ATOM 2812 C CA . ASP A 1 369 ? -21.355 -0.609 5.869 1.00 96.06 369 ASP A CA 1
ATOM 2813 C C . ASP A 1 369 ? -20.858 -0.868 4.442 1.00 96.06 369 ASP A C 1
ATOM 2815 O O . ASP A 1 369 ? -21.175 -1.912 3.857 1.00 96.06 369 ASP A O 1
ATOM 2819 N N . ILE A 1 370 ? -20.033 0.029 3.887 1.00 95.56 370 ILE A N 1
ATOM 2820 C CA . ILE A 1 370 ? -19.349 -0.199 2.609 1.00 95.56 370 ILE A CA 1
ATOM 2821 C C . ILE A 1 370 ? -18.431 -1.416 2.723 1.00 95.56 370 ILE A C 1
ATOM 2823 O O . ILE A 1 370 ? -18.547 -2.331 1.905 1.00 95.56 370 ILE A O 1
ATOM 2827 N N . PHE A 1 371 ? -17.557 -1.467 3.733 1.00 97.12 371 PHE A N 1
ATOM 2828 C CA . PHE A 1 371 ? -16.642 -2.598 3.926 1.00 97.12 371 PHE A CA 1
ATOM 2829 C C . PHE A 1 371 ? -17.401 -3.914 4.055 1.00 97.12 371 PHE A C 1
ATOM 2831 O O . PHE A 1 371 ? -17.116 -4.863 3.325 1.00 97.12 371 PHE A O 1
ATOM 2838 N N . LYS A 1 372 ? -18.430 -3.947 4.905 1.00 97.50 372 LYS A N 1
ATOM 2839 C CA . LYS A 1 372 ? -19.308 -5.103 5.077 1.00 97.50 372 LYS A CA 1
ATOM 2840 C C . LYS A 1 372 ? -19.925 -5.549 3.756 1.00 97.50 372 LYS A C 1
ATOM 2842 O O . LYS A 1 372 ? -19.765 -6.699 3.363 1.00 97.50 372 LYS A O 1
ATOM 2847 N N . THR A 1 373 ? -20.577 -4.632 3.043 1.00 96.81 373 THR A N 1
ATOM 2848 C CA . THR A 1 373 ? -21.273 -4.939 1.785 1.00 96.81 373 THR A CA 1
ATOM 2849 C C . THR A 1 373 ? -20.319 -5.508 0.736 1.00 96.81 373 THR A C 1
ATOM 2851 O O . THR A 1 373 ? -20.653 -6.463 0.035 1.00 96.81 373 THR A O 1
ATOM 2854 N N . LYS A 1 374 ? -19.118 -4.935 0.616 1.00 95.69 374 LYS A N 1
ATOM 2855 C CA . LYS A 1 374 ? -18.115 -5.367 -0.362 1.00 95.69 374 LYS A CA 1
ATOM 2856 C C . LYS A 1 374 ? -17.508 -6.720 0.018 1.00 95.69 374 LYS A C 1
ATOM 2858 O O . LYS A 1 374 ? -17.445 -7.601 -0.839 1.00 95.69 374 LYS A O 1
ATOM 2863 N N . LEU A 1 375 ? -17.128 -6.911 1.282 1.00 96.75 375 LEU A N 1
ATOM 2864 C CA . LEU A 1 375 ? -16.582 -8.178 1.777 1.00 96.75 375 LEU A CA 1
ATOM 2865 C C . LEU A 1 375 ? -17.614 -9.314 1.686 1.00 96.75 375 LEU A C 1
ATOM 2867 O O . LEU A 1 375 ? -17.279 -10.395 1.203 1.00 96.75 375 LEU A O 1
ATOM 2871 N N . ASP A 1 376 ? -18.878 -9.059 2.041 1.00 97.06 376 ASP A N 1
ATOM 2872 C CA . ASP A 1 376 ? -19.976 -10.031 1.905 1.00 97.06 376 ASP A CA 1
ATOM 2873 C C . ASP A 1 376 ? -20.240 -10.391 0.433 1.00 97.06 376 ASP A C 1
ATOM 2875 O O . ASP A 1 376 ? -20.497 -11.550 0.106 1.00 97.06 376 ASP A O 1
ATOM 2879 N N . ALA A 1 377 ? -20.099 -9.425 -0.482 1.00 95.38 377 ALA A N 1
ATOM 2880 C CA . ALA A 1 377 ? -20.139 -9.664 -1.927 1.00 95.38 377 ALA A CA 1
ATOM 2881 C C . ALA A 1 377 ? -18.878 -10.375 -2.464 1.00 95.38 377 ALA A C 1
ATOM 2883 O O . ALA A 1 377 ? -18.755 -10.609 -3.670 1.00 95.38 377 ALA A O 1
ATOM 2884 N N . GLY A 1 378 ? -17.924 -10.719 -1.594 1.00 93.94 378 GLY A N 1
ATOM 2885 C CA . GLY A 1 378 ? -16.697 -11.416 -1.949 1.00 93.94 378 GLY A CA 1
ATOM 2886 C C . GLY A 1 378 ? -15.687 -10.559 -2.707 1.00 93.94 378 GLY A C 1
ATOM 2887 O O . GLY A 1 378 ? -14.855 -11.126 -3.420 1.00 93.94 378 GLY A O 1
ATOM 2888 N N . LYS A 1 379 ? -15.778 -9.231 -2.592 1.00 94.50 379 LYS A N 1
ATOM 2889 C CA . LYS A 1 379 ? -14.817 -8.294 -3.175 1.00 94.50 379 LYS A CA 1
ATOM 2890 C C . LYS A 1 379 ? -13.496 -8.350 -2.422 1.00 94.50 379 LYS A C 1
ATOM 2892 O O . LYS A 1 379 ? -13.471 -8.507 -1.203 1.00 94.50 379 LYS A O 1
ATOM 2897 N N . MET A 1 380 ? -12.402 -8.227 -3.162 1.00 95.88 380 MET A N 1
ATOM 2898 C CA . MET A 1 380 ? -11.062 -8.112 -2.583 1.00 95.88 380 MET A CA 1
ATOM 2899 C C . MET A 1 380 ? -10.835 -6.653 -2.218 1.00 95.88 380 MET A C 1
ATOM 2901 O O . MET A 1 380 ? -11.130 -5.792 -3.043 1.00 95.88 380 MET A O 1
ATOM 2905 N N . MET A 1 381 ? -10.354 -6.376 -1.004 1.00 97.00 381 MET A N 1
ATOM 2906 C CA . MET A 1 381 ? -10.222 -5.008 -0.503 1.00 97.00 381 MET A CA 1
ATOM 2907 C C . MET A 1 381 ? -8.874 -4.747 0.157 1.00 97.00 381 MET A C 1
ATOM 2909 O O . MET A 1 381 ? -8.329 -5.608 0.846 1.00 97.00 381 MET A O 1
ATOM 2913 N N . THR A 1 382 ? -8.375 -3.524 0.018 1.00 97.75 382 THR A N 1
ATOM 2914 C CA . THR A 1 382 ? -7.172 -3.042 0.707 1.00 97.75 382 THR A CA 1
ATOM 2915 C C . THR A 1 382 ? -7.442 -1.731 1.429 1.00 97.75 382 THR A C 1
ATOM 2917 O O . THR A 1 382 ? -8.344 -0.980 1.059 1.00 97.75 382 THR A O 1
ATOM 2920 N N . LEU A 1 383 ? -6.648 -1.460 2.465 1.00 97.38 383 LEU A N 1
ATOM 2921 C CA . LEU A 1 383 ? -6.608 -0.181 3.171 1.00 97.38 383 LEU A CA 1
ATOM 2922 C C . LEU A 1 383 ? -5.192 0.370 3.148 1.00 97.38 383 LEU A C 1
ATOM 2924 O O . LEU A 1 383 ? -4.240 -0.353 3.434 1.00 97.38 383 LEU A O 1
ATOM 2928 N N . SER A 1 384 ? -5.068 1.660 2.863 1.00 96.12 384 SER A N 1
ATOM 2929 C CA . SER A 1 384 ? -3.796 2.377 2.912 1.00 96.12 384 SER A CA 1
ATOM 2930 C C . SER A 1 384 ? -3.778 3.340 4.093 1.00 96.12 384 SER A C 1
ATOM 2932 O O . SER A 1 384 ? -4.797 3.956 4.412 1.00 96.12 384 SER A O 1
ATOM 2934 N N . THR A 1 385 ? -2.633 3.481 4.756 1.00 95.00 385 THR A N 1
ATOM 2935 C CA . THR A 1 385 ? -2.447 4.409 5.881 1.00 95.00 385 THR A CA 1
ATOM 2936 C C . THR A 1 385 ? -1.922 5.769 5.435 1.00 95.00 385 THR A C 1
ATOM 2938 O O . THR A 1 385 ? -1.312 5.920 4.375 1.00 95.00 385 THR A O 1
ATOM 2941 N N . LYS A 1 386 ? -2.186 6.794 6.248 1.00 91.38 386 LYS A N 1
ATOM 2942 C CA . LYS A 1 386 ? -1.527 8.104 6.155 1.00 91.38 386 LYS A CA 1
ATOM 2943 C C . LYS A 1 386 ? -0.034 7.948 6.474 1.00 91.38 386 LYS A C 1
ATOM 2945 O O . LYS A 1 386 ? 0.367 6.974 7.109 1.00 91.38 386 LYS A O 1
ATOM 2950 N N . GLU A 1 387 ? 0.794 8.904 6.056 1.00 86.69 387 GLU A N 1
ATOM 2951 C CA . GLU A 1 387 ? 2.216 8.931 6.438 1.00 86.69 387 GLU A CA 1
ATOM 2952 C C . GLU A 1 387 ? 2.368 9.071 7.959 1.00 86.69 387 GLU A C 1
ATOM 2954 O O . GLU A 1 387 ? 3.037 8.265 8.598 1.00 86.69 387 GLU A O 1
ATOM 2959 N N . LYS A 1 388 ? 1.672 10.048 8.548 1.00 83.81 388 LYS A N 1
ATOM 2960 C CA . LYS A 1 388 ? 1.534 10.191 9.999 1.00 83.81 388 LYS A CA 1
ATOM 2961 C C . LYS A 1 388 ? 0.268 9.478 10.462 1.00 83.81 388 LYS A C 1
ATOM 2963 O O . LYS A 1 388 ? -0.832 9.867 10.075 1.00 83.81 388 LYS A O 1
ATOM 2968 N N . ILE A 1 389 ? 0.434 8.433 11.268 1.00 82.00 389 ILE A N 1
ATOM 2969 C CA . ILE A 1 389 ? -0.666 7.575 11.734 1.00 82.00 389 ILE A CA 1
ATOM 2970 C C . ILE A 1 389 ? -1.303 8.115 13.025 1.00 82.00 389 ILE A C 1
ATOM 2972 O O . ILE A 1 389 ? -2.478 7.868 13.275 1.00 82.00 389 ILE A O 1
ATOM 2976 N N . PHE A 1 390 ? -0.548 8.868 13.829 1.00 74.06 390 PHE A N 1
ATOM 2977 C CA . PHE A 1 390 ? -0.987 9.455 15.098 1.00 74.06 390 PHE A CA 1
ATOM 2978 C C . PHE A 1 390 ? -0.475 10.882 15.301 1.00 74.06 390 PHE A C 1
ATOM 2980 O O . PHE A 1 390 ? 0.442 11.319 14.599 1.00 74.06 390 PHE A O 1
ATOM 2987 N N . ASP A 1 391 ? -1.082 11.555 16.287 1.00 60.09 391 ASP A N 1
ATOM 2988 C CA . ASP A 1 391 ? -0.774 12.905 16.763 1.00 60.09 391 ASP A CA 1
ATOM 2989 C C . ASP A 1 391 ? 0.724 13.133 17.039 1.00 60.09 391 ASP A C 1
ATOM 2991 O O . ASP A 1 391 ? 1.510 12.214 17.288 1.00 60.09 391 ASP A O 1
ATOM 2995 N N . ASP A 1 392 ? 1.115 14.407 16.987 1.00 55.19 392 ASP A N 1
ATOM 2996 C CA . ASP A 1 392 ? 2.490 14.847 17.193 1.00 55.19 392 ASP A CA 1
ATOM 2997 C C . ASP A 1 392 ? 2.969 14.520 18.626 1.00 55.19 392 ASP A C 1
ATOM 2999 O O . ASP A 1 392 ? 2.332 14.901 19.607 1.00 55.19 392 ASP A O 1
ATOM 3003 N N . GLY A 1 393 ? 4.110 13.829 18.744 1.00 59.03 393 GLY A N 1
ATOM 3004 C CA . GLY A 1 393 ? 4.747 13.480 20.025 1.00 59.03 393 GLY A CA 1
ATOM 3005 C C . GLY A 1 393 ? 5.055 11.991 20.214 1.00 59.03 393 GLY A C 1
ATOM 3006 O O . GLY A 1 393 ? 5.881 11.655 21.057 1.00 59.03 393 GLY A O 1
ATOM 3007 N N . GLU A 1 394 ? 4.450 11.105 19.419 1.00 68.69 394 GLU A N 1
ATOM 3008 C CA . GLU A 1 394 ? 4.798 9.676 19.415 1.00 68.69 394 GLU A CA 1
ATOM 3009 C C . GLU A 1 394 ? 6.169 9.438 18.760 1.00 68.69 394 GLU A C 1
ATOM 3011 O O . GLU A 1 394 ? 6.486 10.015 17.714 1.00 68.69 394 GLU A O 1
ATOM 3016 N N . GLU A 1 395 ? 6.976 8.554 19.351 1.00 73.44 395 GLU A N 1
ATOM 3017 C CA . GLU A 1 395 ? 8.220 8.093 18.734 1.00 73.44 395 GLU A CA 1
ATOM 3018 C C . GLU A 1 395 ? 7.913 7.027 17.679 1.00 73.44 395 GLU A C 1
ATOM 3020 O O . GLU A 1 395 ? 7.333 5.979 17.966 1.00 73.44 395 GLU A O 1
ATOM 3025 N N . TYR A 1 396 ? 8.312 7.306 16.439 1.00 81.94 396 TYR A N 1
ATOM 3026 C CA . TYR A 1 396 ? 8.143 6.385 15.324 1.00 81.94 396 TYR A CA 1
ATOM 3027 C C . TYR A 1 396 ? 9.407 5.551 15.120 1.00 81.94 396 TYR A C 1
ATOM 3029 O O . TYR A 1 396 ? 10.503 6.082 14.918 1.00 81.94 396 TYR A O 1
ATOM 3037 N N . GLU A 1 397 ? 9.232 4.234 15.092 1.00 86.12 397 GLU A N 1
ATOM 3038 C CA . GLU A 1 397 ? 10.235 3.310 14.568 1.00 86.12 397 GLU A CA 1
ATOM 3039 C C . GLU A 1 397 ? 10.251 3.362 13.028 1.00 86.12 397 GLU A C 1
ATOM 3041 O O . GLU A 1 397 ? 9.385 3.978 12.400 1.00 86.12 397 GLU A O 1
ATOM 3046 N N . LYS A 1 398 ? 11.240 2.718 12.396 1.00 86.44 398 LYS A N 1
ATOM 3047 C CA . LYS A 1 398 ? 11.340 2.632 10.931 1.00 86.44 398 LYS A CA 1
ATOM 3048 C C . LYS A 1 398 ? 11.170 1.202 10.434 1.00 86.44 398 LYS A C 1
ATOM 3050 O O . LYS A 1 398 ? 11.836 0.288 10.919 1.00 86.44 398 LYS A O 1
ATOM 3055 N N . GLY A 1 399 ? 10.342 1.057 9.405 1.00 80.19 399 GLY A N 1
ATOM 3056 C CA . GLY A 1 399 ? 10.095 -0.166 8.654 1.00 80.19 399 GLY A CA 1
ATOM 3057 C C . GLY A 1 399 ? 11.326 -0.698 7.945 1.00 80.19 399 GLY A C 1
ATOM 3058 O O . GLY A 1 399 ? 12.228 0.048 7.558 1.00 80.19 399 GLY A O 1
ATOM 3059 N N . LYS A 1 400 ? 11.343 -2.020 7.753 1.00 79.94 400 LYS A N 1
ATOM 3060 C CA . LYS A 1 400 ? 12.438 -2.728 7.076 1.00 79.94 400 LYS A CA 1
ATOM 3061 C C . LYS A 1 400 ? 12.427 -2.568 5.550 1.00 79.94 400 LYS A C 1
ATOM 3063 O O . LYS A 1 400 ? 13.424 -2.905 4.917 1.00 79.94 400 LYS A O 1
ATOM 3068 N N . SER A 1 401 ? 11.319 -2.101 4.974 1.00 78.50 401 SER A N 1
ATOM 3069 C CA . SER A 1 401 ? 11.061 -2.134 3.533 1.00 78.50 401 SER A CA 1
ATOM 3070 C C . SER A 1 401 ? 11.412 -0.815 2.846 1.00 78.50 401 SER A C 1
ATOM 3072 O O . SER A 1 401 ? 12.386 -0.751 2.104 1.00 78.50 401 SER A O 1
ATOM 3074 N N . GLY A 1 402 ? 10.666 0.249 3.127 1.00 72.19 402 GLY A N 1
ATOM 3075 C CA . GLY A 1 402 ? 10.891 1.599 2.603 1.00 72.19 402 GLY A CA 1
ATOM 3076 C C . GLY A 1 402 ? 11.324 2.611 3.666 1.00 72.19 402 GLY A C 1
ATOM 3077 O O . GLY A 1 402 ? 11.471 3.793 3.358 1.00 72.19 402 GLY A O 1
ATOM 3078 N N . GLY A 1 403 ? 11.515 2.173 4.916 1.00 80.56 403 GLY A N 1
ATOM 3079 C CA . GLY A 1 403 ? 11.721 3.067 6.058 1.00 80.56 403 GLY A CA 1
ATOM 3080 C C . GLY A 1 403 ? 10.416 3.673 6.574 1.00 80.56 403 GLY A C 1
ATOM 3081 O O . GLY A 1 403 ? 10.429 4.791 7.088 1.00 80.56 403 GLY A O 1
ATOM 3082 N N . GLU A 1 404 ? 9.306 2.950 6.408 1.00 85.25 404 GLU A N 1
ATOM 3083 C CA . GLU A 1 404 ? 7.958 3.367 6.785 1.00 85.25 404 GLU A CA 1
ATOM 3084 C C . GLU A 1 404 ? 7.895 3.741 8.274 1.00 85.25 404 GLU A C 1
ATOM 3086 O O . GLU A 1 404 ? 8.427 3.003 9.106 1.00 85.25 404 GLU A O 1
ATOM 3091 N N . PRO A 1 405 ? 7.240 4.847 8.650 1.00 90.75 405 PRO A N 1
ATOM 3092 C CA . PRO A 1 405 ? 7.057 5.187 10.054 1.00 90.75 405 PRO A CA 1
ATOM 3093 C C . PRO A 1 405 ? 6.175 4.131 10.734 1.00 90.75 405 PRO A C 1
ATOM 3095 O O . PRO A 1 405 ? 5.077 3.831 10.270 1.00 90.75 405 PRO A O 1
ATOM 3098 N N . MET A 1 406 ? 6.652 3.557 11.834 1.00 92.44 406 MET A N 1
ATOM 3099 C CA . MET A 1 406 ? 6.006 2.470 12.571 1.00 92.44 406 MET A CA 1
ATOM 3100 C C . MET A 1 406 ? 5.619 2.922 13.974 1.00 92.44 406 MET A C 1
ATOM 3102 O O . MET A 1 406 ? 6.446 3.463 14.704 1.00 92.44 406 MET A O 1
ATOM 3106 N N . VAL A 1 407 ? 4.374 2.664 14.372 1.00 91.56 407 VAL A N 1
ATOM 3107 C CA . VAL A 1 407 ? 3.862 3.037 15.693 1.00 91.56 407 VAL A CA 1
ATOM 3108 C C . VAL A 1 407 ? 2.748 2.097 16.152 1.00 91.56 407 VAL A C 1
ATOM 3110 O O . VAL A 1 407 ? 1.735 1.889 15.475 1.00 91.56 407 VAL A O 1
ATOM 3113 N N . LYS A 1 408 ? 2.926 1.517 17.347 1.00 92.00 408 LYS A N 1
ATOM 3114 C CA . LYS A 1 408 ? 1.911 0.716 18.061 1.00 92.00 408 LYS A CA 1
ATOM 3115 C C . LYS A 1 408 ? 1.196 -0.304 17.154 1.00 92.00 408 LYS A C 1
ATOM 3117 O O . LYS A 1 408 ? -0.033 -0.418 17.174 1.00 92.00 408 LYS A O 1
ATOM 3122 N N . GLY A 1 409 ? 1.964 -1.012 16.322 1.00 94.00 409 GLY A N 1
ATOM 3123 C CA . GLY A 1 409 ? 1.459 -2.084 15.460 1.00 94.00 409 GLY A CA 1
ATOM 3124 C C . GLY A 1 409 ? 0.881 -1.653 14.111 1.00 94.00 409 GLY A C 1
ATOM 3125 O O . GLY A 1 409 ? 0.256 -2.477 13.452 1.00 94.00 409 GLY A O 1
ATOM 3126 N N . LEU A 1 410 ? 1.061 -0.392 13.700 1.00 94.94 410 LEU A N 1
ATOM 3127 C CA . LEU A 1 410 ? 0.743 0.089 12.352 1.00 94.94 410 LEU A CA 1
ATOM 3128 C C . LEU A 1 410 ? 1.949 0.807 11.729 1.00 94.94 410 LEU A C 1
ATOM 3130 O O . LEU A 1 410 ? 2.624 1.594 12.386 1.00 94.94 410 LEU A O 1
ATOM 3134 N N . ALA A 1 411 ? 2.204 0.532 10.457 1.00 94.94 411 ALA A N 1
ATOM 3135 C CA . ALA A 1 411 ? 3.101 1.252 9.559 1.00 94.94 411 ALA A CA 1
ATOM 3136 C C . ALA A 1 411 ? 2.347 2.287 8.701 1.00 94.94 411 ALA A C 1
ATOM 3138 O O . ALA A 1 411 ? 1.208 2.039 8.279 1.00 94.94 411 ALA A O 1
ATOM 3139 N N . GLY A 1 412 ? 2.973 3.444 8.484 1.00 93.56 412 GLY A N 1
ATOM 3140 C CA . GLY A 1 412 ? 2.434 4.606 7.779 1.00 93.56 412 GLY A CA 1
ATOM 3141 C C . GLY A 1 412 ? 2.901 4.646 6.333 1.00 93.56 412 GLY A C 1
ATOM 3142 O O . GLY A 1 412 ? 3.932 4.065 6.000 1.00 93.56 412 GLY A O 1
ATOM 3143 N N . ASN A 1 413 ? 2.132 5.316 5.472 1.00 92.56 413 ASN A N 1
ATOM 3144 C CA . ASN A 1 413 ? 2.301 5.247 4.017 1.00 92.56 413 ASN A CA 1
ATOM 3145 C C . ASN A 1 413 ? 2.394 3.784 3.522 1.00 92.56 413 ASN A C 1
ATOM 3147 O O . ASN A 1 413 ? 3.258 3.433 2.719 1.00 92.56 413 ASN A O 1
ATOM 3151 N N . HIS A 1 414 ? 1.534 2.919 4.072 1.00 96.38 414 HIS A N 1
ATOM 3152 C CA . HIS A 1 414 ? 1.609 1.465 3.921 1.00 96.38 414 HIS A CA 1
ATOM 3153 C C . HIS A 1 414 ? 0.251 0.872 3.550 1.00 96.38 414 HIS A C 1
ATOM 3155 O O . HIS A 1 414 ? -0.787 1.349 4.014 1.00 96.38 414 HIS A O 1
ATOM 3161 N N . ALA A 1 415 ? 0.258 -0.189 2.745 1.00 97.31 415 ALA A N 1
ATOM 3162 C CA . ALA A 1 415 ? -0.945 -0.899 2.328 1.00 97.31 415 ALA A CA 1
ATOM 3163 C C . ALA A 1 415 ? -1.153 -2.187 3.140 1.00 97.31 415 ALA A C 1
ATOM 3165 O O . ALA A 1 415 ? -0.224 -2.962 3.360 1.00 97.31 415 ALA A O 1
ATOM 3166 N N . TYR A 1 416 ? -2.401 -2.443 3.525 1.00 98.50 416 TYR A N 1
ATOM 3167 C CA . TYR A 1 416 ? -2.862 -3.651 4.205 1.00 98.50 416 TYR A CA 1
ATOM 3168 C C . TYR A 1 416 ? -3.957 -4.321 3.383 1.00 98.50 416 TYR A C 1
ATOM 3170 O O . TYR A 1 416 ? -4.767 -3.651 2.739 1.00 98.50 416 TYR A O 1
ATOM 3178 N N . SER A 1 417 ? -4.047 -5.646 3.461 1.00 98.62 417 SER A N 1
ATOM 3179 C CA . SER A 1 417 ? -5.245 -6.356 3.007 1.00 98.62 417 SER A CA 1
ATOM 3180 C C . SER A 1 417 ? -6.360 -6.172 4.034 1.00 98.62 417 SER A C 1
ATOM 3182 O O . SER A 1 417 ? -6.133 -6.394 5.223 1.00 98.62 417 SER A O 1
ATOM 3184 N N . LEU A 1 418 ? -7.560 -5.814 3.584 1.00 98.44 418 LEU A N 1
ATOM 3185 C CA . LEU A 1 418 ? -8.775 -5.813 4.394 1.00 98.44 418 LEU A CA 1
ATOM 3186 C C . LEU A 1 418 ? -9.484 -7.154 4.185 1.00 98.44 418 LEU A C 1
ATOM 3188 O O . LEU A 1 418 ? -9.972 -7.446 3.094 1.00 98.44 418 LEU A O 1
ATOM 3192 N N . LEU A 1 419 ? -9.470 -7.995 5.218 1.00 98.31 419 LEU A N 1
ATOM 3193 C CA . LEU A 1 419 ? -9.847 -9.406 5.114 1.00 98.31 419 LEU A CA 1
ATOM 3194 C C . LEU A 1 419 ? -11.243 -9.706 5.650 1.00 98.31 419 LEU A C 1
ATOM 3196 O O . LEU A 1 419 ? -11.903 -10.610 5.143 1.00 98.31 419 LEU A O 1
ATOM 3200 N N . ASP A 1 420 ? -11.661 -9.007 6.704 1.00 98.38 420 ASP A N 1
ATOM 3201 C CA . ASP A 1 420 ? -12.915 -9.299 7.390 1.00 98.38 420 ASP A CA 1
ATOM 3202 C C . ASP A 1 420 ? -13.427 -8.098 8.203 1.00 98.38 420 ASP A C 1
ATOM 3204 O O . ASP A 1 420 ? -12.741 -7.084 8.345 1.00 98.38 420 ASP A O 1
ATOM 3208 N N . TYR A 1 421 ? -14.629 -8.225 8.758 1.00 98.56 421 TYR A N 1
ATOM 3209 C CA . TYR A 1 421 ? -15.252 -7.262 9.660 1.00 98.56 421 TYR A CA 1
ATOM 3210 C C . TYR A 1 421 ? -15.990 -7.974 10.800 1.00 98.56 421 TYR A C 1
ATOM 3212 O O . TYR A 1 421 ? -16.491 -9.094 10.641 1.00 98.56 421 TYR A O 1
ATOM 3220 N N . ALA A 1 422 ? -16.084 -7.303 11.946 1.00 98.38 422 ALA A N 1
ATOM 3221 C CA . ALA A 1 422 ? -16.761 -7.801 13.131 1.00 98.38 422 ALA A CA 1
ATOM 3222 C C . ALA A 1 422 ? -17.439 -6.667 13.928 1.00 98.38 422 ALA A C 1
ATOM 3224 O O . ALA A 1 422 ? -16.953 -5.537 13.910 1.00 98.38 422 ALA A O 1
ATOM 3225 N N . PRO A 1 423 ? -18.535 -6.975 14.642 1.00 97.75 423 PRO A N 1
ATOM 3226 C CA . PRO A 1 423 ? -19.251 -8.249 14.603 1.00 97.75 423 PRO A CA 1
ATOM 3227 C C . PRO A 1 423 ? -20.105 -8.377 13.325 1.00 97.75 423 PRO A C 1
ATOM 3229 O O . PRO A 1 423 ? -20.503 -7.394 12.701 1.00 97.75 423 PRO A O 1
ATOM 3232 N N . LYS A 1 424 ? -20.425 -9.617 12.925 1.00 95.19 424 LYS A N 1
ATOM 3233 C CA . LYS A 1 424 ? -21.247 -9.889 11.725 1.00 95.19 424 LYS A CA 1
ATOM 3234 C C . LYS A 1 424 ? -22.685 -9.389 11.842 1.00 95.19 424 LYS A C 1
ATOM 3236 O O . LYS A 1 424 ? -23.308 -9.022 10.849 1.00 95.19 424 LYS A O 1
ATOM 3241 N N . LYS A 1 425 ? -23.202 -9.371 13.067 1.00 92.81 425 LYS A N 1
ATOM 3242 C CA . LYS A 1 425 ? -24.460 -8.727 13.436 1.00 92.81 425 LYS A CA 1
ATOM 3243 C C . LYS A 1 425 ? -24.120 -7.690 14.491 1.00 92.81 425 LYS A C 1
ATOM 3245 O O . LYS A 1 425 ? -23.595 -8.066 15.533 1.00 92.81 425 LYS A O 1
ATOM 3250 N N . HIS A 1 426 ? -24.412 -6.431 14.203 1.00 93.12 426 HIS A N 1
ATOM 3251 C CA . HIS A 1 426 ? -24.218 -5.324 15.127 1.00 93.12 426 HIS A CA 1
ATOM 3252 C C . HIS A 1 426 ? -25.526 -4.548 15.282 1.00 93.12 426 HIS A C 1
ATOM 3254 O O . HIS A 1 426 ? -26.406 -4.600 14.418 1.00 93.12 426 HIS A O 1
ATOM 3260 N N . LYS A 1 427 ? -25.642 -3.827 16.389 1.00 93.19 427 LYS A N 1
ATOM 3261 C CA . LYS A 1 427 ? -26.660 -2.801 16.626 1.00 93.19 427 LYS A CA 1
ATOM 3262 C C . LYS A 1 427 ? -25.980 -1.486 16.989 1.00 93.19 427 LYS A C 1
ATOM 3264 O O . LYS A 1 427 ? -24.781 -1.435 17.250 1.00 93.19 427 LYS A O 1
ATOM 3269 N N . GLU A 1 428 ? -26.761 -0.415 17.022 1.00 91.75 428 GLU A N 1
ATOM 3270 C CA . GLU A 1 428 ? -26.262 0.884 17.460 1.00 91.75 428 GLU A CA 1
ATOM 3271 C C . GLU A 1 428 ? -25.647 0.803 18.868 1.00 91.75 428 GLU A C 1
ATOM 3273 O O . GLU A 1 428 ? -26.261 0.284 19.802 1.00 91.75 428 GLU A O 1
ATOM 3278 N N . GLY A 1 429 ? -24.431 1.335 19.009 1.00 91.94 429 GLY A N 1
ATOM 3279 C CA . GLY A 1 429 ? -23.657 1.294 20.249 1.00 91.94 429 GLY A CA 1
ATOM 3280 C C . GLY A 1 429 ? -22.693 0.113 20.370 1.00 91.94 429 GLY A C 1
ATOM 3281 O O . GLY A 1 429 ? -21.907 0.106 21.316 1.00 91.94 429 GLY A O 1
ATOM 3282 N N . ASP A 1 430 ? -22.724 -0.854 19.448 1.00 96.75 430 ASP A N 1
ATOM 3283 C CA . ASP A 1 430 ? -21.702 -1.900 19.402 1.00 96.75 430 ASP A CA 1
ATOM 3284 C C . ASP A 1 430 ? -20.366 -1.333 18.888 1.00 96.75 430 ASP A C 1
ATOM 3286 O O . ASP A 1 430 ? -20.333 -0.414 18.066 1.00 96.75 430 ASP A O 1
ATOM 3290 N N . THR A 1 431 ? -19.252 -1.899 19.351 1.00 96.75 431 THR A N 1
ATOM 3291 C CA . THR A 1 431 ? -17.927 -1.649 18.765 1.00 96.75 431 THR A CA 1
ATOM 3292 C C . THR A 1 431 ? -17.812 -2.321 17.401 1.00 96.75 431 THR A C 1
ATOM 3294 O O . THR A 1 431 ? -18.301 -3.432 17.194 1.00 96.75 431 THR A O 1
ATOM 3297 N N . LEU A 1 432 ? -17.177 -1.632 16.457 1.00 97.88 432 LEU A N 1
ATOM 3298 C CA . LEU A 1 432 ? -17.020 -2.078 15.077 1.00 97.88 432 LEU A CA 1
ATOM 3299 C C . LEU A 1 432 ? -15.532 -2.216 14.769 1.00 97.88 432 LEU A C 1
ATOM 3301 O O . LEU A 1 432 ? -14.753 -1.305 15.041 1.00 97.88 432 LEU A O 1
ATOM 3305 N N . SER A 1 433 ? -15.148 -3.347 14.183 1.00 98.06 433 SER A N 1
ATOM 3306 C CA . SER A 1 433 ? -13.752 -3.692 13.921 1.00 98.06 433 SER A CA 1
ATOM 3307 C C . SER A 1 433 ? -13.570 -4.292 12.533 1.00 98.06 433 SER A C 1
ATOM 3309 O O . SER A 1 433 ? -14.445 -4.988 12.012 1.00 98.06 433 SER A O 1
ATOM 3311 N N . VAL A 1 434 ? -12.394 -4.083 11.951 1.00 98.56 434 VAL A N 1
ATOM 3312 C CA . VAL A 1 434 ? -11.972 -4.706 10.691 1.00 98.56 434 VAL A CA 1
ATOM 3313 C C . VAL A 1 434 ? -10.733 -5.564 10.897 1.00 98.56 434 VAL A C 1
ATOM 3315 O O . VAL A 1 434 ? -9.877 -5.245 11.723 1.00 98.56 434 VAL A O 1
ATOM 3318 N N . LYS A 1 435 ? -10.625 -6.661 10.148 1.00 98.62 435 LYS A N 1
ATOM 3319 C CA . LYS A 1 435 ? -9.446 -7.526 10.157 1.00 98.62 435 LYS A CA 1
ATOM 3320 C C . LYS A 1 435 ? -8.502 -7.104 9.045 1.00 98.62 435 LYS A C 1
ATOM 3322 O O . LYS A 1 435 ? -8.863 -7.164 7.869 1.00 98.62 435 LYS A O 1
ATOM 3327 N N . LEU A 1 436 ? -7.290 -6.723 9.423 1.00 98.62 436 LEU A N 1
ATOM 3328 C CA . LEU A 1 436 ? -6.231 -6.336 8.505 1.00 98.62 436 LEU A CA 1
ATOM 3329 C C . LEU A 1 436 ? -5.152 -7.401 8.425 1.00 98.62 436 LEU A C 1
ATOM 3331 O O . LEU A 1 436 ? -4.938 -8.178 9.359 1.00 98.62 436 LEU A O 1
ATOM 3335 N N . ARG A 1 437 ? -4.430 -7.380 7.307 1.00 98.38 437 ARG A N 1
ATOM 3336 C CA . ARG A 1 437 ? -3.182 -8.109 7.153 1.00 98.38 437 ARG A CA 1
ATOM 3337 C C . ARG A 1 437 ? -2.061 -7.211 6.649 1.00 98.38 437 ARG A C 1
ATOM 3339 O O . ARG A 1 437 ? -2.172 -6.618 5.579 1.00 98.38 437 ARG A O 1
ATOM 3346 N N . ASN A 1 438 ? -0.962 -7.177 7.397 1.00 98.19 438 ASN A N 1
ATOM 3347 C CA . ASN A 1 438 ? 0.274 -6.507 7.014 1.00 98.19 438 ASN A CA 1
ATOM 3348 C C . ASN A 1 438 ? 1.084 -7.390 6.039 1.00 9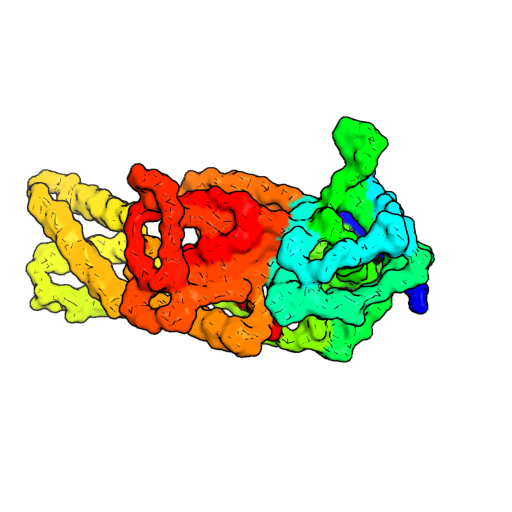8.19 438 ASN A C 1
ATOM 3350 O O . ASN A 1 438 ? 1.490 -8.488 6.440 1.00 98.19 438 ASN A O 1
ATOM 3354 N N . PRO A 1 439 ? 1.373 -6.951 4.798 1.00 97.56 439 PRO A N 1
ATOM 3355 C CA . PRO A 1 439 ? 2.140 -7.729 3.815 1.00 97.56 439 PRO A CA 1
ATOM 3356 C C . PRO A 1 439 ? 3.568 -8.086 4.261 1.00 97.56 439 PRO A C 1
ATOM 3358 O O . PRO A 1 439 ? 4.176 -8.991 3.695 1.00 97.56 439 PRO A O 1
ATOM 3361 N N . TRP A 1 440 ? 4.089 -7.473 5.327 1.00 96.50 440 TRP A N 1
ATOM 3362 C CA . TRP A 1 440 ? 5.337 -7.894 5.977 1.00 96.50 440 TRP A CA 1
ATOM 3363 C C . TRP A 1 440 ? 5.261 -9.288 6.618 1.00 96.50 440 TRP A C 1
ATOM 3365 O O . TRP A 1 440 ? 6.286 -9.848 6.996 1.00 96.50 440 TRP A O 1
ATOM 3375 N N . GLY A 1 441 ? 4.056 -9.842 6.798 1.00 95.75 441 GLY A N 1
ATOM 3376 C CA . GLY A 1 441 ? 3.852 -11.121 7.492 1.00 95.75 441 GLY A CA 1
ATOM 3377 C C . GLY A 1 441 ? 3.879 -11.018 9.019 1.00 95.75 441 GLY A C 1
ATOM 3378 O O . GLY A 1 441 ? 3.600 -11.997 9.704 1.00 95.75 441 GLY A O 1
ATOM 3379 N N . THR A 1 442 ? 4.181 -9.839 9.556 1.00 95.88 442 THR A N 1
ATOM 3380 C CA . THR A 1 442 ? 4.314 -9.546 10.985 1.00 95.88 442 THR A CA 1
ATOM 3381 C C . THR A 1 442 ? 3.924 -8.089 11.251 1.00 95.88 442 THR A C 1
ATOM 3383 O O . THR A 1 442 ? 3.489 -7.399 10.330 1.00 95.88 442 THR A O 1
ATOM 3386 N N . TYR A 1 443 ? 4.111 -7.625 12.486 1.00 96.31 443 TYR A N 1
ATOM 3387 C CA . TYR A 1 443 ? 3.853 -6.260 12.936 1.00 96.31 443 TYR A CA 1
ATOM 3388 C C . TYR A 1 443 ? 2.392 -5.838 12.753 1.00 96.31 443 TYR A C 1
ATOM 3390 O O . TYR A 1 443 ? 2.027 -5.149 11.797 1.00 96.31 443 TYR A O 1
ATOM 3398 N N . GLY A 1 444 ? 1.566 -6.290 13.690 1.00 96.38 444 GLY A N 1
ATOM 3399 C CA . GLY A 1 444 ? 0.155 -5.947 13.791 1.00 96.38 444 GLY A CA 1
ATOM 3400 C C . GLY A 1 444 ? -0.173 -5.215 15.080 1.00 96.38 444 GLY A C 1
ATOM 3401 O O . GLY A 1 444 ? 0.672 -5.065 15.963 1.00 96.38 444 GLY A O 1
ATOM 3402 N N . ARG A 1 445 ? -1.417 -4.757 15.200 1.00 95.69 445 ARG A N 1
ATOM 3403 C CA . ARG A 1 445 ? -1.933 -4.087 16.397 1.00 95.69 445 ARG A CA 1
ATOM 3404 C C . ARG A 1 445 ? -2.716 -5.047 17.283 1.00 95.69 445 ARG A C 1
ATOM 3406 O O . ARG A 1 445 ? -3.498 -5.858 16.800 1.00 95.69 445 ARG A O 1
ATOM 3413 N N . LYS A 1 446 ? -2.578 -4.869 18.594 1.00 96.06 446 LYS A N 1
ATOM 3414 C CA . LYS A 1 446 ? -3.513 -5.384 19.597 1.00 96.06 446 LYS A CA 1
ATOM 3415 C C . LYS A 1 446 ? -3.908 -4.295 20.588 1.00 96.06 446 LYS A C 1
ATOM 3417 O O . LYS A 1 446 ? -3.178 -3.319 20.775 1.00 96.06 446 LYS A O 1
ATOM 3422 N N . TYR A 1 447 ? -5.041 -4.507 21.243 1.00 95.31 447 TYR A N 1
ATOM 3423 C CA . TYR A 1 447 ? -5.553 -3.648 22.305 1.00 95.31 447 TYR A CA 1
ATOM 3424 C C . TYR A 1 447 ? -5.458 -4.414 23.615 1.00 95.31 447 TYR A C 1
ATOM 3426 O O . TYR A 1 447 ? -5.911 -5.558 23.696 1.00 95.31 447 TYR A O 1
ATOM 3434 N N . VAL A 1 448 ? -4.835 -3.809 24.619 1.00 94.94 448 VAL A N 1
ATOM 3435 C CA . VAL A 1 448 ? -4.708 -4.404 25.952 1.00 94.94 448 VAL A CA 1
ATOM 3436 C C . VAL A 1 448 ? -5.289 -3.466 26.988 1.00 94.94 448 VAL A C 1
ATOM 3438 O O . VAL A 1 448 ? -5.165 -2.257 26.846 1.00 94.94 448 VAL A O 1
ATOM 3441 N N . ASN A 1 449 ? -5.913 -4.002 28.027 1.00 93.56 449 ASN A N 1
ATOM 3442 C CA . ASN A 1 449 ? -6.361 -3.190 29.147 1.00 93.56 449 ASN A CA 1
ATOM 3443 C C . ASN A 1 449 ? -5.136 -2.614 29.884 1.00 93.56 449 ASN A C 1
ATOM 3445 O O . ASN A 1 449 ? -4.201 -3.349 30.198 1.00 93.56 449 ASN A O 1
ATOM 3449 N N . SER A 1 450 ? -5.134 -1.305 30.132 1.00 88.69 450 SER A N 1
ATOM 3450 C CA . SER A 1 450 ? -3.990 -0.574 30.685 1.00 88.69 450 SER A CA 1
ATOM 3451 C C . SER A 1 450 ? -3.645 -0.987 32.118 1.00 88.69 450 SER A C 1
ATOM 3453 O O . SER A 1 450 ? -2.477 -0.934 32.491 1.00 88.69 450 SER A O 1
ATOM 3455 N N . ASP A 1 451 ? -4.630 -1.438 32.901 1.00 90.62 451 ASP A N 1
ATOM 3456 C CA . ASP A 1 451 ? -4.436 -1.805 34.309 1.00 90.62 451 ASP A CA 1
ATOM 3457 C C . ASP A 1 451 ? -3.974 -3.260 34.468 1.00 90.62 451 ASP A C 1
ATOM 3459 O O . ASP A 1 451 ? -3.120 -3.574 35.294 1.00 90.62 451 ASP A O 1
ATOM 3463 N N . THR A 1 452 ? -4.551 -4.166 33.677 1.00 93.12 452 THR A N 1
ATOM 3464 C CA . THR A 1 452 ? -4.347 -5.622 33.810 1.00 93.12 452 THR A CA 1
ATOM 3465 C C . THR A 1 452 ? -3.357 -6.191 32.795 1.00 93.12 452 THR A C 1
ATOM 3467 O O . THR A 1 452 ? -2.808 -7.271 33.002 1.00 93.12 452 THR A O 1
ATOM 3470 N N . GLY A 1 453 ? -3.129 -5.494 31.679 1.00 91.81 453 GLY A N 1
ATOM 3471 C CA . GLY A 1 453 ? -2.340 -5.980 30.547 1.00 91.81 453 GLY A CA 1
ATOM 3472 C C . GLY A 1 453 ? -3.031 -7.060 29.704 1.00 91.81 453 GLY A C 1
ATOM 3473 O O . GLY A 1 453 ? -2.436 -7.545 28.736 1.00 91.81 453 GLY A O 1
ATOM 3474 N N . GLU A 1 454 ? -4.267 -7.440 30.035 1.00 94.31 454 GLU A N 1
ATOM 3475 C CA . GLU A 1 454 ? -5.019 -8.467 29.313 1.00 94.31 454 GLU A CA 1
ATOM 3476 C C . GLU A 1 454 ? -5.435 -7.987 27.919 1.00 94.31 454 GLU A C 1
ATOM 3478 O O . GLU A 1 454 ? -5.778 -6.822 27.718 1.00 94.31 454 GLU A O 1
ATOM 3483 N N . THR A 1 455 ? -5.410 -8.891 26.935 1.00 94.81 455 THR A N 1
ATOM 3484 C CA . THR A 1 455 ? -5.843 -8.570 25.566 1.00 94.81 455 THR A CA 1
ATOM 3485 C C . THR A 1 455 ? -7.357 -8.412 25.514 1.00 94.81 455 THR A C 1
ATOM 3487 O O . THR A 1 455 ? -8.095 -9.266 26.000 1.00 94.81 455 THR A O 1
ATOM 3490 N N . ILE A 1 456 ? -7.815 -7.333 24.887 1.00 95.56 456 ILE A N 1
ATOM 3491 C CA . ILE A 1 456 ? -9.232 -7.018 24.732 1.00 95.56 456 ILE A CA 1
ATOM 3492 C C . ILE A 1 456 ? -9.749 -7.655 23.441 1.00 95.56 456 ILE A C 1
ATOM 3494 O O . ILE A 1 456 ? -9.196 -7.433 22.362 1.00 95.56 456 ILE A O 1
ATOM 3498 N N . ASP A 1 457 ? -10.843 -8.411 23.540 1.00 95.19 457 ASP A N 1
ATOM 3499 C CA . ASP A 1 457 ? -11.579 -8.894 22.371 1.00 95.19 457 ASP A CA 1
ATOM 3500 C C . ASP A 1 457 ? -12.456 -7.780 21.780 1.00 95.19 457 ASP A C 1
ATOM 3502 O O . ASP A 1 457 ? -13.588 -7.536 22.212 1.00 95.19 457 ASP A O 1
ATOM 3506 N N . ILE A 1 458 ? -11.926 -7.129 20.745 1.00 96.00 458 ILE A N 1
ATOM 3507 C CA . ILE A 1 458 ? -12.606 -6.052 20.016 1.00 96.00 458 ILE A CA 1
ATOM 3508 C C . ILE A 1 458 ? -13.582 -6.559 18.938 1.00 96.00 458 ILE A C 1
ATOM 3510 O O . ILE A 1 458 ? -14.136 -5.761 18.185 1.00 96.00 458 ILE A O 1
ATOM 3514 N N . THR A 1 459 ? -13.782 -7.875 18.813 1.00 97.25 459 THR A N 1
ATOM 3515 C CA . THR A 1 459 ? -14.630 -8.474 17.763 1.00 97.25 459 THR A CA 1
ATOM 3516 C C . THR A 1 459 ? -16.047 -8.785 18.241 1.00 97.25 459 THR A C 1
ATOM 3518 O O . THR A 1 459 ? -16.947 -9.013 17.433 1.00 97.25 459 THR A O 1
ATOM 3521 N N . SER A 1 460 ? -16.263 -8.761 19.558 1.00 96.00 460 SER A N 1
ATOM 3522 C CA . SER A 1 460 ? -17.529 -9.136 20.194 1.00 96.00 460 SER A CA 1
ATOM 3523 C C . SER A 1 460 ? -18.666 -8.121 20.021 1.00 96.00 460 SER A C 1
ATOM 3525 O O . SER A 1 460 ? -19.812 -8.439 20.342 1.00 96.00 460 SER A O 1
ATOM 3527 N N . GLY A 1 461 ? -18.362 -6.897 19.580 1.00 95.69 461 GLY A N 1
ATOM 3528 C CA . GLY A 1 461 ? -19.292 -5.765 19.583 1.00 95.69 461 GLY A CA 1
ATOM 3529 C C . GLY A 1 461 ? -19.488 -5.117 20.955 1.00 95.69 461 GLY A C 1
ATOM 3530 O O . GLY A 1 461 ? -20.163 -4.098 21.063 1.00 95.69 461 GLY A O 1
ATOM 3531 N N . LYS A 1 462 ? -18.906 -5.664 22.029 1.00 96.12 462 LYS A N 1
ATOM 3532 C CA . LYS A 1 462 ? -19.021 -5.067 23.363 1.00 96.12 462 LYS A CA 1
ATOM 3533 C C . LYS A 1 462 ? -18.136 -3.831 23.479 1.00 96.12 462 LYS A C 1
ATOM 3535 O O . LYS A 1 462 ? -17.004 -3.809 22.996 1.00 96.12 462 LYS A O 1
ATOM 3540 N N . THR A 1 463 ? -18.643 -2.824 24.183 1.00 94.81 463 THR A N 1
ATOM 3541 C CA . THR A 1 463 ? -17.858 -1.646 24.552 1.00 94.81 463 THR A CA 1
ATOM 3542 C C . THR A 1 463 ? -16.797 -1.995 25.585 1.00 94.81 463 THR A C 1
ATOM 3544 O O . THR A 1 463 ? -17.033 -2.824 26.467 1.00 94.81 463 THR A O 1
ATOM 3547 N N . TRP A 1 464 ? -15.675 -1.292 25.539 1.00 92.69 464 TRP A N 1
ATOM 3548 C CA . TRP A 1 464 ? -14.563 -1.451 26.470 1.00 92.69 464 TRP A CA 1
ATOM 3549 C C . TRP A 1 464 ? -13.908 -0.093 26.752 1.00 92.69 464 TRP A C 1
ATOM 3551 O O . TRP A 1 464 ? -14.196 0.900 26.087 1.00 92.69 464 TRP A O 1
ATOM 3561 N N . LYS A 1 465 ? -13.075 -0.024 27.795 1.00 88.06 465 LYS A N 1
ATOM 3562 C CA . LYS A 1 465 ? -12.403 1.206 28.242 1.00 88.06 465 LYS A CA 1
ATOM 3563 C C . LYS A 1 465 ? -10.975 0.919 28.684 1.00 88.06 465 LYS A C 1
ATOM 3565 O O . LYS A 1 465 ? -10.645 -0.231 28.970 1.00 88.06 465 LYS A O 1
ATOM 3570 N N . GLY A 1 466 ? -10.176 1.983 28.770 1.00 82.38 466 GLY A N 1
ATOM 3571 C CA . GLY A 1 466 ? -8.818 1.933 29.304 1.00 82.38 466 GLY A CA 1
ATOM 3572 C C . GLY A 1 466 ? -7.932 0.987 28.508 1.00 82.38 466 GLY A C 1
ATOM 3573 O O . GLY A 1 466 ? -7.309 0.117 29.103 1.00 82.38 466 GLY A O 1
ATOM 3574 N N . ALA A 1 467 ? -7.948 1.086 27.175 1.00 87.38 467 ALA A N 1
ATOM 3575 C CA . ALA A 1 467 ? -7.056 0.280 26.356 1.00 87.38 467 ALA A CA 1
ATOM 3576 C C . ALA A 1 467 ? -5.815 1.048 25.929 1.00 87.38 467 ALA A C 1
ATOM 3578 O O . ALA A 1 467 ? -5.883 2.187 25.465 1.00 87.38 467 ALA A O 1
ATOM 3579 N N . GLU A 1 468 ? -4.701 0.342 25.965 1.00 88.94 468 GLU A N 1
ATOM 3580 C CA . GLU A 1 468 ? -3.454 0.717 25.340 1.00 88.94 468 GLU A CA 1
ATOM 3581 C C . GLU A 1 468 ? -3.324 0.000 23.989 1.00 88.94 468 GLU A C 1
ATOM 3583 O O . GLU A 1 468 ? -3.633 -1.190 23.849 1.00 88.94 468 GLU A O 1
ATOM 3588 N N . ARG A 1 469 ? -2.832 0.720 22.977 1.00 92.06 469 ARG A N 1
ATOM 3589 C CA . ARG A 1 469 ? -2.481 0.135 21.677 1.00 92.06 469 ARG A CA 1
ATOM 3590 C C . ARG A 1 469 ? -1.066 -0.426 21.761 1.00 92.06 469 ARG A C 1
ATOM 3592 O O . ARG A 1 469 ? -0.138 0.321 22.063 1.00 92.06 469 ARG A O 1
ATOM 3599 N N . LYS A 1 470 ? -0.881 -1.706 21.436 1.00 93.06 470 LYS A N 1
ATOM 3600 C CA . LYS A 1 470 ? 0.440 -2.354 21.407 1.00 93.06 470 LYS A CA 1
ATOM 3601 C C . LYS A 1 470 ? 0.722 -2.995 20.062 1.00 93.06 470 LYS A C 1
ATOM 3603 O O . LYS A 1 470 ? -0.182 -3.491 19.392 1.00 93.06 470 LYS A O 1
ATOM 3608 N N . ALA A 1 471 ? 2.001 -3.011 19.702 1.00 94.69 471 ALA A N 1
ATOM 3609 C CA . ALA A 1 471 ? 2.475 -3.837 18.607 1.00 94.69 471 ALA A CA 1
ATOM 3610 C C . ALA A 1 471 ? 2.402 -5.325 18.985 1.00 94.69 471 ALA A C 1
ATOM 3612 O O . ALA A 1 471 ? 2.567 -5.715 20.147 1.00 94.69 471 ALA A O 1
ATOM 3613 N N . ASP A 1 472 ? 2.167 -6.152 17.980 1.00 93.50 472 ASP A N 1
ATOM 3614 C CA . ASP A 1 472 ? 2.135 -7.600 18.049 1.00 93.50 472 ASP A CA 1
ATOM 3615 C C . ASP A 1 472 ? 2.916 -8.193 16.870 1.00 93.50 472 ASP A C 1
ATOM 3617 O O . ASP A 1 472 ? 3.064 -7.574 15.815 1.00 93.50 472 ASP A O 1
ATOM 3621 N N . LYS A 1 473 ? 3.429 -9.412 17.036 1.00 94.19 473 LYS A N 1
ATOM 3622 C CA . LYS A 1 473 ? 4.196 -10.108 15.991 1.00 94.19 473 LYS A CA 1
ATOM 3623 C C . LYS A 1 473 ? 3.298 -10.736 14.925 1.00 94.19 473 LYS A C 1
ATOM 3625 O O . LYS A 1 473 ? 3.806 -11.188 13.899 1.00 94.19 473 LYS A O 1
ATOM 3630 N N . ASN A 1 474 ? 1.988 -10.758 15.147 1.00 93.56 474 ASN A N 1
ATOM 3631 C CA . ASN A 1 474 ? 1.021 -11.288 14.199 1.00 93.56 474 ASN A CA 1
ATOM 3632 C C . ASN A 1 474 ? 0.856 -10.345 13.002 1.00 93.56 474 ASN A C 1
ATOM 3634 O O . ASN A 1 474 ? 0.625 -9.152 13.165 1.00 93.56 474 ASN A O 1
ATOM 3638 N N . GLY A 1 475 ? 0.968 -10.890 11.789 1.00 94.94 475 GLY A N 1
ATOM 3639 C CA . GLY A 1 475 ? 0.728 -10.141 10.554 1.00 94.94 475 GLY A CA 1
ATOM 3640 C C . GLY A 1 475 ? -0.752 -9.972 10.218 1.00 94.94 475 GLY A C 1
ATOM 3641 O O . GLY A 1 475 ? -1.071 -9.174 9.347 1.00 94.94 475 GLY A O 1
ATOM 3642 N N . GLU A 1 476 ? -1.643 -10.705 10.886 1.00 97.94 476 GLU A N 1
ATOM 3643 C CA . GLU A 1 476 ? -3.099 -10.570 10.796 1.00 97.94 476 GLU A CA 1
ATOM 3644 C C . GLU A 1 476 ? -3.655 -10.134 12.148 1.00 97.94 476 GLU A C 1
ATOM 3646 O O . GLU A 1 476 ? -3.325 -10.734 13.171 1.00 97.94 476 GLU A O 1
ATOM 3651 N N . PHE A 1 477 ? -4.492 -9.102 12.159 1.00 98.19 477 PHE A N 1
ATOM 3652 C CA . PHE A 1 477 ? -4.956 -8.490 13.400 1.00 98.19 477 PHE A CA 1
ATOM 3653 C C . PHE A 1 477 ? -6.245 -7.694 13.196 1.00 98.19 477 PHE A C 1
ATOM 3655 O O . PHE A 1 477 ? -6.591 -7.318 12.078 1.00 98.19 477 PHE A O 1
ATOM 3662 N N . TRP A 1 478 ? -6.962 -7.447 14.289 1.00 98.12 478 TRP A N 1
ATOM 3663 C CA . TRP A 1 478 ? -8.184 -6.648 14.290 1.00 98.12 478 TRP A CA 1
ATOM 3664 C C . TRP A 1 478 ? -7.882 -5.204 14.691 1.00 98.12 478 TRP A C 1
ATOM 3666 O O . TRP A 1 478 ? -7.052 -4.959 15.568 1.00 98.12 478 TRP A O 1
ATOM 3676 N N . VAL A 1 479 ? -8.570 -4.256 14.059 1.00 96.62 479 VAL A N 1
ATOM 3677 C CA . VAL A 1 479 ? -8.456 -2.815 14.314 1.00 96.62 479 VAL A CA 1
ATOM 3678 C C . VAL A 1 479 ? -9.849 -2.236 14.529 1.00 96.62 479 VAL A C 1
ATOM 3680 O O . VAL A 1 479 ? -10.755 -2.529 13.749 1.00 96.62 479 VAL A O 1
ATOM 3683 N N . ASP A 1 480 ? -10.010 -1.421 15.572 1.00 94.62 480 ASP A N 1
ATOM 3684 C CA . ASP A 1 480 ? -11.254 -0.687 15.835 1.00 94.62 480 ASP A CA 1
ATOM 3685 C C . ASP A 1 480 ? -11.504 0.356 14.730 1.00 94.62 480 ASP A C 1
ATOM 3687 O O . ASP A 1 480 ? -10.572 0.999 14.240 1.00 94.62 480 ASP A O 1
ATOM 3691 N N . LEU A 1 481 ? -12.760 0.545 14.334 1.00 93.56 481 LEU A N 1
ATOM 3692 C CA . LEU A 1 481 ? -13.155 1.474 13.275 1.00 93.56 481 LEU A CA 1
ATOM 3693 C C . LEU A 1 481 ? -12.702 2.919 13.543 1.00 93.56 481 LEU A C 1
ATOM 3695 O O . LEU A 1 481 ? -12.328 3.617 12.601 1.00 93.56 481 LEU A O 1
ATOM 3699 N N . ALA A 1 482 ? -12.665 3.358 14.803 1.00 87.69 482 ALA A N 1
ATOM 3700 C CA . ALA A 1 482 ? -12.165 4.688 15.135 1.00 87.69 482 ALA A CA 1
ATOM 3701 C C . ALA A 1 482 ? -10.673 4.840 14.793 1.00 87.69 482 ALA A C 1
ATOM 3703 O O . ALA A 1 482 ? -10.241 5.882 14.298 1.00 87.69 482 ALA A O 1
ATOM 3704 N N . ASP A 1 483 ? -9.881 3.783 14.995 1.00 89.38 483 ASP A N 1
ATOM 3705 C CA . ASP A 1 483 ? -8.478 3.778 14.586 1.00 89.38 483 ASP A CA 1
ATOM 3706 C C . ASP A 1 483 ? -8.347 3.762 13.060 1.00 89.38 483 ASP A C 1
ATOM 3708 O O . ASP A 1 483 ? -7.480 4.455 12.533 1.00 89.38 483 ASP A O 1
ATOM 3712 N N . VAL A 1 484 ? -9.209 3.036 12.337 1.00 91.19 484 VAL A N 1
ATOM 3713 C CA . VAL A 1 484 ? -9.233 3.081 10.861 1.00 91.19 484 VAL A CA 1
ATOM 3714 C C . VAL A 1 484 ? -9.416 4.519 10.377 1.00 91.19 484 VAL A C 1
ATOM 3716 O O . VAL A 1 484 ? -8.680 4.976 9.511 1.00 91.19 484 VAL A O 1
ATOM 3719 N N . MET A 1 485 ? -10.340 5.263 10.974 1.00 85.69 485 MET A N 1
ATOM 3720 C CA . MET A 1 485 ? -10.639 6.642 10.580 1.00 85.69 485 MET A CA 1
ATO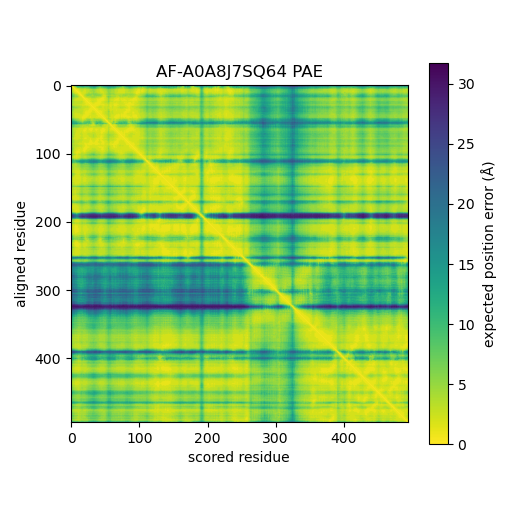M 3721 C C . MET A 1 485 ? -9.515 7.620 10.912 1.00 85.69 485 MET A C 1
ATOM 3723 O O . MET A 1 485 ? -9.206 8.517 10.124 1.00 85.69 485 MET A O 1
ATOM 3727 N N . ALA A 1 486 ? -8.852 7.424 12.050 1.00 82.75 486 ALA A N 1
ATOM 3728 C CA . ALA A 1 486 ? -7.684 8.215 12.410 1.00 82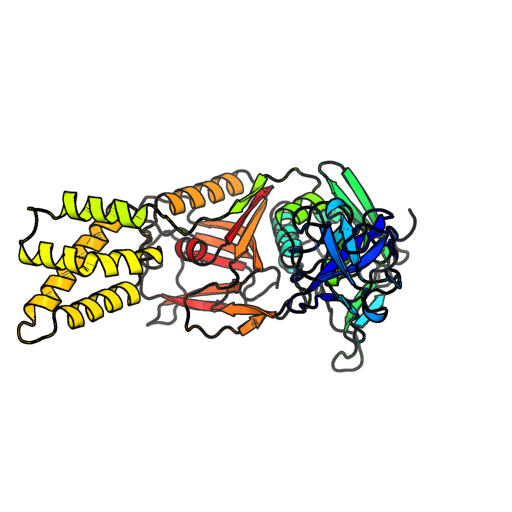.75 486 ALA A CA 1
ATOM 3729 C C . ALA A 1 486 ? -6.504 7.947 11.455 1.00 82.75 486 ALA A C 1
ATOM 3731 O O . ALA A 1 486 ? -5.861 8.884 10.972 1.00 82.75 486 ALA A O 1
ATOM 3732 N N . CYS A 1 487 ? -6.261 6.674 11.135 1.00 88.19 487 CYS A N 1
ATOM 3733 C CA . CYS A 1 487 ? -4.999 6.196 10.572 1.00 88.19 487 CYS A CA 1
ATOM 3734 C C . CYS A 1 487 ? -5.013 6.011 9.047 1.00 88.19 487 CYS A C 1
ATOM 3736 O O . CYS A 1 487 ? -3.966 6.122 8.402 1.00 88.19 487 CYS A O 1
ATOM 3738 N N . CYS A 1 488 ? -6.161 5.669 8.461 1.00 92.00 488 CYS A N 1
ATOM 3739 C CA . CYS A 1 488 ? -6.266 5.288 7.055 1.00 92.00 488 CYS A CA 1
ATOM 3740 C C . CYS A 1 488 ? -6.528 6.494 6.150 1.00 92.00 488 CYS A C 1
ATOM 3742 O O . CYS A 1 488 ? -7.208 7.448 6.519 1.00 92.00 488 CYS A O 1
ATOM 3744 N N . SER A 1 489 ? -5.944 6.451 4.956 1.00 92.31 489 SER A N 1
ATOM 3745 C CA . SER A 1 489 ? -6.047 7.490 3.932 1.00 92.31 489 SER A CA 1
ATOM 3746 C C . SER A 1 489 ? -7.004 7.091 2.815 1.00 92.31 489 SER A C 1
ATOM 3748 O O . SER A 1 489 ? -7.749 7.932 2.320 1.00 92.31 489 SER A O 1
ATOM 3750 N N . ASN A 1 490 ? -6.996 5.819 2.408 1.00 94.44 490 ASN A N 1
ATOM 3751 C CA . ASN A 1 490 ? -7.778 5.330 1.276 1.00 94.44 490 ASN A CA 1
ATOM 3752 C C . ASN A 1 490 ? -8.160 3.857 1.465 1.00 94.44 490 ASN A C 1
ATOM 3754 O O . ASN A 1 490 ? -7.476 3.116 2.180 1.00 94.44 490 ASN A O 1
ATOM 3758 N N . TYR A 1 491 ? -9.210 3.433 0.767 1.00 95.69 491 TYR A N 1
ATOM 3759 C CA . TYR A 1 491 ? -9.525 2.026 0.537 1.00 95.69 491 TYR A CA 1
ATOM 3760 C C . TYR A 1 491 ? -9.674 1.738 -0.958 1.00 95.69 491 TYR A C 1
ATOM 3762 O O . TYR A 1 491 ? -10.104 2.600 -1.725 1.00 95.69 491 TYR A O 1
ATOM 3770 N N . ASP A 1 492 ? -9.367 0.509 -1.361 1.00 94.88 492 ASP A N 1
ATOM 3771 C CA . ASP A 1 492 ? -9.507 0.038 -2.742 1.00 94.88 492 ASP A CA 1
ATOM 3772 C C . ASP A 1 492 ? -10.297 -1.274 -2.776 1.00 94.88 492 ASP A C 1
ATOM 3774 O O . ASP A 1 492 ? -10.290 -2.029 -1.798 1.00 94.88 492 ASP A O 1
ATOM 3778 N N . PHE A 1 493 ? -10.974 -1.567 -3.892 1.00 93.00 493 PHE A N 1
ATOM 3779 C CA . PHE A 1 493 ? -11.658 -2.851 -4.076 1.00 93.00 493 PHE A CA 1
ATOM 3780 C C . PHE A 1 493 ? -11.775 -3.299 -5.538 1.00 93.00 493 PHE A C 1
ATOM 3782 O O . PHE A 1 493 ? -11.853 -2.462 -6.438 1.00 93.00 493 PHE A O 1
ATOM 3789 N N . ILE A 1 494 ? -11.864 -4.619 -5.765 1.00 88.25 494 ILE A N 1
ATOM 3790 C CA . ILE A 1 494 ? -12.133 -5.273 -7.069 1.00 88.25 494 ILE A CA 1
ATOM 3791 C C . ILE A 1 494 ? -13.227 -6.337 -6.938 1.00 88.25 494 ILE A C 1
ATOM 3793 O O . ILE A 1 494 ? -13.181 -7.143 -5.977 1.00 88.25 494 ILE A O 1
#

Foldseek 3Di:
DDAQPFFFAKAFDDDPQKFKKAFQAWWFFAALARHGDWIDHFQAMWIFGNDDDNPPGPDDPVFKTWTAFDDCQQGPVNGDHTHTGITTPVRIDTFTGIHGPPQKDKDQQAFCVRPNLPPDQADLLQQAWFAAQLQLLSQLVSLCCLQPSCLLVVQKDGPRGQKIWGWWALAQVRIDIHIHGQIFMFGHCDPPPPDGAGHTRHDRSSVRVVLRSCQSQQHQQDHGHGRHDHTYNNSNRAHHSQVSNCGSPSHHWPDKFWQPLFDPCLLVVLVVCLCPVPVVPDDPLLSVLCVVLSVLVSVLCRLQEDDPVSLVVSLVVSCVVVPDDDDPVSSVSSSVSVVVSVVSCQVQQSGHYPFLQLGHHPSLVVVLVVLLVCVVVSKWKKFAWAQDLDDPPDDFAFDSHNGFTADLQDTHRHMWTFNAKADNDEDRRFWIKTKIFRSNQFRHKFWAAQPPRHTDDRRHSHGDDRIDIHITGGRIDMDTSVSSSSITTIMIID

Secondary structure (DSSP, 8-state):
-PPPPPPB-EEE---TTEEEEEESS-EEEE-TT--EEEEEPTB-EEEEES----TT-SS-TTTEEEEEEPPHHHHGGG------EEEEGGGEEEE--EEE-TTEEEEE---TTTS-S-SSS--GGG----SSS-HHHHHHHHHHHHH-TTHHHHSEEE-SSSEEEEEEEEETTEEEEEEEESEEEEES--TTSS-PEESSS-S-HHHHHHHHHHHHTT--SSSS---BSS-BGGGGSS--HHHHHHHHH-PPP--EEE-----TTHHHHHHHHIIIIITTTS-HHHHHHHHHHHHHHHHHHTT-B--HHHHHHHHHHHHHHT-SS--HHHHHHHHHHHHHHHHHHHHTT-SB-STTS----HHHHHHHHHHHHHHHTT--EEEEE-SS-S-TTPPPEE-SSS--EEETTEESS-EEEEEEEE-SS--TT---EEEEE-TTS--EEEEEETTT-PBP-TTS-----SEEEEEES-SEEEEEHHHHHHHEEEEEE-

Nearest PDB structures (foldseek):
  6bjd-assembly1_A  TM=6.945E-01  e=9.600E-11  Homo sapiens
  6bjd-assembly3_C  TM=6.872E-01  e=9.600E-11  Homo sapiens
  2p0r-assembly1_B  TM=6.937E-01  e=1.863E-10  Homo sapiens
  6bdt-assembly3_C  TM=6.765E-01  e=1.763E-10  Homo sapiens
  6bdt-assembly4_D  TM=6.790E-01  e=5.623E-10  Homo sapiens

Sequence (494 aa):
GDISADPVMSKKVDIKGTQGGAFKKNTDIVDASKNKIDQAKEGKVSIIVEKWDDKDSTVKKDAYAYITKEEQARAGDNYQDIKSGYVPKDAVTPIKRVDKKADTKYQNQGTDLEHPLFPHPPTMQDIKQGKIGDCYLLAAMATIVNKDANHFTKHIKDHGNGKVTVQLFKDVNSPVNITINKSTVVSKGGWLGGGGVDEYAEQSLWVQMYEKAYVAAGFHGSDGELPIAQKSYGLIEGGSPAIALAHLTGKAGGGSTTIDSTSDAIPAELQKIILSEFKGKIDDLEFALLMTLMPTLQEMTSKVFVSEDLLEGILKKASHDFGDKKKPNIITLAKGTIDLFLKKVLEKKLLTGTLGSGKYTEKETALFDIFKTKLDAGKMMTLSTKEKIFDDGEEYEKGKSGGEPMVKGLAGNHAYSLLDYAPKKHKEGDTLSVKLRNPWGTYGRKYVNSDTGETIDITSGKTWKGAERKADKNGEFWVDLADVMACCSNYDFI

Mean predicted aligned error: 7.38 Å

Radius of gyration: 27.12 Å; Cα contacts (8 Å, |Δi|>4): 1076; chains: 1; bounding box: 61×67×74 Å